Protein AF-A0A9D9YZV6-F1 (afdb_monomer_lite)

pLDDT: mean 95.39, std 4.23, range [63.69, 98.88]

Structure (mmCIF, N/CA/C/O backbone):
data_AF-A0A9D9YZV6-F1
#
_entry.id   AF-A0A9D9YZV6-F1
#
loop_
_atom_site.group_PDB
_atom_site.id
_atom_site.type_symbol
_atom_site.label_atom_id
_atom_site.label_alt_id
_atom_site.label_comp_id
_atom_site.label_asym_id
_atom_site.label_entity_id
_atom_site.label_seq_id
_atom_site.pdbx_PDB_ins_code
_atom_site.Cartn_x
_atom_site.Cartn_y
_atom_site.Cartn_z
_atom_site.occupancy
_atom_site.B_iso_or_equiv
_atom_site.auth_seq_id
_atom_site.auth_comp_id
_atom_site.auth_asym_id
_atom_site.auth_atom_id
_atom_site.pdbx_PDB_model_num
ATOM 1 N N . MET A 1 1 ? -13.022 -9.650 -5.328 1.00 63.69 1 MET A N 1
ATOM 2 C CA . MET A 1 1 ? -13.946 -9.755 -4.176 1.00 63.69 1 MET A CA 1
ATOM 3 C C . MET A 1 1 ? -14.844 -8.527 -4.174 1.00 63.69 1 MET A C 1
ATOM 5 O O . MET A 1 1 ? -14.309 -7.423 -4.177 1.00 63.69 1 MET A O 1
ATOM 9 N N . LEU A 1 2 ? -16.168 -8.684 -4.234 1.00 72.31 2 LEU A N 1
ATOM 10 C CA . LEU A 1 2 ? -17.089 -7.562 -4.019 1.00 72.31 2 LEU A CA 1
ATOM 11 C C . LEU A 1 2 ? -17.327 -7.439 -2.514 1.00 72.31 2 LEU A C 1
ATOM 13 O O . LEU A 1 2 ? -17.681 -8.424 -1.878 1.00 72.31 2 LEU A O 1
ATOM 17 N N . LEU A 1 3 ? -17.097 -6.256 -1.947 1.00 79.62 3 LEU A N 1
ATOM 18 C CA . LEU A 1 3 ? -17.368 -6.021 -0.531 1.00 79.62 3 LEU A CA 1
ATOM 19 C C . LEU A 1 3 ? -18.882 -6.012 -0.299 1.00 79.62 3 LEU A C 1
ATOM 21 O O . LEU A 1 3 ? -19.601 -5.306 -1.017 1.00 79.62 3 LEU A O 1
ATOM 25 N N . SER A 1 4 ? -19.361 -6.754 0.703 1.00 84.31 4 SER A N 1
ATOM 26 C CA . SER A 1 4 ? -20.758 -6.651 1.128 1.00 84.31 4 SER A CA 1
ATOM 27 C C . SER A 1 4 ? -21.010 -5.252 1.680 1.00 84.31 4 SER A C 1
ATOM 29 O O . SER A 1 4 ? -20.353 -4.818 2.627 1.00 84.31 4 SER A O 1
ATOM 31 N N . LYS A 1 5 ? -21.959 -4.530 1.072 1.00 80.88 5 LYS A N 1
ATOM 32 C CA . LYS A 1 5 ? -22.266 -3.149 1.464 1.00 80.88 5 LYS A CA 1
ATOM 33 C C . LYS A 1 5 ? -22.746 -3.071 2.909 1.00 80.88 5 LYS A C 1
ATOM 35 O O . LYS A 1 5 ? -22.446 -2.093 3.577 1.00 80.88 5 LYS A O 1
ATOM 40 N N . GLU A 1 6 ? -23.448 -4.085 3.402 1.00 86.00 6 GLU A N 1
ATOM 41 C CA . GLU A 1 6 ? -23.979 -4.130 4.772 1.00 86.00 6 GLU A CA 1
ATOM 42 C C . GLU A 1 6 ? -22.869 -4.132 5.833 1.00 86.00 6 GLU A C 1
ATOM 44 O O . GLU A 1 6 ? -23.062 -3.621 6.930 1.00 86.00 6 GLU A O 1
ATOM 49 N N . LEU A 1 7 ? -21.669 -4.604 5.479 1.00 92.00 7 LEU A N 1
ATOM 50 C CA . LEU A 1 7 ? -20.510 -4.683 6.374 1.00 92.00 7 LEU A CA 1
ATOM 51 C C . LEU A 1 7 ? -19.693 -3.385 6.411 1.00 92.00 7 LEU A C 1
ATOM 53 O O . LEU A 1 7 ? -18.560 -3.357 6.879 1.00 92.00 7 LEU A O 1
ATOM 57 N N . PHE A 1 8 ? -20.240 -2.284 5.909 1.00 94.12 8 PHE A N 1
ATOM 58 C CA . PHE A 1 8 ? -19.614 -0.970 5.976 1.00 94.12 8 PHE A CA 1
ATOM 59 C C . PHE A 1 8 ? -19.950 -0.247 7.274 1.00 94.12 8 PHE A C 1
ATOM 61 O O . PHE A 1 8 ? -21.083 -0.297 7.737 1.00 94.12 8 PHE A O 1
ATOM 68 N N . ILE A 1 9 ? -18.988 0.514 7.807 1.00 94.94 9 ILE A N 1
ATOM 69 C CA . ILE A 1 9 ? -19.159 1.261 9.064 1.00 94.94 9 ILE A CA 1
ATOM 70 C C . ILE A 1 9 ? -20.361 2.228 9.065 1.00 94.94 9 ILE A C 1
ATOM 72 O O . ILE A 1 9 ? -20.927 2.538 10.110 1.00 94.94 9 ILE A O 1
ATOM 76 N N . GLU A 1 10 ? -20.792 2.682 7.889 1.00 93.56 10 GLU A N 1
ATOM 77 C CA . GLU A 1 10 ? -21.973 3.540 7.729 1.00 93.56 10 GLU A CA 1
ATOM 78 C C . GLU A 1 10 ? -23.303 2.811 7.922 1.00 93.56 10 GLU A C 1
ATOM 80 O O . GLU A 1 10 ? -24.311 3.449 8.210 1.00 93.56 10 GLU A O 1
ATOM 85 N N . ASN A 1 11 ? -23.299 1.488 7.783 1.00 93.81 11 ASN A N 1
ATOM 86 C CA . ASN A 1 11 ? -24.489 0.646 7.835 1.00 93.81 11 ASN A CA 1
ATOM 87 C C . ASN A 1 11 ? -24.639 -0.078 9.178 1.00 93.81 11 ASN A C 1
ATOM 89 O O . ASN A 1 11 ? -25.531 -0.906 9.329 1.00 93.81 11 ASN A O 1
ATOM 93 N N . VAL A 1 12 ? -23.794 0.250 10.161 1.00 93.06 12 VAL A N 1
ATOM 94 C CA . VAL A 1 12 ? -23.901 -0.274 11.524 1.00 93.06 12 VAL A CA 1
ATOM 95 C C . VAL A 1 12 ? -25.183 0.242 12.185 1.00 93.06 12 VAL A C 1
ATOM 97 O O . VAL A 1 12 ? -25.320 1.458 12.368 1.00 93.06 12 VAL A O 1
ATOM 100 N N . PRO A 1 13 ? -26.084 -0.649 12.634 1.00 88.81 13 PRO A N 1
ATOM 101 C CA . PRO A 1 13 ? -27.239 -0.249 13.425 1.00 88.81 13 PRO A CA 1
ATOM 102 C C . PRO A 1 13 ? -26.812 0.324 14.784 1.00 88.81 13 PRO A C 1
ATOM 104 O O . PRO A 1 13 ? -25.935 -0.220 15.470 1.00 88.81 13 PRO A O 1
ATOM 107 N N . ASP A 1 14 ? -27.446 1.426 15.182 1.00 91.50 14 ASP A N 1
ATOM 108 C CA . ASP A 1 14 ? -27.275 2.056 16.496 1.00 91.50 14 ASP A CA 1
ATOM 109 C C . ASP A 1 14 ? -25.807 2.319 16.867 1.00 91.50 14 ASP A C 1
ATOM 111 O O . ASP A 1 14 ? -25.359 2.013 17.969 1.00 91.50 14 ASP A O 1
ATOM 115 N N . ILE A 1 15 ? -25.010 2.841 15.930 1.00 96.75 15 ILE A N 1
ATOM 116 C CA . ILE A 1 15 ? -23.583 3.122 16.168 1.00 96.75 15 ILE A CA 1
ATOM 117 C C . ILE A 1 15 ? -23.345 4.260 17.179 1.00 96.75 15 ILE A C 1
ATOM 119 O O . ILE A 1 15 ? -22.260 4.362 17.754 1.00 96.75 15 ILE A O 1
ATOM 123 N N . GLN A 1 16 ? -24.355 5.106 17.407 1.00 97.62 16 GLN A N 1
ATOM 124 C CA . GLN A 1 16 ? -24.231 6.317 18.212 1.00 97.62 16 GLN A CA 1
ATOM 125 C C . GLN A 1 16 ? -23.639 6.020 19.594 1.00 97.62 16 GLN A C 1
ATOM 127 O O . GLN A 1 16 ? -24.151 5.191 20.344 1.00 97.62 16 GLN A O 1
ATOM 132 N N . GLY A 1 17 ? -22.558 6.712 19.941 1.00 97.19 17 GLY A N 1
ATOM 133 C CA . GLY A 1 17 ? -21.948 6.622 21.260 1.00 97.19 17 GLY A CA 1
ATOM 134 C C . GLY A 1 17 ? -21.173 5.335 21.545 1.00 97.19 17 GLY A C 1
ATOM 135 O O . GLY A 1 17 ? -20.547 5.282 22.599 1.00 97.19 17 GLY A O 1
ATOM 136 N N . LYS A 1 18 ? -21.173 4.317 20.672 1.00 98.31 18 LYS A N 1
ATOM 137 C CA . LYS A 1 18 ? -20.489 3.030 20.923 1.00 98.31 18 LYS A CA 1
ATOM 138 C C . LYS A 1 18 ? -18.968 3.173 21.067 1.00 98.31 18 LYS A C 1
ATOM 140 O O . LYS A 1 18 ? -18.362 4.104 20.526 1.00 98.31 18 LYS A O 1
ATOM 145 N N . LYS A 1 19 ? -18.351 2.226 21.778 1.00 98.56 19 LYS A N 1
ATOM 146 C CA . LYS A 1 19 ? -16.899 2.009 21.831 1.00 98.56 19 LYS A CA 1
ATOM 147 C C . LYS A 1 19 ? -16.458 1.262 20.578 1.00 98.56 19 LYS A C 1
ATOM 149 O O . LYS A 1 19 ? -16.859 0.120 20.362 1.00 98.56 19 LYS A O 1
ATOM 154 N N . VAL A 1 20 ? -15.634 1.895 19.755 1.00 98.75 20 VAL A N 1
ATOM 155 C CA . VAL A 1 20 ? -15.217 1.361 18.457 1.00 98.75 20 VAL A CA 1
ATOM 156 C C . VAL A 1 20 ? -13.728 1.060 18.471 1.00 98.75 20 VAL A C 1
ATOM 158 O O . VAL A 1 20 ? -12.913 1.978 18.558 1.00 98.75 20 VAL A O 1
ATOM 161 N N . LEU A 1 21 ? -13.374 -0.219 18.340 1.00 98.75 21 LEU A N 1
ATOM 162 C CA . LEU A 1 21 ? -11.998 -0.652 18.112 1.00 98.75 21 LEU A CA 1
ATOM 163 C C . LEU A 1 21 ? -11.643 -0.416 16.648 1.00 98.75 21 LEU A C 1
ATOM 165 O O . LEU A 1 21 ? -12.094 -1.142 15.769 1.00 98.75 21 LEU A O 1
ATOM 169 N N . LEU A 1 22 ? -10.838 0.601 16.376 1.00 98.88 22 LEU A N 1
ATOM 170 C CA . LEU A 1 22 ? -10.470 1.003 15.026 1.00 98.88 22 LEU A CA 1
ATOM 171 C C . LEU A 1 22 ? -9.023 0.586 14.737 1.00 98.88 22 LEU A C 1
ATOM 173 O O . LEU A 1 22 ? -8.067 1.170 15.257 1.00 98.88 22 LEU A O 1
ATOM 177 N N . ARG A 1 23 ? -8.857 -0.435 13.889 1.00 98.69 23 ARG A N 1
ATOM 178 C CA . ARG A 1 23 ? -7.547 -0.907 13.431 1.00 98.69 23 ARG A CA 1
ATOM 179 C C . ARG A 1 23 ? -7.089 -0.087 12.233 1.00 98.69 23 ARG A C 1
ATOM 181 O O . ARG A 1 23 ? -7.665 -0.190 11.156 1.00 98.69 23 ARG A O 1
ATOM 188 N N . VAL A 1 24 ? -6.009 0.667 12.410 1.00 98.44 24 VAL A N 1
ATOM 189 C CA . VAL A 1 24 ? -5.421 1.577 11.404 1.00 98.44 24 VAL A CA 1
ATOM 190 C C . VAL A 1 24 ? -3.968 1.215 11.121 1.00 98.44 24 VAL A C 1
ATOM 192 O O . VAL A 1 24 ? -3.345 0.504 11.906 1.00 98.44 24 VAL A O 1
ATOM 195 N N . ASP A 1 25 ? -3.410 1.664 9.996 1.00 96.44 25 ASP A N 1
ATOM 196 C CA . ASP A 1 25 ? -1.999 1.440 9.656 1.00 96.44 25 ASP A CA 1
ATOM 197 C C . ASP A 1 25 ? -1.132 2.664 9.984 1.00 96.44 25 ASP A C 1
ATOM 199 O O . ASP A 1 25 ? -0.750 3.419 9.102 1.00 96.44 25 ASP A O 1
ATOM 203 N N . TYR A 1 26 ? -0.781 2.860 11.255 1.00 96.62 26 TYR A N 1
ATOM 204 C CA . TYR A 1 26 ? 0.116 3.937 11.705 1.00 96.62 26 TYR A CA 1
ATOM 205 C C . TYR A 1 26 ? 1.585 3.519 11.791 1.00 96.62 26 TYR A C 1
ATOM 207 O O . TYR A 1 26 ? 2.361 4.069 12.575 1.00 96.62 26 TYR A O 1
ATOM 215 N N . ASN A 1 27 ? 2.006 2.570 10.956 1.00 94.50 27 ASN A N 1
ATOM 216 C CA . ASN A 1 27 ? 3.424 2.309 10.754 1.00 94.50 27 ASN A CA 1
ATOM 217 C C . ASN A 1 27 ? 4.029 3.425 9.878 1.00 94.50 27 ASN A C 1
ATOM 219 O O . ASN A 1 27 ? 4.257 3.240 8.683 1.00 94.50 27 ASN A O 1
ATOM 223 N N . VAL A 1 28 ? 4.193 4.605 10.478 1.00 92.75 28 VAL A N 1
ATOM 224 C CA . VAL A 1 28 ? 4.720 5.831 9.863 1.00 92.75 28 VAL A CA 1
ATOM 225 C C . VAL A 1 28 ? 6.247 5.889 9.957 1.00 92.75 28 VAL A C 1
ATOM 227 O O . VAL A 1 28 ? 6.813 5.443 10.970 1.00 92.75 28 VAL A O 1
ATOM 230 N N . PRO A 1 29 ? 6.933 6.432 8.934 1.00 90.06 29 PRO A N 1
ATOM 231 C CA . PRO A 1 29 ? 8.357 6.702 9.022 1.00 90.06 29 PRO A CA 1
ATOM 232 C C . PRO A 1 29 ? 8.618 7.825 10.029 1.00 90.06 29 PRO A C 1
ATOM 234 O O . PRO A 1 29 ? 7.800 8.720 10.253 1.00 90.06 29 PRO A O 1
ATOM 237 N N . THR A 1 30 ? 9.774 7.738 10.664 1.00 92.69 30 THR A N 1
ATOM 238 C CA . THR A 1 30 ? 10.232 8.683 11.678 1.00 92.69 30 THR A CA 1
ATOM 239 C C . THR A 1 30 ? 11.685 9.042 11.423 1.00 92.69 30 THR A C 1
ATOM 241 O O . THR A 1 30 ? 12.355 8.379 10.625 1.00 92.69 30 THR A O 1
ATOM 244 N N . ASP A 1 31 ? 12.177 10.060 12.121 1.00 90.31 31 ASP A N 1
ATOM 245 C CA . ASP A 1 31 ? 13.612 10.312 12.245 1.00 90.31 31 ASP A CA 1
ATOM 246 C C . ASP A 1 31 ? 14.372 9.086 12.798 1.00 90.31 31 ASP A C 1
ATOM 248 O O . ASP A 1 31 ? 13.792 8.065 13.201 1.00 90.31 31 ASP A O 1
ATOM 252 N N . GLU A 1 32 ? 15.704 9.164 12.787 1.00 85.38 32 GLU A N 1
ATOM 253 C CA . GLU A 1 32 ? 16.571 8.060 13.211 1.00 85.38 32 GLU A CA 1
ATOM 254 C C . GLU A 1 32 ? 16.302 7.628 14.660 1.00 85.38 32 GLU A C 1
ATOM 256 O O . GLU A 1 32 ? 16.381 6.430 14.972 1.00 85.38 32 GLU A O 1
ATOM 261 N N . GLN A 1 33 ? 15.935 8.590 15.510 1.00 84.06 33 GLN A N 1
ATOM 262 C CA . GLN A 1 33 ? 15.638 8.430 16.930 1.00 84.06 33 GLN A CA 1
ATOM 263 C C . GLN A 1 33 ? 14.227 7.876 17.191 1.00 84.06 33 GLN A C 1
ATOM 265 O O . GLN A 1 33 ? 13.960 7.404 18.295 1.00 84.06 33 GLN A O 1
ATOM 270 N N . GLY A 1 34 ? 13.335 7.885 16.197 1.00 84.50 34 GLY A N 1
ATOM 271 C CA . GLY A 1 34 ? 11.947 7.444 16.340 1.00 84.50 34 GLY A CA 1
ATOM 272 C C . GLY A 1 34 ? 11.022 8.462 17.007 1.00 84.50 34 GLY A C 1
ATOM 273 O O . GLY A 1 34 ? 9.922 8.088 17.407 1.00 84.50 34 GLY A O 1
ATOM 274 N N . GLN A 1 35 ? 11.448 9.717 17.153 1.00 88.19 35 GLN A N 1
ATOM 275 C CA . GLN A 1 35 ? 10.747 10.730 17.949 1.00 88.19 35 GLN A CA 1
ATOM 276 C C . GLN A 1 35 ? 9.832 11.612 17.101 1.00 88.19 35 GLN A C 1
ATOM 278 O O . GLN A 1 35 ? 8.729 11.948 17.535 1.00 88.19 35 GLN A O 1
ATOM 283 N N . THR A 1 36 ? 10.258 11.946 15.883 1.00 92.12 36 THR A N 1
ATOM 284 C CA . THR A 1 36 ? 9.511 12.828 14.979 1.00 92.12 36 THR A CA 1
ATOM 285 C C . THR A 1 36 ? 8.995 12.052 13.782 1.00 92.12 36 THR A C 1
ATOM 287 O O . THR A 1 36 ? 9.757 11.350 13.118 1.00 92.12 36 THR A O 1
ATOM 290 N N . ILE A 1 37 ? 7.705 12.195 13.475 1.00 95.06 37 ILE A N 1
ATOM 291 C CA . ILE A 1 37 ? 7.103 11.658 12.249 1.00 95.06 37 ILE A CA 1
ATOM 292 C C . ILE A 1 37 ? 7.579 12.497 11.063 1.00 95.06 37 ILE A C 1
ATOM 294 O O . ILE A 1 37 ? 7.422 13.716 11.065 1.00 95.06 37 ILE A O 1
ATOM 298 N N . THR A 1 38 ? 8.161 11.847 10.056 1.00 91.19 38 THR A N 1
ATOM 299 C CA . THR A 1 38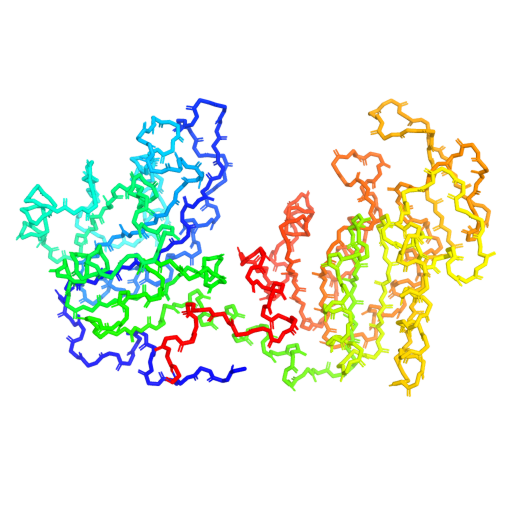 ? 8.670 12.515 8.845 1.00 91.19 38 THR A CA 1
ATOM 300 C C . THR A 1 38 ? 7.671 12.501 7.689 1.00 91.19 38 THR A C 1
ATOM 302 O O . THR A 1 38 ? 7.793 13.306 6.770 1.00 91.19 38 THR A O 1
ATOM 305 N N . ASP A 1 39 ? 6.672 11.618 7.749 1.00 89.19 39 ASP A N 1
ATOM 306 C CA . ASP A 1 39 ? 5.540 11.549 6.824 1.00 89.19 39 ASP A CA 1
ATOM 307 C C . ASP A 1 39 ? 4.299 11.039 7.576 1.00 89.19 39 ASP A C 1
ATOM 309 O O . ASP A 1 39 ? 4.275 9.918 8.094 1.00 89.19 39 ASP A O 1
ATOM 313 N N . ASP A 1 40 ? 3.268 11.881 7.653 1.00 93.12 40 ASP A N 1
ATOM 314 C CA . ASP A 1 40 ? 2.014 11.624 8.365 1.00 93.12 40 ASP A CA 1
ATOM 315 C C . ASP A 1 40 ? 0.882 11.115 7.448 1.00 93.12 40 ASP A C 1
ATOM 317 O O . ASP A 1 40 ? -0.251 10.926 7.907 1.00 93.12 40 ASP A O 1
ATOM 321 N N . SER A 1 41 ? 1.176 10.826 6.173 1.00 89.56 41 SER A N 1
ATOM 322 C CA . SER A 1 41 ? 0.186 10.442 5.154 1.00 89.56 41 SER A CA 1
ATOM 323 C C . SER A 1 41 ? -0.707 9.284 5.600 1.00 89.56 41 SER A C 1
ATOM 325 O O . SER A 1 41 ? -1.917 9.301 5.377 1.00 89.56 41 SER A O 1
ATOM 327 N N . ARG A 1 42 ? -0.138 8.291 6.295 1.00 92.06 42 ARG A N 1
ATOM 328 C CA . ARG A 1 42 ? -0.894 7.136 6.806 1.00 92.06 42 ARG A CA 1
ATOM 329 C C . ARG A 1 42 ? -1.889 7.495 7.913 1.00 92.06 42 ARG A C 1
ATOM 331 O O . ARG A 1 42 ? -2.944 6.873 8.000 1.00 92.06 42 ARG A O 1
ATOM 338 N N . ILE A 1 43 ? -1.588 8.502 8.736 1.00 96.19 43 ILE A N 1
ATOM 339 C CA . ILE A 1 43 ? -2.543 9.001 9.734 1.00 96.19 43 ILE A CA 1
ATOM 340 C C . ILE A 1 43 ? -3.684 9.715 9.011 1.00 96.19 43 ILE A C 1
ATOM 342 O O . ILE A 1 43 ? -4.852 9.389 9.234 1.00 96.19 43 ILE A O 1
ATOM 346 N N . ARG A 1 44 ? -3.347 10.606 8.065 1.00 95.12 44 ARG A N 1
ATOM 347 C CA . ARG A 1 44 ? -4.318 11.364 7.253 1.00 95.12 44 ARG A CA 1
ATOM 348 C C . ARG A 1 44 ? -5.308 10.460 6.512 1.00 95.12 44 ARG A C 1
ATOM 350 O O . ARG A 1 44 ? -6.487 10.783 6.417 1.00 95.12 44 ARG A O 1
ATOM 357 N N . MET A 1 45 ? -4.855 9.301 6.048 1.00 92.56 45 MET A N 1
ATOM 358 C CA . MET A 1 45 ? -5.675 8.305 5.351 1.00 92.56 45 MET A CA 1
ATOM 359 C C . MET A 1 45 ? -6.837 7.738 6.185 1.00 92.56 45 MET A C 1
ATOM 361 O O . MET A 1 45 ? -7.876 7.401 5.625 1.00 92.56 45 MET A O 1
ATOM 365 N N . SER A 1 46 ? -6.701 7.676 7.511 1.00 96.12 46 SER A N 1
ATOM 366 C CA . SER A 1 46 ? -7.759 7.182 8.412 1.00 96.12 46 SER A CA 1
ATOM 367 C C . SER A 1 46 ? -8.770 8.259 8.837 1.00 96.12 46 SER A C 1
ATOM 369 O O . SER A 1 46 ? -9.789 7.957 9.463 1.00 96.12 46 SER A O 1
ATOM 371 N N . ILE A 1 47 ? -8.519 9.530 8.492 1.00 97.62 47 ILE A N 1
ATOM 372 C CA . ILE A 1 47 ? -9.293 10.673 8.997 1.00 97.62 47 ILE A CA 1
ATOM 373 C C . ILE A 1 47 ? -10.750 10.630 8.555 1.00 97.62 47 ILE A C 1
ATOM 375 O O . ILE A 1 47 ? -11.620 11.037 9.320 1.00 97.62 47 ILE A O 1
ATOM 379 N N . GLN A 1 48 ? -11.046 10.091 7.370 1.00 97.44 48 GLN A N 1
ATOM 380 C CA . GLN A 1 48 ? -12.431 9.920 6.933 1.00 97.44 48 GLN A CA 1
ATOM 381 C C . GLN A 1 48 ? -13.212 9.010 7.897 1.00 97.44 48 GLN A C 1
ATOM 383 O O . GLN A 1 48 ? -14.310 9.364 8.326 1.00 97.44 48 GLN A O 1
ATOM 388 N N . THR A 1 49 ? -12.624 7.877 8.294 1.00 98.44 49 THR A N 1
ATOM 389 C CA . THR A 1 49 ? -13.226 6.942 9.255 1.00 98.44 49 THR A CA 1
ATOM 390 C C . THR A 1 49 ? -13.328 7.553 10.644 1.00 98.44 49 THR A C 1
ATOM 392 O O . THR A 1 49 ? -14.396 7.500 11.252 1.00 98.44 49 THR A O 1
ATOM 395 N N . ILE A 1 50 ? -12.264 8.197 11.129 1.00 98.69 50 ILE A N 1
ATOM 396 C CA . ILE A 1 50 ? -12.259 8.853 12.445 1.00 98.69 50 ILE A CA 1
ATOM 397 C C . ILE A 1 50 ? -13.324 9.955 12.509 1.00 98.69 50 ILE A C 1
ATOM 399 O O . ILE A 1 50 ? -14.123 9.982 13.441 1.00 98.69 50 ILE A O 1
ATOM 403 N N . SER A 1 51 ? -13.388 10.826 11.501 1.00 98.56 51 SER A N 1
ATOM 404 C CA . SER A 1 51 ? -14.364 11.918 11.422 1.00 98.56 51 SER A CA 1
ATOM 405 C C . SER A 1 51 ? -15.803 11.399 11.447 1.00 98.56 51 SER A C 1
ATOM 407 O O . SER A 1 51 ? -16.632 11.901 12.209 1.00 98.56 51 SER A O 1
ATOM 409 N N . TYR A 1 52 ? -16.092 10.341 10.680 1.00 98.50 52 TYR A N 1
ATOM 410 C CA . TYR A 1 52 ? -17.406 9.703 10.691 1.00 98.50 52 TYR A CA 1
ATOM 411 C C . TYR A 1 52 ? -17.778 9.191 12.088 1.00 98.50 52 TYR A C 1
ATOM 413 O O . TYR A 1 52 ? -18.849 9.527 12.593 1.00 98.50 52 TYR A O 1
ATOM 421 N N . LEU A 1 53 ? -16.890 8.444 12.746 1.00 98.69 53 LEU A N 1
ATOM 422 C CA . LEU A 1 53 ? -17.138 7.902 14.085 1.00 98.69 53 LEU A CA 1
ATOM 423 C C . LEU A 1 53 ? -17.353 9.009 15.130 1.00 98.69 53 LEU A C 1
ATOM 425 O O . LEU A 1 53 ? -18.300 8.946 15.912 1.00 98.69 53 LEU A O 1
ATOM 429 N N . LEU A 1 54 ? -16.541 10.069 15.104 1.00 98.62 54 LEU A N 1
ATOM 430 C CA . LEU A 1 54 ? -16.716 11.224 15.992 1.00 98.62 54 LEU A CA 1
ATOM 431 C C . LEU A 1 54 ? -18.035 11.965 15.731 1.00 98.62 54 LEU A C 1
ATOM 433 O O . LEU A 1 54 ? -18.659 12.463 16.668 1.00 98.62 54 LEU A O 1
ATOM 437 N N . SER A 1 55 ? -18.499 12.023 14.477 1.00 97.88 55 SER A N 1
ATOM 438 C CA . SER A 1 55 ? -19.807 12.610 14.140 1.00 97.88 55 SER A CA 1
ATOM 439 C C . SER A 1 55 ? -20.987 11.828 14.732 1.00 97.88 55 SER A C 1
ATOM 441 O O . SER A 1 55 ? -22.068 12.388 14.905 1.00 97.88 55 SER A O 1
ATOM 443 N N . LYS A 1 56 ? -20.764 10.553 15.074 1.00 98.44 56 LYS A N 1
ATOM 444 C CA . LYS A 1 56 ? -21.712 9.652 15.741 1.00 98.44 56 LYS A CA 1
ATOM 445 C C . LYS A 1 56 ? -21.466 9.548 17.249 1.00 98.44 56 LYS A C 1
ATOM 447 O O . LYS A 1 56 ? -21.902 8.594 17.884 1.00 98.44 56 LYS A O 1
ATOM 452 N N . ASP A 1 57 ? -20.743 10.504 17.830 1.00 98.25 57 ASP A N 1
ATOM 453 C CA . ASP A 1 57 ? -20.396 10.543 19.256 1.00 98.25 57 ASP A CA 1
ATOM 454 C C . ASP A 1 57 ? -19.653 9.287 19.763 1.00 98.25 57 ASP A C 1
ATOM 456 O O . ASP A 1 57 ? -19.574 9.058 20.972 1.00 98.25 57 ASP A O 1
ATOM 460 N N . CYS A 1 58 ? -19.094 8.464 18.868 1.00 98.69 58 CYS A N 1
ATOM 461 C CA . CYS A 1 58 ? -18.406 7.235 19.247 1.00 98.69 58 CYS A CA 1
ATOM 462 C C . CYS A 1 58 ? -17.171 7.522 20.110 1.00 98.69 58 CYS A C 1
ATOM 464 O O . CYS A 1 58 ? -16.522 8.565 19.993 1.00 98.69 58 CYS A O 1
ATOM 466 N N . ARG A 1 59 ? -16.828 6.542 20.946 1.00 98.75 59 ARG A N 1
ATOM 467 C CA . ARG A 1 59 ? -15.577 6.465 21.706 1.00 98.75 59 ARG A CA 1
ATOM 468 C C . ARG A 1 59 ? -14.602 5.614 20.905 1.00 98.75 59 ARG A C 1
ATOM 470 O O . ARG A 1 59 ? -14.850 4.425 20.717 1.00 98.75 59 ARG A O 1
ATOM 477 N N . ILE A 1 60 ? -13.538 6.204 20.378 1.00 98.88 60 ILE A N 1
ATOM 478 C CA . ILE A 1 60 ? -12.641 5.517 19.442 1.00 98.88 60 ILE A CA 1
ATOM 479 C C . ILE A 1 60 ? -11.455 4.939 20.210 1.00 98.88 60 ILE A C 1
ATOM 481 O O . ILE A 1 60 ? -10.738 5.673 20.881 1.00 98.88 60 ILE A O 1
ATOM 485 N N . ILE A 1 61 ? -11.209 3.639 20.071 1.00 98.88 61 ILE A N 1
ATOM 486 C CA . ILE A 1 61 ? -10.000 2.970 20.559 1.00 98.88 61 ILE A CA 1
ATOM 487 C C . ILE A 1 61 ? -9.142 2.607 19.343 1.00 98.88 61 ILE A C 1
ATOM 489 O O . ILE A 1 61 ? -9.451 1.674 18.602 1.00 98.88 61 ILE A O 1
ATOM 493 N N . LEU A 1 62 ? -8.084 3.379 19.105 1.00 98.88 62 LEU A N 1
ATOM 494 C CA . LEU A 1 62 ? -7.164 3.199 17.986 1.00 98.88 62 LEU A CA 1
ATOM 495 C C . LEU A 1 62 ? -6.134 2.120 18.301 1.00 98.88 62 LEU A C 1
ATOM 497 O O . LEU A 1 62 ? -5.413 2.199 19.297 1.00 98.88 62 LEU A O 1
ATOM 501 N N . MET A 1 63 ? -6.022 1.153 17.395 1.00 98.69 63 MET A N 1
ATOM 502 C CA . MET A 1 63 ? -5.040 0.077 17.468 1.00 98.69 63 MET A CA 1
ATOM 503 C C . MET A 1 63 ? -4.184 0.073 16.205 1.00 98.69 63 MET A C 1
ATOM 505 O O . MET A 1 63 ? -4.697 0.163 15.086 1.00 98.69 63 MET A O 1
ATOM 509 N N . SER A 1 64 ? -2.871 -0.055 16.367 1.00 98.56 64 SER A N 1
ATOM 510 C CA . SER A 1 64 ? -1.937 -0.120 15.246 1.00 98.56 64 SER A CA 1
ATOM 511 C C . SER A 1 64 ? -0.675 -0.892 15.621 1.00 98.56 64 SER A C 1
ATOM 513 O O . SER A 1 64 ? -0.464 -1.295 16.761 1.00 98.56 64 SER A O 1
ATOM 515 N N . HIS A 1 65 ? 0.188 -1.077 14.633 1.00 97.75 65 HIS A N 1
ATOM 516 C CA . HIS A 1 65 ? 1.564 -1.491 14.822 1.00 97.75 65 HIS A CA 1
ATOM 517 C C . HIS A 1 65 ? 2.519 -0.387 14.357 1.00 97.75 65 HIS A C 1
ATOM 519 O O . HIS A 1 65 ? 2.146 0.462 13.542 1.00 97.75 65 HIS A O 1
ATOM 525 N N . LYS A 1 66 ? 3.768 -0.450 14.818 1.00 96.19 66 LYS A N 1
ATOM 526 C CA . LYS A 1 66 ? 4.896 0.312 14.268 1.00 96.19 66 LYS A CA 1
ATOM 527 C C . LYS A 1 66 ? 6.135 -0.576 14.212 1.00 96.19 66 LYS A C 1
ATOM 529 O O . LYS A 1 66 ? 6.437 -1.298 15.158 1.00 96.19 66 LYS A O 1
ATOM 534 N N . GLY A 1 67 ? 6.836 -0.555 13.083 1.00 93.81 67 GLY A N 1
ATOM 535 C CA . GLY A 1 67 ? 8.048 -1.341 12.877 1.00 93.81 67 GLY A CA 1
ATOM 536 C C . GLY A 1 67 ? 7.852 -2.852 13.060 1.00 93.81 67 GLY A C 1
ATOM 537 O O . GLY A 1 67 ? 6.779 -3.416 12.803 1.00 93.81 67 GLY A O 1
ATOM 538 N N . ARG A 1 68 ? 8.936 -3.524 13.458 1.00 94.62 68 ARG A N 1
ATOM 539 C CA . ARG A 1 68 ? 8.989 -4.977 13.692 1.00 94.62 68 ARG A CA 1
ATOM 540 C C . ARG A 1 68 ? 9.734 -5.282 15.000 1.00 94.62 68 ARG A C 1
ATOM 542 O O . ARG A 1 68 ? 10.825 -5.850 14.951 1.00 94.62 68 ARG A O 1
ATOM 549 N N . PRO A 1 69 ? 9.159 -4.912 16.156 1.00 94.81 69 PRO A N 1
ATOM 550 C CA . PRO A 1 69 ? 9.790 -5.108 17.462 1.00 94.81 69 PRO A CA 1
ATOM 551 C C . PRO A 1 69 ? 9.925 -6.578 17.897 1.00 94.81 69 PRO A C 1
ATOM 553 O O . PRO A 1 69 ? 10.668 -6.865 18.834 1.00 94.81 69 PRO A O 1
ATOM 556 N N . LYS A 1 70 ? 9.237 -7.521 17.230 1.00 93.31 70 LYS A N 1
ATOM 557 C CA . LYS A 1 70 ? 9.269 -8.967 17.531 1.00 93.31 70 LYS A CA 1
ATOM 558 C C . LYS A 1 70 ? 8.929 -9.279 18.997 1.00 93.31 70 LYS A C 1
ATOM 560 O O . LYS A 1 70 ? 9.657 -10.025 19.656 1.00 93.31 70 LYS A O 1
ATOM 565 N N . GLY A 1 71 ? 7.868 -8.665 19.525 1.00 94.81 71 GLY A N 1
ATOM 566 C CA . GLY A 1 71 ? 7.427 -8.864 20.908 1.00 94.81 71 GLY A CA 1
ATOM 567 C C . GLY A 1 71 ? 8.288 -8.167 21.969 1.00 94.81 71 GLY A C 1
ATOM 568 O O . GLY A 1 71 ? 8.234 -8.537 23.138 1.00 94.81 71 GLY A O 1
ATOM 569 N N . LYS A 1 72 ? 9.135 -7.198 21.590 1.00 95.06 72 LYS A N 1
ATOM 570 C CA . LYS A 1 72 ? 9.971 -6.433 22.530 1.00 95.06 72 LYS A CA 1
ATOM 571 C C . LYS A 1 72 ? 9.563 -4.968 22.563 1.00 95.06 72 LYS A C 1
ATOM 573 O O . LYS A 1 72 ? 9.467 -4.336 21.520 1.00 95.06 72 LYS A O 1
ATOM 578 N N . ARG A 1 73 ? 9.392 -4.401 23.757 1.00 96.19 73 ARG A N 1
ATOM 579 C CA . ARG A 1 73 ? 9.129 -2.962 23.904 1.00 96.19 73 ARG A CA 1
ATOM 580 C C . ARG A 1 73 ? 10.381 -2.150 23.588 1.00 96.19 73 ARG A C 1
ATOM 582 O O . ARG A 1 73 ? 11.470 -2.480 24.061 1.00 96.19 73 ARG A O 1
ATOM 589 N N . THR A 1 74 ? 10.213 -1.085 22.814 1.00 94.06 74 THR A N 1
ATOM 590 C CA . THR A 1 74 ? 11.285 -0.172 22.407 1.00 94.06 74 THR A CA 1
ATOM 591 C C . THR A 1 74 ? 10.741 1.248 22.258 1.00 94.06 74 THR A C 1
ATOM 593 O O . THR A 1 74 ? 9.643 1.458 21.750 1.00 94.06 74 THR A O 1
ATOM 596 N N . GLU A 1 75 ? 11.534 2.249 22.642 1.00 92.38 75 GLU A N 1
ATOM 597 C CA . GLU A 1 75 ? 11.140 3.659 22.488 1.00 92.38 75 GLU A CA 1
ATOM 598 C C . GLU A 1 75 ? 10.979 4.064 21.016 1.00 92.38 75 GLU A C 1
ATOM 600 O O . GLU A 1 75 ? 10.127 4.879 20.686 1.00 92.38 75 GLU A O 1
ATOM 605 N N . LYS A 1 76 ? 11.757 3.465 20.107 1.00 92.69 76 LYS A N 1
ATOM 606 C CA . LYS A 1 76 ? 11.717 3.788 18.675 1.00 92.69 76 LYS A CA 1
ATOM 607 C C . LYS A 1 76 ? 10.441 3.301 17.979 1.00 92.69 76 LYS A C 1
ATOM 609 O O . LYS A 1 76 ? 10.046 3.865 16.957 1.00 92.69 76 LYS A O 1
ATOM 614 N N . GLU A 1 77 ? 9.789 2.268 18.507 1.00 95.56 77 GLU A N 1
ATOM 615 C CA . GLU A 1 77 ? 8.572 1.692 17.934 1.00 95.56 77 GLU A CA 1
ATOM 616 C C . GLU A 1 77 ? 7.314 1.958 18.778 1.00 95.56 77 GLU A C 1
ATOM 618 O O . GLU A 1 77 ? 6.275 1.360 18.507 1.00 95.56 77 GLU A O 1
ATOM 623 N N . THR A 1 78 ? 7.360 2.878 19.746 1.00 96.94 78 THR A N 1
ATOM 624 C CA . THR A 1 78 ? 6.157 3.343 20.464 1.00 96.94 78 THR A CA 1
ATOM 625 C C . THR A 1 78 ? 5.179 4.076 19.537 1.00 96.94 78 THR A C 1
ATOM 627 O O . THR A 1 78 ? 5.575 4.779 18.601 1.00 96.94 78 THR A O 1
ATOM 630 N N . LEU A 1 79 ? 3.882 3.963 19.822 1.00 97.88 79 LEU A N 1
ATOM 631 C CA . LEU A 1 79 ? 2.810 4.736 19.191 1.00 97.88 79 LEU A CA 1
ATOM 632 C C . LEU A 1 79 ? 2.484 6.039 19.932 1.00 97.88 79 LEU A C 1
ATOM 634 O O . LEU A 1 79 ? 1.651 6.811 19.458 1.00 97.88 79 LEU A O 1
ATOM 638 N N . ARG A 1 80 ? 3.162 6.356 21.040 1.00 97.31 80 ARG A N 1
ATOM 639 C CA . ARG A 1 80 ? 2.957 7.616 21.779 1.00 97.31 80 ARG A CA 1
ATOM 640 C C . ARG A 1 80 ? 3.091 8.861 20.893 1.00 97.31 80 ARG A C 1
ATOM 642 O O . ARG A 1 80 ? 2.342 9.820 21.066 1.00 97.31 80 ARG A O 1
ATOM 649 N N . ILE A 1 81 ? 3.999 8.827 19.914 1.00 96.88 81 ILE A N 1
ATOM 650 C CA . ILE A 1 81 ? 4.238 9.922 18.955 1.00 96.88 81 ILE A CA 1
ATOM 651 C C . ILE A 1 81 ? 3.036 10.210 18.040 1.00 96.88 81 ILE A C 1
ATOM 653 O O . ILE A 1 81 ? 2.956 11.284 17.450 1.00 96.88 81 ILE A O 1
ATOM 657 N N . ILE A 1 82 ? 2.093 9.270 17.915 1.00 98.19 82 ILE A N 1
ATOM 658 C CA . ILE A 1 82 ? 0.902 9.431 17.076 1.00 98.19 82 ILE A CA 1
ATOM 659 C C . ILE A 1 82 ? -0.047 10.465 17.673 1.00 98.19 82 ILE A C 1
ATOM 661 O O . ILE A 1 82 ? -0.677 11.197 16.916 1.00 98.19 82 ILE A O 1
ATOM 665 N N . LYS A 1 83 ? -0.143 10.551 19.007 1.00 98.12 83 LYS A N 1
ATOM 666 C CA . LYS A 1 83 ? -1.064 11.471 19.686 1.00 98.12 83 LYS A CA 1
ATOM 667 C C . LYS A 1 83 ? -0.932 12.921 19.179 1.00 98.12 83 LYS A C 1
ATOM 669 O O . LYS A 1 83 ? -1.924 13.417 18.646 1.00 98.12 83 LYS A O 1
ATOM 674 N N . PRO A 1 84 ? 0.235 13.592 19.293 1.00 97.81 84 PRO A N 1
ATOM 675 C CA . PRO A 1 84 ? 0.357 14.987 18.866 1.00 97.81 84 PRO A CA 1
ATOM 676 C C . PRO A 1 84 ? 0.112 15.163 17.362 1.00 97.81 84 PRO A C 1
ATOM 678 O O . PRO A 1 84 ? -0.491 16.145 16.942 1.00 97.81 84 PRO A O 1
ATOM 681 N N . ALA A 1 85 ? 0.527 14.198 16.536 1.00 97.75 85 ALA A N 1
ATOM 682 C CA . ALA A 1 85 ? 0.286 14.256 15.098 1.00 97.75 85 ALA A CA 1
ATOM 683 C C . ALA A 1 85 ? -1.205 14.139 14.752 1.00 97.75 85 ALA A C 1
ATOM 685 O O . ALA A 1 85 ? -1.707 14.893 13.922 1.00 97.75 85 ALA A O 1
ATOM 686 N N . LEU A 1 86 ? -1.930 13.235 15.415 1.00 98.44 86 LEU A N 1
ATOM 687 C CA . LEU A 1 86 ? -3.369 13.088 15.231 1.00 98.44 86 LEU A CA 1
ATOM 688 C C . LEU A 1 86 ? -4.123 14.337 15.705 1.00 98.44 86 LEU A C 1
ATOM 690 O O . LEU A 1 86 ? -5.003 14.801 14.988 1.00 98.44 86 LEU A O 1
ATOM 694 N N . GLU A 1 87 ? -3.768 14.911 16.859 1.00 98.50 87 GLU A N 1
ATOM 695 C CA . GLU A 1 87 ? -4.361 16.164 17.361 1.00 98.50 87 GLU A CA 1
ATOM 696 C C . GLU A 1 87 ? -4.182 17.320 16.362 1.00 98.50 87 GLU A C 1
ATOM 698 O O . GLU A 1 87 ? -5.148 18.026 16.048 1.00 98.50 87 GLU A O 1
ATOM 703 N N . ASN A 1 88 ? -2.979 17.466 15.795 1.00 98.12 88 ASN A N 1
ATOM 704 C CA . ASN A 1 88 ? -2.703 18.463 14.760 1.00 98.12 88 ASN A CA 1
ATOM 705 C C . ASN A 1 88 ? -3.577 18.240 13.520 1.00 98.12 88 ASN A C 1
ATOM 707 O O . ASN A 1 88 ? -4.261 19.162 13.079 1.00 98.12 88 ASN A O 1
ATOM 711 N N . ILE A 1 89 ? -3.631 17.011 12.998 1.00 98.25 89 ILE A N 1
ATOM 712 C CA . ILE A 1 89 ? -4.423 16.688 11.803 1.00 98.25 89 ILE A CA 1
ATOM 713 C C . ILE A 1 89 ? -5.924 16.900 12.054 1.00 98.25 89 ILE A C 1
ATOM 715 O O . ILE A 1 89 ? -6.619 17.436 11.189 1.00 98.25 89 ILE A O 1
ATOM 719 N N . LEU A 1 90 ? -6.449 16.509 13.219 1.00 98.25 90 LEU A N 1
ATOM 720 C CA . LEU A 1 90 ? -7.855 16.740 13.575 1.00 98.25 90 LEU A CA 1
ATOM 721 C C . LEU A 1 90 ? -8.178 18.239 13.618 1.00 98.25 90 LEU A C 1
ATOM 723 O O . LEU A 1 90 ? -9.211 18.654 13.088 1.00 98.25 90 LEU A O 1
ATOM 727 N N . THR A 1 91 ? -7.273 19.047 14.176 1.00 97.94 91 THR A N 1
ATOM 728 C CA . THR A 1 91 ? -7.401 20.511 14.240 1.00 97.94 91 THR A CA 1
ATOM 729 C C . THR A 1 91 ? -7.353 21.146 12.850 1.00 97.94 91 THR A C 1
ATOM 731 O O . THR A 1 91 ? -8.236 21.932 12.508 1.00 97.94 91 THR A O 1
ATOM 734 N N . GLU A 1 92 ? -6.382 20.765 12.014 1.00 97.69 92 GLU A N 1
ATOM 735 C CA . GLU A 1 92 ? -6.257 21.214 10.617 1.00 97.69 92 GLU A CA 1
ATOM 736 C C . GLU A 1 92 ? -7.536 20.947 9.809 1.00 97.69 92 GLU A C 1
ATOM 738 O O . GLU A 1 92 ? -7.972 21.786 9.021 1.00 97.69 92 GLU A O 1
ATOM 743 N N . ASN A 1 93 ? -8.164 19.788 10.029 1.00 97.19 93 ASN A N 1
ATOM 744 C CA . ASN A 1 93 ? -9.397 19.384 9.351 1.00 97.19 93 ASN A CA 1
ATOM 745 C C . ASN A 1 93 ? -10.673 19.918 10.029 1.00 97.19 93 ASN A C 1
ATOM 747 O O . ASN A 1 93 ? -11.773 19.585 9.588 1.00 97.19 93 ASN A O 1
ATOM 751 N N . GLN A 1 94 ? -10.550 20.741 11.079 1.00 97.88 94 GLN A N 1
ATOM 752 C CA . GLN A 1 94 ? -11.670 21.310 11.843 1.00 97.88 94 GLN A CA 1
ATOM 753 C C . GLN A 1 94 ? -12.632 20.240 12.397 1.00 97.88 94 GLN A C 1
ATOM 755 O O . GLN A 1 94 ? -13.844 20.451 12.508 1.00 97.88 94 GLN A O 1
ATOM 760 N N . ILE A 1 95 ? -12.095 19.071 12.751 1.00 98.06 95 ILE A N 1
ATOM 761 C CA . ILE A 1 95 ? -12.869 17.953 13.289 1.00 98.06 95 ILE A CA 1
ATOM 762 C C . ILE A 1 95 ? -13.047 18.160 14.793 1.00 98.06 95 ILE A C 1
ATOM 764 O O . ILE A 1 95 ? -12.081 18.327 15.531 1.00 98.06 95 ILE A O 1
ATOM 768 N N . LYS A 1 96 ? -14.296 18.125 15.266 1.00 97.50 96 LYS A N 1
ATOM 769 C CA . LYS A 1 96 ? -14.614 18.249 16.695 1.00 97.50 96 LYS A CA 1
ATOM 770 C C . LYS A 1 96 ? -14.391 16.914 17.409 1.00 97.50 96 LYS A C 1
ATOM 772 O O . LYS A 1 96 ? -15.086 15.944 17.113 1.00 97.50 96 LYS A O 1
ATOM 777 N N . TYR A 1 97 ? -13.491 16.901 18.385 1.00 98.31 97 TYR A N 1
ATOM 778 C CA . TYR A 1 97 ? -13.225 15.785 19.297 1.00 98.31 97 TYR A CA 1
ATOM 779 C C . TYR A 1 97 ? -13.216 16.286 20.751 1.00 98.31 97 TYR A C 1
ATOM 781 O O . TYR A 1 97 ? -13.118 17.492 20.974 1.00 98.31 97 TYR A O 1
ATOM 789 N N . ASN A 1 98 ? -13.356 15.386 21.730 1.00 97.81 98 ASN A N 1
ATOM 790 C CA . ASN A 1 98 ? -13.295 15.751 23.151 1.00 97.81 98 ASN A CA 1
ATOM 791 C C . ASN A 1 98 ? -11.853 15.700 23.679 1.00 97.81 98 ASN A C 1
ATOM 793 O O . ASN A 1 98 ? -11.317 16.710 24.127 1.00 97.81 98 ASN A O 1
ATOM 797 N N . SER A 1 99 ? -11.191 14.544 23.579 1.00 98.06 99 SER A N 1
ATOM 798 C CA . SER A 1 99 ? -9.773 14.404 23.923 1.00 98.06 99 SER A CA 1
ATOM 799 C C . SER A 1 99 ? -9.086 13.295 23.124 1.00 98.06 99 SER A C 1
ATOM 801 O O . SER A 1 99 ? -9.734 12.336 22.702 1.00 98.06 99 SER A O 1
ATOM 803 N N . VAL A 1 100 ? -7.768 13.417 22.928 1.00 98.62 100 VAL A N 1
ATOM 804 C CA . VAL A 1 100 ? -6.913 12.319 22.456 1.00 98.62 100 VAL A CA 1
ATOM 805 C C . VAL A 1 100 ? -5.999 11.888 23.601 1.00 98.62 100 VAL A C 1
ATOM 807 O O . VAL A 1 100 ? -5.245 12.683 24.172 1.00 98.62 100 VAL A O 1
ATOM 810 N N . LYS A 1 101 ? -6.060 10.611 23.961 1.00 98.44 101 LYS A N 1
ATOM 811 C CA . LYS A 1 101 ? -5.266 10.000 25.029 1.00 98.44 101 LYS A CA 1
ATOM 812 C C . LYS A 1 101 ? -4.401 8.888 24.456 1.00 98.44 101 LYS A C 1
ATOM 814 O O . LYS A 1 101 ? -4.722 8.300 23.431 1.00 98.44 101 LYS A O 1
ATOM 819 N N . PHE A 1 102 ? -3.301 8.605 25.136 1.00 98.62 102 PHE A N 1
ATOM 820 C CA . PHE A 1 102 ? -2.444 7.463 24.850 1.00 98.62 102 PHE A CA 1
ATOM 821 C C . PHE A 1 102 ? -2.328 6.632 26.122 1.00 98.62 102 PHE A C 1
ATOM 823 O O . PHE A 1 102 ? -2.082 7.190 27.193 1.00 98.62 102 PHE A O 1
ATOM 830 N N . VAL A 1 103 ? -2.479 5.318 25.996 1.00 98.31 103 VAL A N 1
ATOM 831 C CA . VAL A 1 103 ? -2.215 4.369 27.074 1.00 98.31 103 VAL A CA 1
ATOM 832 C C . VAL A 1 103 ? -1.032 3.497 26.679 1.00 98.31 103 VAL A C 1
ATOM 834 O O . VAL A 1 103 ? -1.006 2.903 25.609 1.00 98.31 103 VAL A O 1
ATOM 837 N N . ASP A 1 104 ? -0.041 3.426 27.567 1.00 97.25 104 ASP A N 1
ATOM 838 C CA . ASP A 1 104 ? 1.195 2.657 27.374 1.00 97.25 104 ASP A CA 1
ATOM 839 C C . ASP A 1 104 ? 0.972 1.141 27.559 1.00 97.25 104 ASP A C 1
ATOM 841 O O . ASP A 1 104 ? 1.680 0.475 28.311 1.00 97.25 104 ASP A O 1
ATOM 845 N N . ASP A 1 105 ? -0.083 0.601 26.951 1.00 97.94 105 ASP A N 1
ATOM 846 C CA . ASP A 1 105 ? -0.362 -0.829 26.825 1.00 97.94 105 ASP A CA 1
ATOM 847 C C . ASP A 1 105 ? -1.480 -1.079 25.783 1.00 97.94 105 ASP A C 1
ATOM 849 O O . ASP A 1 105 ? -2.130 -0.141 25.321 1.00 97.94 105 ASP A O 1
ATOM 853 N N . CYS A 1 106 ? -1.714 -2.336 25.403 1.00 96.25 106 CYS A N 1
ATOM 854 C CA . CYS A 1 106 ? -2.798 -2.754 24.501 1.00 96.25 106 CYS A CA 1
ATOM 855 C C . CYS A 1 106 ? -3.903 -3.537 25.210 1.00 96.25 106 CYS A C 1
ATOM 857 O O . CYS A 1 106 ? -5.027 -3.588 24.724 1.00 96.25 106 CYS A O 1
ATOM 859 N N . ILE A 1 107 ? -3.595 -4.176 26.339 1.00 95.75 107 ILE A N 1
ATOM 860 C CA . ILE A 1 107 ? -4.519 -5.048 27.071 1.00 95.75 107 ILE A CA 1
ATOM 861 C C . ILE A 1 107 ? -4.334 -4.888 28.585 1.00 95.75 107 ILE A C 1
ATOM 863 O O . ILE A 1 107 ? -3.414 -4.231 29.063 1.00 95.75 107 ILE A O 1
ATOM 867 N N . GLY A 1 108 ? -5.210 -5.525 29.360 1.00 96.19 108 GLY A N 1
ATOM 868 C CA . GLY A 1 108 ? -5.080 -5.607 30.815 1.00 96.19 108 GLY A CA 1
ATOM 869 C C . GLY A 1 108 ? -5.790 -4.486 31.585 1.00 96.19 108 GLY A C 1
ATOM 870 O O . GLY A 1 108 ? -6.479 -3.653 30.991 1.00 96.19 108 GLY A O 1
ATOM 871 N N . PRO A 1 109 ? -5.666 -4.480 32.927 1.00 96.38 109 PRO A N 1
ATOM 872 C CA . PRO A 1 109 ? -6.489 -3.636 33.796 1.00 96.38 109 PRO A CA 1
ATOM 873 C C . PRO A 1 109 ? -6.336 -2.138 33.526 1.00 96.38 109 PRO A C 1
ATOM 875 O O . PRO A 1 109 ? -7.334 -1.434 33.468 1.00 96.38 109 PRO A O 1
ATOM 878 N N . LYS A 1 110 ? -5.104 -1.663 33.283 1.00 96.81 110 LYS A N 1
ATOM 879 C CA . LYS A 1 110 ? -4.821 -0.251 32.975 1.00 96.81 110 LYS A CA 1
ATOM 880 C C . LYS A 1 110 ? -5.597 0.227 31.744 1.00 96.81 110 LYS A C 1
ATOM 882 O O . LYS A 1 110 ? -6.195 1.293 31.779 1.00 96.81 110 LYS A O 1
ATOM 887 N N . VAL A 1 111 ? -5.614 -0.577 30.679 1.00 97.88 111 VAL A N 1
ATOM 888 C CA . VAL A 1 111 ? -6.325 -0.246 29.435 1.00 97.88 111 VAL A CA 1
ATOM 889 C C . VAL A 1 111 ? -7.833 -0.243 29.653 1.00 97.88 111 VAL A C 1
ATOM 891 O O . VAL A 1 111 ? -8.497 0.692 29.223 1.00 97.88 111 VAL A O 1
ATOM 894 N N . LYS A 1 112 ? -8.370 -1.241 30.369 1.00 97.00 112 LYS A N 1
ATOM 895 C CA . LYS A 1 112 ? -9.805 -1.304 30.690 1.00 97.00 112 LYS A CA 1
ATOM 896 C C . LYS A 1 112 ? -10.258 -0.070 31.479 1.00 97.00 112 LYS A C 1
ATOM 898 O O . LYS A 1 112 ? -11.224 0.570 31.080 1.00 97.00 112 LYS A O 1
ATOM 903 N N . SER A 1 113 ? -9.497 0.333 32.499 1.00 97.00 113 SER A N 1
ATOM 904 C CA . SER A 1 113 ? -9.794 1.540 33.279 1.00 97.00 113 SER A CA 1
ATOM 905 C C . SER A 1 113 ? -9.801 2.817 32.432 1.00 97.00 113 SER A C 1
ATOM 907 O O . SER A 1 113 ? -10.692 3.643 32.590 1.00 97.00 113 SER A O 1
ATOM 909 N N . GLU A 1 114 ? -8.840 2.991 31.517 1.00 97.94 114 GLU A N 1
ATOM 910 C CA . GLU A 1 114 ? -8.820 4.156 30.616 1.00 97.94 114 GLU A CA 1
ATOM 911 C C . GLU A 1 114 ? -10.016 4.165 29.655 1.00 97.94 114 GLU A C 1
ATOM 913 O O . GLU A 1 114 ? -10.575 5.226 29.374 1.00 97.94 114 GLU A O 1
ATOM 918 N N . ILE A 1 115 ? -10.438 2.991 29.175 1.00 97.44 115 ILE A N 1
ATOM 919 C CA . ILE A 1 115 ? -11.598 2.843 28.286 1.00 97.44 115 ILE A CA 1
ATOM 920 C C . ILE A 1 115 ? -12.907 3.175 29.004 1.00 97.44 115 ILE A C 1
ATOM 922 O O . ILE A 1 115 ? -13.764 3.847 28.425 1.00 97.44 115 ILE A O 1
ATOM 926 N N . ASP A 1 116 ? -13.063 2.744 30.254 1.00 96.88 116 ASP A N 1
ATOM 927 C CA . ASP A 1 116 ? -14.263 3.011 31.056 1.00 96.88 116 ASP A CA 1
ATOM 928 C C . ASP A 1 116 ? -14.443 4.509 31.359 1.00 96.88 116 ASP A C 1
ATOM 930 O O . ASP A 1 116 ? -15.564 4.976 31.565 1.00 96.88 116 ASP A O 1
ATOM 934 N N . LEU A 1 117 ? -13.353 5.283 31.328 1.00 97.44 117 LEU A N 1
ATOM 935 C CA . LEU A 1 117 ? -13.363 6.736 31.511 1.00 97.44 117 LEU A CA 1
ATOM 936 C C . LEU A 1 117 ? -13.664 7.522 30.225 1.00 97.44 117 LEU A C 1
ATOM 938 O O . LEU A 1 117 ? -13.841 8.745 30.300 1.00 97.44 117 LEU A O 1
ATOM 942 N N . LEU A 1 118 ? -13.708 6.870 29.056 1.00 98.25 118 LEU A N 1
ATOM 943 C CA . LEU A 1 118 ? -13.922 7.563 27.786 1.00 98.25 118 LEU A CA 1
ATOM 944 C C . LEU A 1 118 ? -15.299 8.221 27.741 1.00 98.25 118 LEU A C 1
ATOM 946 O O . LEU A 1 118 ? -16.330 7.594 27.986 1.00 98.25 118 LEU A O 1
ATOM 950 N N . GLN A 1 119 ? -15.300 9.488 27.357 1.00 98.44 119 GLN A N 1
ATOM 951 C CA . GLN A 1 119 ? -16.492 10.269 27.073 1.00 98.44 119 GLN A CA 1
ATOM 952 C C . GLN A 1 119 ? -16.803 10.243 25.572 1.00 98.44 119 GLN A C 1
ATOM 954 O O . GLN A 1 119 ? -15.933 9.919 24.758 1.00 98.44 119 GLN A O 1
ATOM 959 N N . PRO A 1 120 ? -18.039 10.575 25.162 1.00 98.50 120 PRO A N 1
ATOM 960 C CA . PRO A 1 120 ? -18.367 10.742 23.752 1.00 98.50 120 PRO A CA 1
ATOM 961 C C . PRO A 1 120 ? -17.337 11.608 23.012 1.00 98.50 120 PRO A C 1
ATOM 963 O O . PRO A 1 120 ? -16.955 12.672 23.499 1.00 98.50 120 PRO A O 1
ATOM 966 N N . LYS A 1 121 ? -16.903 11.155 21.828 1.00 98.50 121 LYS A N 1
ATOM 967 C CA . LYS A 1 121 ? -15.843 11.782 21.009 1.00 98.50 121 LYS A CA 1
ATOM 968 C C . LYS A 1 121 ? -14.430 11.763 21.599 1.00 98.50 121 LYS A C 1
ATOM 970 O O . LYS A 1 121 ? -13.567 12.497 21.107 1.00 98.50 121 LYS A O 1
ATOM 975 N N . ASP A 1 122 ? -14.168 10.952 22.620 1.00 98.75 122 ASP A N 1
ATOM 976 C CA . ASP A 1 122 ? -12.796 10.637 23.014 1.00 98.75 122 ASP A CA 1
ATOM 977 C C . ASP A 1 122 ? -12.140 9.659 22.037 1.00 98.75 122 ASP A C 1
ATOM 979 O O . ASP A 1 122 ? -12.782 8.765 21.477 1.00 98.75 122 ASP A O 1
ATOM 983 N N . ILE A 1 123 ? -10.826 9.816 21.890 1.00 98.88 123 ILE A N 1
ATOM 984 C CA . ILE A 1 123 ? -9.948 8.904 21.167 1.00 98.88 123 ILE A CA 1
ATOM 985 C C . ILE A 1 123 ? -8.882 8.393 22.137 1.00 98.88 123 ILE A C 1
ATOM 987 O O . ILE A 1 123 ? -8.120 9.179 22.698 1.00 98.88 123 ILE A O 1
ATOM 991 N N . LEU A 1 124 ? -8.785 7.078 22.301 1.00 98.88 124 LEU A N 1
ATOM 992 C CA . LEU A 1 124 ? -7.715 6.408 23.033 1.00 98.88 124 LEU A CA 1
ATOM 993 C C . LEU A 1 124 ? -6.800 5.678 22.052 1.00 98.88 124 LEU A C 1
ATOM 995 O O . LEU A 1 124 ? -7.252 4.814 21.311 1.00 98.88 124 LEU A O 1
ATOM 999 N N . ILE A 1 125 ? -5.513 6.001 22.057 1.00 98.88 125 ILE A N 1
ATOM 1000 C CA . ILE A 1 125 ? -4.482 5.302 21.289 1.00 98.88 125 ILE A CA 1
ATOM 1001 C C . ILE A 1 125 ? -3.862 4.244 22.197 1.00 98.88 125 ILE A C 1
ATOM 1003 O O . ILE A 1 125 ? -3.285 4.583 23.234 1.00 98.88 125 ILE A O 1
ATOM 1007 N N . LEU A 1 126 ? -3.990 2.977 21.807 1.00 98.81 126 LEU A N 1
ATOM 1008 C CA . LEU A 1 126 ? -3.267 1.883 22.446 1.00 98.81 126 LEU A CA 1
ATOM 1009 C C . LEU A 1 126 ? -1.798 1.893 22.019 1.00 98.81 126 LEU A C 1
ATOM 1011 O O . LEU A 1 126 ? -1.435 2.449 20.977 1.00 98.81 126 LEU A O 1
ATOM 1015 N N . GLU A 1 127 ? -0.952 1.245 22.809 1.00 98.62 127 GLU A N 1
ATOM 1016 C CA . GLU A 1 127 ? 0.442 1.040 22.428 1.00 98.62 127 GLU A CA 1
ATOM 1017 C C . GLU A 1 127 ? 0.573 0.079 21.221 1.00 98.62 127 GLU A C 1
ATOM 1019 O O . GLU A 1 127 ? -0.397 -0.464 20.689 1.00 98.62 127 GLU A O 1
ATOM 1024 N N . ASN A 1 128 ? 1.788 -0.077 20.708 1.00 98.56 128 ASN A N 1
ATOM 1025 C CA . ASN A 1 128 ? 2.123 -0.925 19.581 1.00 98.56 128 ASN A CA 1
ATOM 1026 C C . ASN A 1 128 ? 1.754 -2.392 19.838 1.00 98.56 128 ASN A C 1
ATOM 1028 O O . ASN A 1 128 ? 2.402 -3.080 20.630 1.00 98.56 128 ASN A O 1
ATOM 1032 N N . LEU A 1 129 ? 0.788 -2.900 19.069 1.00 98.56 129 LEU A N 1
ATOM 1033 C CA . LEU A 1 129 ? 0.316 -4.284 19.162 1.00 98.56 129 LEU A CA 1
ATOM 1034 C C . LEU A 1 129 ? 1.450 -5.314 19.037 1.00 98.56 129 LEU A C 1
ATOM 1036 O O . LEU A 1 129 ? 1.416 -6.344 19.699 1.00 98.56 129 LEU A O 1
ATOM 1040 N N . ARG A 1 130 ? 2.492 -5.027 18.241 1.00 98.44 130 ARG A N 1
ATOM 1041 C CA . ARG A 1 130 ? 3.633 -5.942 18.031 1.00 98.44 130 ARG A CA 1
ATOM 1042 C C . ARG A 1 130 ? 4.624 -5.994 19.196 1.00 98.44 130 ARG A C 1
ATOM 1044 O O . ARG A 1 130 ? 5.609 -6.732 19.122 1.00 98.44 130 ARG A O 1
ATOM 1051 N N . PHE A 1 131 ? 4.400 -5.232 20.266 1.00 98.50 131 PHE A N 1
ATOM 1052 C CA . PHE A 1 131 ? 5.079 -5.478 21.541 1.00 98.50 131 PHE A CA 1
ATOM 1053 C C . PHE A 1 131 ? 4.615 -6.776 22.203 1.00 98.50 131 PHE A C 1
ATOM 1055 O O . PHE A 1 131 ? 5.350 -7.315 23.024 1.00 98.50 131 PHE A O 1
ATOM 1062 N N . TYR A 1 132 ? 3.471 -7.314 21.784 1.00 98.19 132 TYR A N 1
ATOM 1063 C CA . TYR A 1 132 ? 3.044 -8.676 22.069 1.00 98.19 132 TYR A CA 1
ATOM 1064 C C . TYR A 1 132 ? 3.418 -9.566 20.888 1.00 98.19 132 TYR A C 1
ATOM 1066 O O . TYR A 1 132 ? 3.093 -9.257 19.740 1.00 98.19 132 TYR A O 1
ATOM 1074 N N . LYS A 1 133 ? 4.127 -10.666 21.149 1.00 97.75 133 LYS A N 1
ATOM 1075 C CA . LYS A 1 133 ? 4.466 -11.635 20.094 1.00 97.75 133 LYS A CA 1
ATOM 1076 C C . LYS A 1 133 ? 3.197 -12.310 19.560 1.00 97.75 133 LYS A C 1
ATOM 1078 O O . LYS A 1 133 ? 3.081 -12.579 18.368 1.00 97.75 133 LYS A O 1
ATOM 1083 N N . GLU A 1 134 ? 2.229 -12.466 20.451 1.00 98.19 134 GLU A N 1
ATOM 1084 C CA . GLU A 1 134 ? 0.875 -12.958 20.240 1.00 98.19 134 GLU A CA 1
ATOM 1085 C C . GLU A 1 134 ? 0.150 -12.272 19.069 1.00 98.19 134 GLU A C 1
ATOM 1087 O O . GLU A 1 134 ? -0.644 -12.909 18.382 1.00 98.19 134 GLU A O 1
ATOM 1092 N N . GLU A 1 135 ? 0.449 -10.998 18.784 1.00 98.50 135 GLU A N 1
ATOM 1093 C CA . GLU A 1 135 ? -0.100 -10.289 17.621 1.00 98.50 135 GLU A CA 1
ATOM 1094 C C . GLU A 1 135 ? 0.336 -10.926 16.294 1.00 98.50 135 GLU A C 1
ATOM 1096 O O . GLU A 1 135 ? -0.497 -11.126 15.410 1.00 98.50 135 GLU A O 1
ATOM 1101 N N . GLU A 1 136 ? 1.631 -11.221 16.137 1.00 97.75 136 GLU A N 1
ATOM 1102 C CA . GLU A 1 136 ? 2.182 -11.796 14.899 1.00 97.75 136 GLU A CA 1
ATOM 1103 C C . GLU A 1 136 ? 1.917 -13.306 14.804 1.00 97.75 136 GLU A C 1
ATOM 1105 O O . GLU A 1 136 ? 1.800 -13.832 13.699 1.00 97.75 136 GLU A O 1
ATOM 1110 N N . ASP A 1 137 ? 1.759 -13.979 15.948 1.00 98.12 137 ASP A N 1
ATOM 1111 C CA . ASP A 1 137 ? 1.421 -15.405 16.038 1.00 98.12 137 ASP A CA 1
ATOM 1112 C C . ASP A 1 137 ? -0.089 -15.678 15.823 1.00 98.12 137 ASP A C 1
ATOM 1114 O O . ASP A 1 137 ? -0.519 -16.831 15.876 1.00 98.12 137 ASP A O 1
ATOM 1118 N N . ASN A 1 138 ? -0.896 -14.637 15.558 1.00 98.50 138 ASN A N 1
ATOM 1119 C CA . ASN A 1 138 ? -2.357 -14.717 15.412 1.00 98.50 138 ASN A CA 1
ATOM 1120 C C . ASN A 1 138 ? -3.047 -15.357 16.630 1.00 98.50 138 ASN A C 1
ATOM 1122 O O . ASN A 1 138 ? -3.995 -16.133 16.486 1.00 98.50 138 ASN A O 1
ATOM 1126 N N . ASP A 1 139 ? -2.539 -15.070 17.831 1.00 98.62 139 ASP A N 1
ATOM 1127 C CA . ASP A 1 139 ? -2.981 -15.737 19.049 1.00 98.62 139 ASP A CA 1
ATOM 1128 C C . ASP A 1 139 ? -4.436 -15.398 19.386 1.00 98.62 139 ASP A C 1
ATOM 1130 O O . ASP A 1 139 ? -4.867 -14.242 19.456 1.00 98.62 139 ASP A O 1
ATOM 1134 N N . ASP A 1 140 ? -5.193 -16.455 19.637 1.00 98.38 140 ASP A N 1
ATOM 1135 C CA . ASP A 1 140 ? -6.634 -16.405 19.808 1.00 98.38 140 ASP A CA 1
ATOM 1136 C C . ASP A 1 140 ? -7.042 -15.787 21.162 1.00 98.38 140 ASP A C 1
ATOM 1138 O O . ASP A 1 140 ? -8.005 -15.018 21.244 1.00 98.38 140 ASP A O 1
ATOM 1142 N N . ASN A 1 141 ? -6.257 -16.023 22.222 1.00 98.38 141 ASN A N 1
ATOM 1143 C CA . ASN A 1 141 ? -6.500 -15.421 23.535 1.00 98.38 141 ASN A CA 1
ATOM 1144 C C . ASN A 1 141 ? -6.203 -13.919 23.528 1.00 98.38 141 ASN A C 1
ATOM 1146 O O . ASN A 1 141 ? -6.918 -13.139 24.164 1.00 98.38 141 ASN A O 1
ATOM 1150 N N . PHE A 1 142 ? -5.153 -13.498 22.828 1.00 98.56 142 PHE A N 1
ATOM 1151 C CA . PHE A 1 142 ? -4.823 -12.093 22.639 1.00 98.56 142 PHE A CA 1
ATOM 1152 C C . PHE A 1 142 ? -5.909 -11.376 21.832 1.00 98.56 142 PHE A C 1
ATOM 1154 O O . PHE A 1 142 ? -6.396 -10.331 22.265 1.00 98.56 142 PHE A O 1
ATOM 1161 N N . ALA A 1 143 ? -6.379 -11.982 20.739 1.00 98.69 143 ALA A N 1
ATOM 1162 C CA . ALA A 1 143 ? -7.510 -11.480 19.962 1.00 98.69 143 ALA A CA 1
ATOM 1163 C C . ALA A 1 143 ? -8.782 -11.307 20.810 1.00 98.69 143 ALA A C 1
ATOM 1165 O O . ALA A 1 143 ? -9.427 -10.258 20.746 1.00 98.69 143 ALA A O 1
ATOM 1166 N N . LYS A 1 144 ? -9.110 -12.288 21.660 1.00 98.50 144 LYS A N 1
ATOM 1167 C CA . LYS A 1 144 ? -10.244 -12.202 22.592 1.00 98.50 144 LYS A CA 1
ATOM 1168 C C . LYS A 1 144 ? -10.088 -11.051 23.591 1.00 98.50 144 LYS A C 1
ATOM 1170 O O . LYS A 1 144 ? -11.027 -10.286 23.792 1.00 98.50 144 LYS A O 1
ATOM 1175 N N . LYS A 1 145 ? -8.897 -10.878 24.178 1.00 98.50 145 LYS A N 1
ATOM 1176 C CA . LYS A 1 145 ? -8.610 -9.764 25.101 1.00 98.50 145 LYS A CA 1
ATOM 1177 C C . LYS A 1 145 ? -8.752 -8.397 24.431 1.00 98.50 145 LYS A C 1
ATOM 1179 O O . LYS A 1 145 ? -9.207 -7.469 25.090 1.00 98.50 145 LYS A O 1
ATOM 1184 N N . LEU A 1 146 ? -8.365 -8.270 23.159 1.00 98.62 146 LEU A N 1
ATOM 1185 C CA . LEU A 1 146 ? -8.576 -7.046 22.384 1.00 98.62 146 LEU A CA 1
ATOM 1186 C C . LEU A 1 146 ? -10.064 -6.811 22.109 1.00 98.62 146 LEU A C 1
ATOM 1188 O O . LEU A 1 146 ? -10.541 -5.699 22.300 1.00 98.62 146 LEU A O 1
ATOM 1192 N N . ALA A 1 147 ? -10.805 -7.844 21.703 1.00 98.50 147 ALA A N 1
ATOM 1193 C CA . ALA A 1 147 ? -12.237 -7.746 21.419 1.00 98.50 147 ALA A CA 1
ATOM 1194 C C . ALA A 1 147 ? -13.060 -7.266 22.630 1.00 98.50 147 ALA A C 1
ATOM 1196 O O . ALA A 1 147 ? -13.994 -6.492 22.461 1.00 98.50 147 ALA A O 1
ATOM 1197 N N . GLU A 1 148 ? -12.678 -7.640 23.856 1.00 97.88 148 GLU A N 1
ATOM 1198 C CA . GLU A 1 148 ? -13.335 -7.180 25.094 1.00 97.88 148 GLU A CA 1
ATOM 1199 C C . GLU A 1 148 ? -13.284 -5.653 25.313 1.00 97.88 148 GLU A C 1
ATOM 1201 O O . GLU A 1 148 ? -13.987 -5.129 26.180 1.00 97.88 148 GLU A O 1
ATOM 1206 N N . LEU A 1 149 ? -12.440 -4.928 24.575 1.00 98.12 149 LEU A N 1
ATOM 1207 C CA . LEU A 1 149 ? -12.213 -3.494 24.765 1.00 98.12 149 LEU A CA 1
ATOM 1208 C C . LEU A 1 149 ? -13.269 -2.608 24.081 1.00 98.12 149 LEU A C 1
ATOM 1210 O O . LEU A 1 149 ? -13.379 -1.428 24.418 1.00 98.12 149 LEU A O 1
ATOM 1214 N N . GLY A 1 150 ? -14.059 -3.141 23.146 1.00 97.75 150 GLY A N 1
ATOM 1215 C CA . GLY A 1 150 ? -15.044 -2.367 22.389 1.00 97.75 150 GLY A CA 1
ATOM 1216 C C . GLY A 1 150 ? -16.351 -3.104 22.142 1.00 97.75 150 GLY A C 1
ATOM 1217 O O . GLY A 1 150 ? -16.480 -4.292 22.409 1.00 97.75 150 GLY A O 1
ATOM 1218 N N . ASP A 1 151 ? -17.325 -2.370 21.613 1.00 98.25 151 ASP A N 1
ATOM 1219 C CA . ASP A 1 151 ? -18.639 -2.904 21.249 1.00 98.25 151 ASP A CA 1
ATOM 1220 C C . ASP A 1 151 ? -18.649 -3.414 19.795 1.00 98.25 151 ASP A C 1
ATOM 1222 O O . ASP A 1 151 ? -19.429 -4.295 19.437 1.00 98.25 151 ASP A O 1
ATOM 1226 N N . LEU A 1 152 ? -17.787 -2.843 18.943 1.00 98.12 152 LEU A N 1
ATOM 1227 C CA . LEU A 1 152 ? -17.553 -3.279 17.566 1.00 98.12 152 LEU A CA 1
ATOM 1228 C C . LEU A 1 152 ? -16.114 -2.996 17.111 1.00 98.12 152 LEU A C 1
ATOM 1230 O O . LEU A 1 152 ? -15.431 -2.125 17.655 1.00 98.12 152 LEU A O 1
ATOM 1234 N N . TYR A 1 153 ? -15.683 -3.710 16.076 1.00 98.56 153 TYR A N 1
ATOM 1235 C CA . TYR A 1 153 ? -14.387 -3.567 15.420 1.00 98.56 153 TYR A CA 1
ATOM 1236 C C . TYR A 1 153 ? -14.531 -2.969 14.019 1.00 98.56 153 TYR A C 1
ATOM 1238 O O . TYR A 1 153 ? -15.446 -3.298 13.264 1.00 98.56 153 TYR A O 1
ATOM 1246 N N . VAL A 1 154 ? -13.593 -2.105 13.648 1.00 98.56 154 VAL A N 1
ATOM 1247 C CA . VAL A 1 154 ? -13.485 -1.526 12.312 1.00 98.56 154 VAL A CA 1
ATOM 1248 C C . VAL A 1 154 ? -12.103 -1.817 11.755 1.00 98.56 154 VAL A C 1
ATOM 1250 O O . VAL A 1 154 ? -11.095 -1.340 12.280 1.00 98.56 154 VAL A O 1
ATOM 1253 N N . SER A 1 155 ? -12.073 -2.573 10.659 1.00 97.75 155 SER A N 1
ATOM 1254 C CA . SER A 1 155 ? -10.862 -2.801 9.878 1.00 97.75 155 SER A CA 1
ATOM 1255 C C . SER A 1 155 ? -10.669 -1.638 8.911 1.00 97.75 155 SER A C 1
ATOM 1257 O O . SER A 1 155 ? -11.430 -1.479 7.954 1.00 97.75 155 SER A O 1
ATOM 1259 N N . ASP A 1 156 ? -9.659 -0.810 9.166 1.00 97.75 156 ASP A N 1
ATOM 1260 C CA . ASP A 1 156 ? -9.298 0.338 8.329 1.00 97.75 156 ASP A CA 1
ATOM 1261 C C . ASP A 1 156 ? -7.791 0.365 8.015 1.00 97.75 156 ASP A C 1
ATOM 1263 O O . ASP A 1 156 ? -7.199 1.406 7.749 1.00 97.75 156 ASP A O 1
ATOM 1267 N N . ALA A 1 157 ? -7.149 -0.808 8.053 1.00 96.19 157 ALA A N 1
ATOM 1268 C CA . ALA A 1 157 ? -5.714 -0.993 7.852 1.00 96.19 157 ALA A CA 1
ATOM 1269 C C . ALA A 1 157 ? -5.429 -1.893 6.639 1.00 96.19 157 ALA A C 1
ATOM 1271 O O . ALA A 1 157 ? -4.919 -3.005 6.786 1.00 96.19 157 ALA A O 1
ATOM 1272 N N . PHE A 1 158 ? -5.724 -1.418 5.423 1.00 95.50 158 PHE A N 1
ATOM 1273 C CA . PHE A 1 158 ? -5.534 -2.218 4.202 1.00 95.50 158 PHE A CA 1
ATOM 1274 C C . PHE A 1 158 ? -4.097 -2.749 4.051 1.00 95.50 158 PHE A C 1
ATOM 1276 O O . PHE A 1 158 ? -3.903 -3.914 3.718 1.00 95.50 158 PHE A O 1
ATOM 1283 N N . GLY A 1 159 ? -3.083 -1.945 4.392 1.00 92.94 159 GLY A N 1
ATOM 1284 C CA . GLY A 1 159 ? -1.676 -2.367 4.365 1.00 92.94 159 GLY A CA 1
ATOM 1285 C C . GLY A 1 159 ? -1.345 -3.559 5.269 1.00 92.94 159 GLY A C 1
ATOM 1286 O O . GLY A 1 159 ? -0.409 -4.304 4.977 1.00 92.94 159 GLY A O 1
ATOM 1287 N N . ALA A 1 160 ? -2.133 -3.798 6.319 1.00 94.69 160 ALA A N 1
ATOM 1288 C CA . ALA A 1 160 ? -1.991 -4.950 7.206 1.00 94.69 160 ALA A CA 1
ATOM 1289 C C . ALA A 1 160 ? -2.876 -6.143 6.801 1.00 94.69 160 ALA A C 1
ATOM 1291 O O . ALA A 1 160 ? -2.650 -7.240 7.298 1.00 94.69 160 ALA A O 1
ATOM 1292 N N . ALA A 1 161 ? -3.833 -5.970 5.881 1.00 95.31 161 ALA A N 1
ATOM 1293 C CA . ALA A 1 161 ? -4.843 -6.984 5.568 1.00 95.31 161 ALA A CA 1
ATOM 1294 C C . ALA A 1 161 ? -4.270 -8.283 4.970 1.00 95.31 161 ALA A C 1
ATOM 1296 O O . ALA A 1 161 ? -4.905 -9.326 5.061 1.00 95.31 161 ALA A O 1
ATOM 1297 N N . HIS A 1 162 ? -3.066 -8.246 4.395 1.00 94.31 162 HIS A N 1
ATOM 1298 C CA . HIS A 1 162 ? -2.362 -9.435 3.895 1.00 94.31 162 HIS A CA 1
ATOM 1299 C C . HIS A 1 162 ? -1.723 -10.297 5.000 1.00 94.31 162 HIS A C 1
ATOM 1301 O O . HIS A 1 162 ? -1.091 -11.311 4.718 1.00 94.31 162 HIS A O 1
ATOM 1307 N N . ARG A 1 163 ? -1.842 -9.896 6.270 1.00 94.25 163 ARG A N 1
ATOM 1308 C CA . ARG A 1 163 ? -1.262 -10.604 7.411 1.00 94.25 163 ARG A CA 1
ATOM 1309 C C . ARG A 1 163 ? -2.356 -11.254 8.248 1.00 94.25 163 ARG A C 1
ATOM 1311 O O . ARG A 1 163 ? -3.293 -10.587 8.672 1.00 94.25 163 ARG A O 1
ATOM 1318 N N . ALA A 1 164 ? -2.178 -12.539 8.526 1.00 96.69 164 ALA A N 1
ATOM 1319 C CA . ALA A 1 164 ? -2.951 -13.299 9.501 1.00 96.69 164 ALA A CA 1
ATOM 1320 C C . ALA A 1 164 ? -2.465 -12.949 10.916 1.00 96.69 164 ALA A C 1
ATOM 1322 O O . ALA A 1 164 ? -1.675 -13.679 11.498 1.00 96.69 164 ALA A O 1
ATOM 1323 N N . HIS A 1 165 ? -2.813 -11.762 11.411 1.00 98.44 165 HIS A N 1
ATOM 1324 C CA . HIS A 1 165 ? -2.440 -11.285 12.747 1.00 98.44 165 HIS A CA 1
ATOM 1325 C C . HIS A 1 165 ? -3.662 -11.208 13.655 1.00 98.44 165 HIS A C 1
ATOM 1327 O O . HIS A 1 165 ? -4.776 -11.001 13.168 1.00 98.44 165 HIS A O 1
ATOM 1333 N N . ALA A 1 166 ? -3.450 -11.245 14.971 1.00 98.62 166 ALA A N 1
ATOM 1334 C CA . ALA A 1 166 ? -4.544 -11.285 15.936 1.00 98.62 166 ALA A CA 1
ATOM 1335 C C . ALA A 1 166 ? -5.500 -10.086 15.787 1.00 98.62 166 ALA A C 1
ATOM 1337 O O . ALA A 1 166 ? -6.714 -10.266 15.707 1.00 98.62 166 ALA A O 1
ATOM 1338 N N . SER A 1 167 ? -4.963 -8.868 15.654 1.00 98.44 167 SER A N 1
ATOM 1339 C CA . SER A 1 167 ? -5.740 -7.630 15.456 1.00 98.44 167 SER A CA 1
ATOM 1340 C C . SER A 1 167 ? -6.341 -7.434 14.054 1.00 98.44 167 SER A C 1
ATOM 1342 O O . SER A 1 167 ? -7.014 -6.426 13.809 1.00 98.44 167 SER A O 1
ATOM 1344 N N . VAL A 1 168 ? -6.058 -8.344 13.119 1.00 98.06 168 VAL A N 1
ATOM 1345 C CA . VAL A 1 168 ? -6.469 -8.265 11.707 1.00 98.06 168 VAL A CA 1
ATOM 1346 C C . VAL A 1 168 ? -7.458 -9.371 11.357 1.00 98.06 168 VAL A C 1
ATOM 1348 O O . VAL A 1 168 ? -8.426 -9.110 10.652 1.00 98.06 168 VAL A O 1
ATOM 1351 N N . GLU A 1 169 ? -7.214 -10.587 11.836 1.00 98.12 169 GLU A N 1
ATOM 1352 C CA . GLU A 1 169 ? -7.978 -11.778 11.481 1.00 98.12 169 GLU A CA 1
ATOM 1353 C C . GLU A 1 169 ? -8.693 -12.369 12.701 1.00 98.12 169 GLU A C 1
ATOM 1355 O O . GLU A 1 169 ? -9.922 -12.367 12.752 1.00 98.12 169 GLU A O 1
ATOM 1360 N N . ALA A 1 170 ? -7.952 -12.850 13.709 1.00 98.31 170 ALA A N 1
ATOM 1361 C CA . ALA A 1 170 ? -8.555 -13.608 14.807 1.00 98.31 170 ALA A CA 1
ATOM 1362 C C . ALA A 1 170 ? -9.562 -12.795 15.640 1.00 98.31 170 ALA A C 1
ATOM 1364 O O . ALA A 1 170 ? -10.544 -13.362 16.121 1.00 98.31 170 ALA A O 1
ATOM 1365 N N . ILE A 1 171 ? -9.374 -11.477 15.775 1.00 98.38 171 ILE A N 1
ATOM 1366 C CA . ILE A 1 171 ? -10.291 -10.594 16.516 1.00 98.38 171 ILE A CA 1
ATOM 1367 C C . ILE A 1 171 ? -11.727 -10.654 15.981 1.00 98.38 171 ILE A C 1
ATOM 1369 O O . ILE A 1 171 ? -12.673 -10.585 16.765 1.00 98.38 171 ILE A O 1
ATOM 1373 N N . ALA A 1 172 ? -11.904 -10.861 14.674 1.00 97.00 172 ALA A N 1
ATOM 1374 C CA . ALA A 1 172 ? -13.211 -10.874 14.021 1.00 97.00 172 ALA A CA 1
ATOM 1375 C C . ALA A 1 172 ? -14.128 -12.010 14.508 1.00 97.00 172 ALA A C 1
ATOM 1377 O O . ALA A 1 172 ? -15.348 -11.902 14.401 1.00 97.00 172 ALA A O 1
ATOM 1378 N N . LYS A 1 173 ? -13.562 -13.068 15.109 1.00 97.75 173 LYS A N 1
ATOM 1379 C CA . LYS A 1 173 ? -14.317 -14.173 15.726 1.00 97.75 173 LYS A CA 1
ATOM 1380 C C . LYS A 1 173 ? -15.101 -13.746 16.972 1.00 97.75 173 LYS A C 1
ATOM 1382 O O . LYS A 1 173 ? -16.031 -14.440 17.372 1.00 97.75 173 LYS A O 1
ATOM 1387 N N . TYR A 1 174 ? -14.694 -12.648 17.612 1.00 98.38 174 TYR A N 1
ATOM 1388 C CA . TYR A 1 174 ? -15.110 -12.296 18.973 1.00 98.38 174 TYR A CA 1
ATOM 1389 C C . TYR A 1 174 ? -15.952 -11.030 19.072 1.00 98.38 174 TYR A C 1
ATOM 1391 O O . TYR A 1 174 ? -16.483 -10.739 20.141 1.00 98.38 174 TYR A O 1
ATOM 1399 N N . ILE A 1 175 ? -16.068 -10.267 17.987 1.00 97.88 175 ILE A N 1
ATOM 1400 C CA . ILE A 1 175 ? -16.723 -8.962 17.999 1.00 97.88 175 ILE A CA 1
ATOM 1401 C C . ILE A 1 175 ? -17.350 -8.658 16.628 1.00 97.88 175 ILE A C 1
ATOM 1403 O O . ILE A 1 175 ? -16.768 -9.019 15.597 1.00 97.88 175 ILE A O 1
ATOM 1407 N N . PRO A 1 176 ? -18.520 -7.986 16.573 1.00 97.00 176 PRO A N 1
ATOM 1408 C CA . PRO A 1 176 ? -19.071 -7.488 15.317 1.00 97.00 176 PRO A CA 1
ATOM 1409 C C . PRO A 1 176 ? -18.056 -6.599 14.598 1.00 97.00 176 PRO A C 1
ATOM 1411 O O . PRO A 1 176 ? -17.485 -5.694 15.208 1.00 97.00 176 PRO A O 1
ATOM 1414 N N . HIS A 1 177 ? -17.833 -6.847 13.311 1.00 97.12 177 HIS A N 1
ATOM 1415 C CA . HIS A 1 177 ? -16.750 -6.226 12.559 1.00 97.12 177 HIS A CA 1
ATOM 1416 C C . HIS A 1 177 ? -17.227 -5.620 11.240 1.00 97.12 177 HIS A C 1
ATOM 1418 O O . HIS A 1 177 ? -18.080 -6.176 10.553 1.00 97.12 177 HIS A O 1
ATOM 1424 N N . TYR A 1 178 ? -16.651 -4.469 10.889 1.00 97.75 178 TYR A N 1
ATOM 1425 C CA . TYR A 1 178 ? -17.034 -3.675 9.721 1.00 97.75 178 TYR A CA 1
ATOM 1426 C C . TYR A 1 178 ? -15.805 -3.122 8.990 1.00 97.75 178 TYR A C 1
ATOM 1428 O O . TYR A 1 178 ? -14.731 -2.951 9.569 1.00 97.75 178 TYR A O 1
ATOM 1436 N N . TYR A 1 179 ? -15.961 -2.802 7.710 1.00 96.56 179 TYR A N 1
ATOM 1437 C CA . TYR A 1 179 ? -14.961 -2.074 6.938 1.00 96.56 179 TYR A CA 1
ATOM 1438 C C . TYR A 1 179 ? -15.020 -0.578 7.235 1.00 96.56 179 TYR A C 1
ATOM 1440 O O . TYR A 1 179 ? -16.086 0.048 7.148 1.00 96.56 179 TYR A O 1
ATOM 1448 N N . GLY A 1 180 ? -13.854 0.009 7.486 1.00 97.19 180 GLY A N 1
ATOM 1449 C CA . GLY A 1 180 ? -13.664 1.451 7.423 1.00 97.19 180 GLY A CA 1
ATOM 1450 C C . GLY A 1 180 ? -13.590 1.966 5.979 1.00 97.19 180 GLY A C 1
ATOM 1451 O O . GLY A 1 180 ? -13.652 1.207 5.000 1.00 97.19 180 GLY A O 1
ATOM 1452 N N . PHE A 1 181 ? -13.499 3.288 5.833 1.00 96.69 181 PHE A N 1
ATOM 1453 C CA . PHE A 1 181 ? -13.494 3.930 4.519 1.00 96.69 181 PHE A CA 1
ATOM 1454 C C . PHE A 1 181 ? -12.206 3.670 3.735 1.00 96.69 181 PHE A C 1
ATOM 1456 O O . PHE A 1 181 ? -12.273 3.554 2.511 1.00 96.69 181 PHE A O 1
ATOM 1463 N N . LEU A 1 182 ? -11.052 3.527 4.396 1.00 95.56 182 LEU A N 1
ATOM 1464 C CA . LEU A 1 182 ? -9.778 3.260 3.729 1.00 95.56 182 LEU A CA 1
ATOM 1465 C C . LEU A 1 182 ? -9.827 1.925 2.991 1.00 95.56 182 LEU A C 1
ATOM 1467 O O . LEU A 1 182 ? -9.557 1.882 1.790 1.00 95.56 182 LEU A O 1
ATOM 1471 N N . ILE A 1 183 ? -10.205 0.843 3.684 1.00 94.88 183 ILE A N 1
ATOM 1472 C CA . ILE A 1 183 ? -10.291 -0.485 3.057 1.00 94.88 183 ILE A CA 1
ATOM 1473 C C . ILE A 1 183 ? -11.309 -0.470 1.921 1.00 94.88 183 ILE A C 1
ATOM 1475 O O . ILE A 1 183 ? -11.031 -0.999 0.842 1.00 94.88 183 ILE A O 1
ATOM 1479 N N . ARG A 1 184 ? -12.462 0.179 2.125 1.00 93.19 184 ARG A N 1
ATOM 1480 C CA . ARG A 1 184 ? -13.457 0.323 1.062 1.00 93.19 184 ARG A CA 1
ATOM 1481 C C . ARG A 1 184 ? -12.866 1.004 -0.169 1.00 93.19 184 ARG A C 1
ATOM 1483 O O . ARG A 1 184 ? -13.048 0.495 -1.275 1.00 93.19 184 ARG A O 1
ATOM 1490 N N . ASN A 1 185 ? -12.188 2.134 0.009 1.00 92.94 185 ASN A N 1
ATOM 1491 C CA . ASN A 1 185 ? -11.608 2.910 -1.083 1.00 92.94 185 ASN A CA 1
ATOM 1492 C C . ASN A 1 185 ? -10.522 2.108 -1.816 1.00 92.94 185 ASN A C 1
ATOM 1494 O O . ASN A 1 185 ? -10.545 2.042 -3.045 1.00 92.94 185 ASN A O 1
ATOM 1498 N N . GLU A 1 186 ? -9.632 1.438 -1.078 1.00 93.81 186 GLU A N 1
ATOM 1499 C CA . GLU A 1 186 ? -8.588 0.566 -1.630 1.00 93.81 186 GLU A CA 1
ATOM 1500 C C . GLU A 1 186 ? -9.187 -0.544 -2.495 1.00 93.81 186 GLU A C 1
ATOM 1502 O O . GLU A 1 186 ? -8.915 -0.623 -3.693 1.00 93.81 186 GLU A O 1
ATOM 1507 N N . VAL A 1 187 ? -10.076 -1.356 -1.926 1.00 92.44 187 VAL A N 1
ATOM 1508 C CA . VAL A 1 187 ? -10.682 -2.484 -2.640 1.00 92.44 187 VAL A CA 1
ATOM 1509 C C . VAL A 1 187 ? -11.529 -2.007 -3.820 1.00 92.44 187 VAL A C 1
ATOM 1511 O O . VAL A 1 187 ? -11.467 -2.595 -4.899 1.00 92.44 187 VAL A O 1
ATOM 1514 N N . THR A 1 188 ? -12.292 -0.922 -3.664 1.00 91.50 188 THR A N 1
ATOM 1515 C CA . THR A 1 188 ? -13.120 -0.371 -4.749 1.00 91.50 188 THR A CA 1
ATOM 1516 C C . THR A 1 188 ? -12.264 0.074 -5.929 1.00 91.50 188 THR A C 1
ATOM 1518 O O . THR A 1 188 ? -12.583 -0.250 -7.074 1.00 91.50 188 THR A O 1
ATOM 1521 N N . ASN A 1 189 ? -11.171 0.797 -5.679 1.00 92.19 189 ASN A N 1
ATOM 1522 C CA . ASN A 1 189 ? -10.309 1.291 -6.749 1.00 92.19 189 ASN A CA 1
ATOM 1523 C C . ASN A 1 189 ? -9.464 0.182 -7.384 1.00 92.19 189 ASN A C 1
ATOM 1525 O O . ASN A 1 189 ? -9.305 0.181 -8.604 1.00 92.19 189 ASN A O 1
ATOM 1529 N N . LEU A 1 190 ? -8.996 -0.800 -6.610 1.00 91.31 190 LEU A N 1
ATOM 1530 C CA . LEU A 1 190 ? -8.290 -1.964 -7.153 1.00 91.31 190 LEU A CA 1
ATOM 1531 C C . LEU A 1 190 ? -9.223 -2.866 -7.981 1.00 91.31 190 LEU A C 1
ATOM 1533 O O . LEU A 1 190 ? -8.847 -3.325 -9.059 1.00 91.31 190 LEU A O 1
ATOM 1537 N N . ASN A 1 191 ? -10.477 -3.054 -7.561 1.00 90.25 191 ASN A N 1
ATOM 1538 C CA . ASN A 1 191 ? -11.469 -3.825 -8.320 1.00 90.25 191 ASN A CA 1
ATOM 1539 C C . ASN A 1 191 ? -11.819 -3.203 -9.676 1.00 90.25 191 ASN A C 1
ATOM 1541 O O . ASN A 1 191 ? -12.138 -3.937 -10.612 1.00 90.25 191 ASN A O 1
ATOM 1545 N N . LYS A 1 192 ? -11.731 -1.875 -9.819 1.00 89.19 192 LYS A N 1
ATOM 1546 C CA . LYS A 1 192 ? -11.878 -1.215 -11.128 1.00 89.19 192 LYS A CA 1
ATOM 1547 C C . LYS A 1 192 ? -10.783 -1.622 -12.114 1.00 89.19 192 LYS A C 1
ATOM 1549 O O . LYS A 1 192 ? -10.973 -1.431 -13.300 1.00 89.19 192 LYS A O 1
ATOM 1554 N N . ILE A 1 193 ? -9.660 -2.171 -11.654 1.00 86.25 193 ILE A N 1
ATOM 1555 C CA . ILE A 1 193 ? -8.609 -2.710 -12.526 1.00 86.25 193 ILE A CA 1
ATOM 1556 C C . ILE A 1 193 ? -8.829 -4.208 -12.762 1.00 86.25 193 ILE A C 1
ATOM 1558 O O . ILE A 1 193 ? -8.698 -4.688 -13.882 1.00 86.25 193 ILE A O 1
ATOM 1562 N N . LEU A 1 194 ? -9.166 -4.953 -11.707 1.00 84.12 194 LEU A N 1
ATOM 1563 C CA . LEU A 1 194 ? -9.188 -6.420 -11.743 1.00 84.12 194 LEU A CA 1
A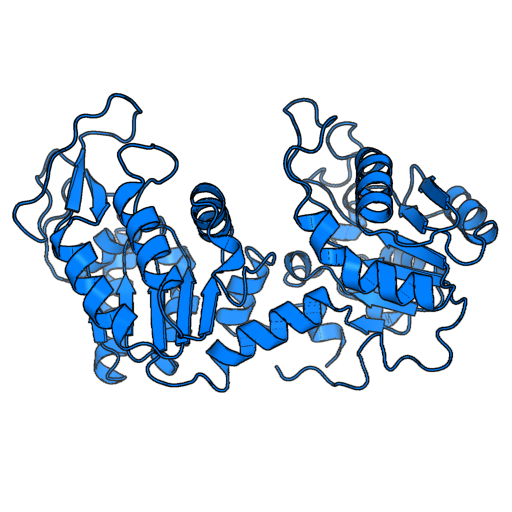TOM 1564 C C . LEU A 1 194 ? -10.490 -7.010 -12.297 1.00 84.12 194 LEU A C 1
ATOM 1566 O O . LEU A 1 194 ? -10.468 -8.040 -12.975 1.00 84.12 194 LEU A O 1
ATOM 1570 N N . LEU A 1 195 ? -11.631 -6.399 -11.977 1.00 85.25 195 LEU A N 1
ATOM 1571 C CA . LEU A 1 195 ? -12.946 -6.955 -12.296 1.00 85.25 195 LEU A CA 1
ATOM 1572 C C . LEU A 1 195 ? -13.494 -6.370 -13.592 1.00 85.25 195 LEU A C 1
ATOM 1574 O O . LEU A 1 195 ? -13.714 -7.120 -14.536 1.00 85.25 195 LEU A O 1
ATOM 1578 N N . ASN A 1 196 ? -13.665 -5.046 -13.635 1.00 82.50 196 ASN A N 1
ATOM 1579 C CA . ASN A 1 196 ? -14.344 -4.345 -14.728 1.00 82.50 196 ASN A CA 1
ATOM 1580 C C . ASN A 1 196 ? -13.542 -3.116 -15.190 1.00 82.50 196 ASN A C 1
ATOM 1582 O O . ASN A 1 196 ? -14.004 -1.985 -14.995 1.00 82.50 196 ASN A O 1
ATOM 1586 N N . PRO A 1 197 ? -12.330 -3.301 -15.739 1.00 90.94 197 PRO A N 1
ATOM 1587 C CA . PRO A 1 197 ? -11.556 -2.177 -16.228 1.00 90.94 197 PRO A CA 1
ATOM 1588 C C . PRO A 1 197 ? -12.159 -1.588 -17.498 1.00 90.94 197 PRO A C 1
ATOM 1590 O O . PRO A 1 197 ? -12.777 -2.278 -18.307 1.00 90.94 197 PRO A O 1
ATOM 1593 N N . VAL A 1 198 ? -11.978 -0.280 -17.668 1.00 95.06 198 VAL A N 1
ATOM 1594 C CA . VAL A 1 198 ? -12.415 0.404 -18.882 1.00 95.06 198 VAL A CA 1
ATOM 1595 C C . VAL A 1 198 ? -11.267 0.358 -19.883 1.00 95.06 198 VAL A C 1
ATOM 1597 O O . VAL A 1 198 ? -10.216 0.964 -19.673 1.00 95.06 198 VAL A O 1
ATOM 1600 N N . GLU A 1 199 ? -11.485 -0.335 -20.994 1.00 94.75 199 GLU A N 1
ATOM 1601 C CA . GLU A 1 199 ? -10.477 -0.526 -22.035 1.00 94.75 199 GLU A CA 1
ATOM 1602 C C . GLU A 1 199 ? -10.294 0.725 -22.924 1.00 94.75 199 GLU A C 1
ATOM 1604 O O . GLU A 1 199 ? -11.275 1.422 -23.239 1.00 94.75 199 GLU A O 1
ATOM 1609 N N . PRO A 1 200 ? -9.063 1.022 -23.389 1.00 97.31 200 PRO A N 1
ATO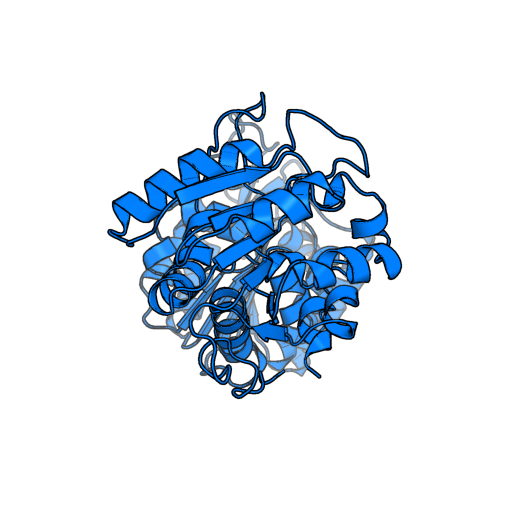M 1610 C CA . PRO A 1 200 ? -7.867 0.195 -23.209 1.00 97.31 200 PRO A CA 1
ATOM 1611 C C . PRO A 1 200 ? -7.205 0.312 -21.829 1.00 97.31 200 PRO A C 1
ATOM 1613 O O . PRO A 1 200 ? -7.097 1.405 -21.263 1.00 97.31 200 PRO A O 1
ATOM 1616 N N . VAL A 1 201 ? -6.711 -0.808 -21.318 1.00 97.50 201 VAL A N 1
ATOM 1617 C CA . VAL A 1 201 ? -5.999 -0.961 -20.053 1.00 97.50 201 VAL A CA 1
ATOM 1618 C C . VAL A 1 201 ? -4.500 -1.007 -20.315 1.00 97.50 201 VAL A C 1
ATOM 1620 O O . VAL A 1 201 ? -3.995 -1.884 -21.015 1.00 97.50 201 VAL A O 1
ATOM 1623 N N . VAL A 1 202 ? -3.773 -0.065 -19.721 1.00 98.38 202 VAL A N 1
ATOM 1624 C CA . VAL A 1 202 ? -2.308 -0.028 -19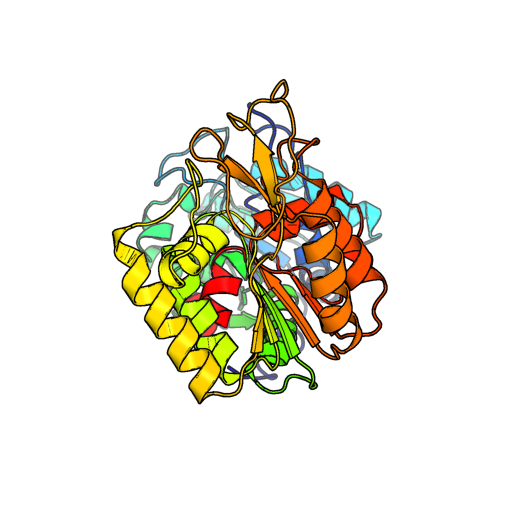.757 1.00 98.38 202 VAL A CA 1
ATOM 1625 C C . VAL A 1 202 ? -1.774 -0.324 -18.363 1.00 98.38 202 VAL A C 1
ATOM 1627 O O . VAL A 1 202 ? -1.973 0.462 -17.435 1.00 98.38 202 VAL A O 1
ATOM 1630 N N . ALA A 1 203 ? -1.060 -1.435 -18.220 1.00 97.44 203 ALA A N 1
ATOM 1631 C CA . ALA A 1 203 ? -0.289 -1.728 -17.023 1.00 97.44 203 ALA A CA 1
ATOM 1632 C C . ALA A 1 203 ? 1.176 -1.335 -17.231 1.00 97.44 203 ALA A C 1
ATOM 1634 O O . ALA A 1 203 ? 1.771 -1.632 -18.261 1.00 97.44 203 ALA A O 1
ATOM 1635 N N . ILE A 1 204 ? 1.767 -0.665 -16.250 1.00 98.12 204 ILE A N 1
ATOM 1636 C CA . ILE A 1 204 ? 3.170 -0.255 -16.248 1.00 98.12 204 ILE A CA 1
ATOM 1637 C C . ILE A 1 204 ? 3.824 -0.971 -15.080 1.00 98.12 204 ILE A C 1
ATOM 1639 O O . ILE A 1 204 ? 3.449 -0.722 -13.934 1.00 98.12 204 ILE A O 1
ATOM 1643 N N . ILE A 1 205 ? 4.775 -1.857 -15.360 1.00 97.19 205 ILE A N 1
ATOM 1644 C CA . ILE A 1 205 ? 5.413 -2.690 -14.342 1.00 97.19 205 ILE A CA 1
ATOM 1645 C C . ILE A 1 205 ? 6.921 -2.460 -14.360 1.00 97.19 205 ILE A C 1
ATOM 1647 O O . ILE A 1 205 ? 7.564 -2.502 -15.407 1.00 97.19 205 ILE A O 1
ATOM 1651 N N . GLY A 1 206 ? 7.484 -2.179 -13.192 1.00 96.25 206 GLY A N 1
ATOM 1652 C CA . GLY A 1 206 ? 8.909 -1.929 -13.022 1.00 96.25 206 GLY A CA 1
ATOM 1653 C C . GLY A 1 206 ? 9.445 -2.458 -11.698 1.00 96.25 206 GLY A C 1
ATOM 1654 O O . GLY A 1 206 ? 8.858 -3.333 -11.059 1.00 96.25 206 GLY A O 1
ATOM 1655 N N . GLY A 1 207 ? 10.551 -1.876 -11.246 1.00 94.12 207 GLY A N 1
ATOM 1656 C CA . GLY A 1 207 ? 11.302 -2.352 -10.087 1.00 94.12 207 GLY A CA 1
ATOM 1657 C C . GLY A 1 207 ? 12.437 -3.306 -10.464 1.00 94.12 207 GLY A C 1
ATOM 1658 O O . GLY A 1 207 ? 12.843 -3.405 -11.623 1.00 94.12 207 GLY A O 1
ATOM 1659 N N . ALA A 1 208 ? 13.011 -3.960 -9.454 1.00 92.88 208 ALA A N 1
ATOM 1660 C CA . ALA A 1 208 ? 14.295 -4.644 -9.597 1.00 92.88 208 ALA A CA 1
ATOM 1661 C C . ALA A 1 208 ? 14.202 -6.121 -10.008 1.00 92.88 208 ALA A C 1
ATOM 1663 O O . ALA A 1 208 ? 15.101 -6.606 -10.686 1.00 92.88 208 ALA A O 1
ATOM 1664 N N . LYS A 1 209 ? 13.148 -6.835 -9.595 1.00 92.94 209 LYS A N 1
ATOM 1665 C CA . LYS A 1 209 ? 13.082 -8.302 -9.675 1.00 92.94 209 LYS A CA 1
ATOM 1666 C C . LYS A 1 209 ? 11.821 -8.782 -10.384 1.00 92.94 209 LYS A C 1
ATOM 1668 O O . LYS A 1 209 ? 10.717 -8.434 -9.959 1.00 92.94 209 LYS A O 1
ATOM 1673 N N . VAL A 1 210 ? 11.990 -9.621 -11.403 1.00 93.31 210 VAL A N 1
ATOM 1674 C CA . VAL A 1 210 ? 10.920 -10.386 -12.057 1.00 93.31 210 VAL A CA 1
ATOM 1675 C C . VAL A 1 210 ? 10.263 -11.334 -11.067 1.00 93.31 210 VAL A C 1
ATOM 1677 O O . VAL A 1 210 ? 9.037 -11.365 -11.022 1.00 93.31 210 VAL A O 1
ATOM 1680 N N . SER A 1 211 ? 11.041 -12.041 -10.242 1.00 94.06 211 SER A N 1
ATOM 1681 C CA . SER A 1 211 ? 10.538 -13.037 -9.280 1.00 94.06 211 SER A CA 1
ATOM 1682 C C . SER A 1 211 ? 9.407 -12.494 -8.396 1.00 94.06 211 SER A C 1
ATOM 1684 O O . SER A 1 211 ? 8.401 -13.159 -8.175 1.00 94.06 211 SER A O 1
ATOM 1686 N N . SER A 1 212 ? 9.522 -11.230 -7.981 1.00 90.38 212 SER A N 1
ATOM 1687 C CA . SER A 1 212 ? 8.525 -10.519 -7.168 1.00 90.38 212 SER A CA 1
ATOM 1688 C C . SER A 1 212 ? 7.265 -10.049 -7.912 1.00 90.38 212 SER A C 1
ATOM 1690 O O . SER A 1 212 ? 6.380 -9.465 -7.291 1.00 90.38 212 SER A O 1
ATOM 1692 N N . LYS A 1 213 ? 7.204 -10.211 -9.239 1.00 92.50 213 LYS A N 1
ATOM 1693 C CA . LYS A 1 213 ? 6.153 -9.661 -10.114 1.00 92.50 213 LYS A CA 1
ATOM 1694 C C . LYS A 1 213 ? 5.471 -10.713 -10.982 1.00 92.50 213 LYS A C 1
ATOM 1696 O O . LYS A 1 213 ? 4.555 -10.353 -11.713 1.00 92.50 213 LYS A O 1
ATOM 1701 N N . ILE A 1 214 ? 5.885 -11.979 -10.917 1.00 93.69 214 ILE A N 1
ATOM 1702 C CA . ILE A 1 214 ? 5.334 -13.059 -11.753 1.00 93.69 214 ILE A CA 1
ATOM 1703 C C . ILE A 1 214 ? 3.818 -13.166 -11.574 1.00 93.69 214 ILE A C 1
ATOM 1705 O O . ILE A 1 214 ? 3.082 -13.064 -12.552 1.00 93.69 214 ILE A O 1
ATOM 1709 N N . ASP A 1 215 ? 3.344 -13.290 -10.332 1.00 92.31 215 ASP A N 1
ATOM 1710 C CA . ASP A 1 215 ? 1.913 -13.434 -10.041 1.00 92.31 215 ASP A CA 1
ATOM 1711 C C . ASP A 1 215 ? 1.111 -12.216 -10.533 1.00 92.31 215 ASP A C 1
ATOM 1713 O O . ASP A 1 215 ? 0.051 -12.359 -11.146 1.00 92.31 215 ASP A O 1
ATOM 1717 N N . VAL A 1 216 ? 1.654 -11.010 -10.333 1.00 91.94 216 VAL A N 1
ATOM 1718 C CA . VAL A 1 216 ? 1.055 -9.753 -10.803 1.00 91.94 216 VAL A CA 1
ATOM 1719 C C . VAL A 1 216 ? 0.948 -9.748 -12.327 1.00 91.94 216 VAL A C 1
ATOM 1721 O O . VAL A 1 216 ? -0.117 -9.455 -12.866 1.00 91.94 216 VAL A O 1
ATOM 1724 N N . LEU A 1 217 ? 2.025 -10.094 -13.036 1.00 95.06 217 LEU A N 1
ATOM 1725 C CA . LEU A 1 217 ? 2.044 -10.152 -14.499 1.00 95.06 217 LEU A CA 1
ATOM 1726 C C . LEU A 1 217 ? 1.045 -11.184 -15.026 1.00 95.06 217 LEU A C 1
ATOM 1728 O O . LEU A 1 217 ? 0.277 -10.863 -15.929 1.00 95.06 217 LEU A O 1
ATOM 1732 N N . ASN A 1 218 ? 0.982 -12.369 -14.420 1.00 94.31 218 ASN A N 1
ATOM 1733 C CA . ASN A 1 218 ? 0.046 -13.424 -14.809 1.00 94.31 218 ASN A CA 1
ATOM 1734 C C . ASN A 1 218 ? -1.417 -12.991 -14.656 1.00 94.31 218 ASN A C 1
ATOM 1736 O O . ASN A 1 218 ? -2.265 -13.375 -15.464 1.00 94.31 218 ASN A O 1
ATOM 1740 N N . GLN A 1 219 ? -1.744 -12.186 -13.641 1.00 92.75 219 GLN A N 1
ATOM 1741 C CA . GLN A 1 219 ? -3.089 -11.620 -13.517 1.00 92.75 219 GLN A CA 1
ATOM 1742 C C . GLN A 1 219 ? -3.341 -10.493 -14.514 1.00 92.75 219 GLN A C 1
ATOM 1744 O O . GLN A 1 219 ? -4.413 -10.439 -15.117 1.00 92.75 219 GLN A O 1
ATOM 1749 N N . LEU A 1 220 ? -2.361 -9.617 -14.731 1.00 93.38 220 LEU A N 1
ATOM 1750 C CA . LEU A 1 220 ? -2.492 -8.508 -15.671 1.00 93.38 220 LEU A CA 1
ATOM 1751 C C . LEU A 1 220 ? -2.596 -8.982 -17.120 1.00 93.38 220 LEU A C 1
ATOM 1753 O O . LEU A 1 220 ? -3.356 -8.390 -17.873 1.00 93.38 220 LEU A O 1
ATOM 1757 N N . ILE A 1 221 ? -1.937 -10.076 -17.508 1.00 95.69 221 ILE A N 1
ATOM 1758 C CA . ILE A 1 221 ? -2.080 -10.682 -18.844 1.00 95.69 221 ILE A CA 1
ATOM 1759 C C . ILE A 1 221 ? -3.541 -11.062 -19.144 1.00 95.69 221 ILE A C 1
ATOM 1761 O O . ILE A 1 221 ? -3.963 -11.075 -20.294 1.00 95.69 221 ILE A O 1
ATOM 1765 N N . LYS A 1 222 ? -4.361 -11.323 -18.123 1.00 93.38 222 LYS A N 1
ATOM 1766 C CA . LYS A 1 222 ? -5.784 -11.646 -18.309 1.00 93.38 222 LYS A CA 1
ATOM 1767 C C . LYS A 1 222 ? -6.671 -10.408 -18.493 1.00 93.38 222 LYS A C 1
ATOM 1769 O O . LYS A 1 222 ? -7.873 -10.572 -18.696 1.00 93.38 222 LYS A O 1
ATOM 1774 N N . LYS A 1 223 ? -6.135 -9.197 -18.300 1.00 92.38 223 LYS A N 1
ATOM 1775 C CA . LYS A 1 223 ? -6.918 -7.958 -18.109 1.00 92.38 223 LYS A CA 1
ATOM 1776 C C . LYS A 1 223 ? -6.396 -6.746 -18.876 1.00 92.38 223 LYS A C 1
ATOM 1778 O O . LYS A 1 223 ? -7.169 -5.834 -19.140 1.00 92.38 223 LYS A O 1
ATOM 1783 N N . ALA A 1 224 ? -5.097 -6.687 -19.143 1.00 95.81 224 ALA A N 1
ATOM 1784 C CA . ALA A 1 224 ? -4.442 -5.553 -19.768 1.00 95.81 224 ALA A CA 1
ATOM 1785 C C . ALA A 1 224 ? -4.415 -5.711 -21.289 1.00 95.81 224 ALA A C 1
ATOM 1787 O O . ALA A 1 224 ? -4.127 -6.792 -21.784 1.00 95.81 224 ALA A O 1
ATOM 1788 N N . ASP A 1 225 ? -4.615 -4.618 -22.021 1.00 97.56 225 ASP A N 1
ATOM 1789 C CA . ASP A 1 225 ? -4.346 -4.573 -23.461 1.00 97.56 225 ASP A CA 1
ATOM 1790 C C . ASP A 1 225 ? -2.845 -4.407 -23.727 1.00 97.56 225 ASP A C 1
ATOM 1792 O O . ASP A 1 225 ? -2.284 -4.999 -24.649 1.00 97.56 225 ASP A O 1
ATOM 1796 N N . TYR A 1 226 ? -2.186 -3.598 -22.890 1.00 98.44 226 TYR A N 1
ATOM 1797 C CA . TYR A 1 226 ? -0.768 -3.276 -23.010 1.00 98.44 226 TYR A CA 1
ATOM 1798 C C . TYR A 1 226 ? -0.068 -3.420 -21.661 1.00 98.44 226 TYR A C 1
ATOM 1800 O O . TYR A 1 226 ? -0.518 -2.856 -20.658 1.00 98.44 226 TYR A O 1
ATOM 1808 N N . ILE A 1 227 ? 1.076 -4.101 -21.648 1.00 98.50 227 ILE A N 1
ATOM 1809 C CA . ILE A 1 227 ? 1.953 -4.197 -20.476 1.00 98.50 227 ILE A CA 1
ATOM 1810 C C . ILE A 1 227 ? 3.299 -3.565 -20.826 1.00 98.50 227 ILE A C 1
ATOM 1812 O O . ILE A 1 227 ? 4.034 -4.076 -21.665 1.00 98.50 227 ILE A O 1
ATOM 1816 N N . LEU A 1 228 ? 3.621 -2.439 -20.189 1.00 98.75 228 LEU A N 1
ATOM 1817 C CA . LEU A 1 228 ? 4.861 -1.692 -20.395 1.00 98.75 228 LEU A CA 1
ATOM 1818 C C . LEU A 1 228 ? 5.854 -2.050 -19.286 1.00 98.75 228 LEU A C 1
ATOM 1820 O O . LEU A 1 228 ? 5.578 -1.781 -18.115 1.00 98.75 228 LEU A O 1
ATOM 1824 N N . ILE A 1 229 ? 7.005 -2.625 -19.636 1.00 98.44 229 ILE A N 1
ATOM 1825 C CA . ILE A 1 229 ? 8.004 -3.067 -18.652 1.00 98.44 229 ILE A CA 1
ATOM 1826 C C . ILE A 1 229 ? 9.188 -2.109 -18.577 1.00 98.44 229 ILE A C 1
ATOM 1828 O O . ILE A 1 229 ? 9.801 -1.784 -19.589 1.00 98.44 229 ILE A O 1
ATOM 1832 N N . GLY A 1 230 ? 9.578 -1.709 -17.371 1.00 97.88 230 GLY A N 1
ATOM 1833 C CA . GLY A 1 230 ? 10.829 -0.988 -17.133 1.00 97.88 230 GLY A CA 1
ATOM 1834 C C . GLY A 1 230 ? 11.540 -1.447 -15.867 1.00 97.88 230 GLY A C 1
ATOM 1835 O O . GLY A 1 230 ? 11.326 -2.557 -15.385 1.00 97.88 230 GLY A O 1
ATOM 1836 N N . GLY A 1 231 ? 12.405 -0.587 -15.331 1.00 97.38 231 GLY A N 1
ATOM 1837 C CA . GLY A 1 231 ? 13.224 -0.923 -14.170 1.00 97.38 231 GLY A CA 1
ATOM 1838 C C . GLY A 1 231 ? 14.268 -1.994 -14.488 1.00 97.38 231 GLY A C 1
ATOM 1839 O O . GLY A 1 231 ? 14.489 -2.355 -15.644 1.00 97.38 231 GLY A O 1
ATOM 1840 N N . ALA A 1 232 ? 14.919 -2.511 -13.450 1.00 97.00 232 ALA A N 1
ATOM 1841 C CA . ALA A 1 232 ? 15.933 -3.549 -13.608 1.00 97.00 232 ALA A CA 1
ATOM 1842 C C . ALA A 1 232 ? 15.336 -4.887 -14.080 1.00 97.00 232 ALA A C 1
ATOM 1844 O O . ALA A 1 232 ? 15.963 -5.611 -14.847 1.00 97.00 232 ALA A O 1
ATOM 1845 N N . MET A 1 233 ? 14.084 -5.181 -13.717 1.00 96.75 233 MET A N 1
ATOM 1846 C CA . MET A 1 233 ? 13.422 -6.413 -14.154 1.00 96.75 233 MET A CA 1
ATOM 1847 C C . MET A 1 233 ? 13.305 -6.526 -15.684 1.00 96.75 233 MET A C 1
ATOM 1849 O O . MET A 1 233 ? 13.316 -7.638 -16.213 1.00 96.75 233 MET A O 1
ATOM 1853 N N . ALA A 1 234 ? 13.263 -5.398 -16.408 1.00 98.12 234 ALA A N 1
ATOM 1854 C CA . ALA A 1 234 ? 13.232 -5.377 -17.869 1.00 98.12 234 ALA A CA 1
ATOM 1855 C C . ALA A 1 234 ? 14.416 -6.128 -18.496 1.00 98.12 234 ALA A C 1
ATOM 1857 O O . ALA A 1 234 ? 14.244 -6.782 -19.521 1.00 98.12 234 ALA A O 1
ATOM 1858 N N . TYR A 1 235 ? 15.599 -6.093 -17.875 1.00 98.31 235 TYR A N 1
ATOM 1859 C CA . TYR A 1 235 ? 16.799 -6.720 -18.433 1.00 98.31 235 TYR A CA 1
ATOM 1860 C C . TYR A 1 235 ? 16.720 -8.250 -18.434 1.00 98.31 235 TYR A C 1
ATOM 1862 O O . TYR A 1 235 ? 17.261 -8.884 -19.332 1.00 98.31 235 TYR A O 1
ATOM 1870 N N . THR A 1 236 ? 15.971 -8.859 -17.511 1.00 98.38 236 THR A N 1
ATOM 1871 C CA . THR A 1 236 ? 15.712 -10.310 -17.554 1.00 98.38 236 THR A CA 1
ATOM 1872 C C . THR A 1 236 ? 14.830 -10.672 -18.759 1.00 98.38 236 THR A C 1
ATOM 1874 O O . THR A 1 236 ? 15.101 -11.658 -19.442 1.00 98.38 236 THR A O 1
ATOM 1877 N N . PHE A 1 237 ? 13.835 -9.840 -19.096 1.00 98.31 237 PHE A N 1
ATOM 1878 C CA . PHE A 1 237 ? 13.014 -10.016 -20.304 1.00 98.31 237 PHE A CA 1
ATOM 1879 C C . PHE A 1 237 ? 13.787 -9.736 -21.598 1.00 98.31 237 PHE A C 1
ATOM 1881 O O . PHE A 1 237 ? 13.621 -10.456 -22.580 1.00 98.31 237 PHE A O 1
ATOM 1888 N N . LEU A 1 238 ? 14.642 -8.711 -21.623 1.00 98.00 238 LEU A N 1
ATOM 1889 C CA . LEU A 1 238 ? 15.500 -8.427 -22.779 1.00 98.00 238 LEU A CA 1
ATOM 1890 C C . LEU A 1 238 ? 16.473 -9.587 -23.022 1.00 98.00 238 LEU A C 1
ATOM 1892 O O . LEU A 1 238 ? 16.585 -10.068 -24.148 1.00 98.00 238 LEU A O 1
ATOM 1896 N N . ARG A 1 239 ? 17.082 -10.118 -21.953 1.00 97.88 239 ARG A N 1
ATOM 1897 C CA . ARG A 1 239 ? 17.940 -11.305 -22.021 1.00 97.88 239 ARG A CA 1
ATOM 1898 C C . ARG A 1 239 ? 17.187 -12.531 -22.541 1.00 97.88 239 ARG A C 1
ATOM 1900 O O . ARG A 1 239 ? 17.728 -13.263 -23.365 1.00 97.88 239 ARG A O 1
ATOM 1907 N N . ALA A 1 240 ? 15.939 -12.727 -22.116 1.00 96.94 240 ALA A N 1
ATOM 1908 C CA . ALA A 1 240 ? 15.069 -13.792 -22.619 1.00 96.94 240 ALA A CA 1
ATOM 1909 C C . ALA A 1 240 ? 14.749 -13.663 -24.123 1.00 96.94 240 ALA A C 1
ATOM 1911 O O . ALA A 1 240 ? 14.499 -14.671 -24.777 1.00 96.94 240 ALA A O 1
ATOM 1912 N N . ASN A 1 241 ? 14.806 -12.450 -24.685 1.00 94.50 241 ASN A N 1
ATOM 1913 C CA . ASN A 1 241 ? 14.683 -12.189 -26.126 1.00 94.50 241 ASN A CA 1
ATOM 1914 C C . ASN A 1 241 ? 16.028 -12.219 -26.876 1.00 94.50 241 ASN A C 1
ATOM 1916 O O . ASN A 1 241 ? 16.091 -11.814 -28.034 1.00 94.50 241 ASN A O 1
ATOM 1920 N N . GLY A 1 242 ? 17.105 -12.680 -26.235 1.00 95.69 242 GLY A N 1
ATOM 1921 C CA . GLY A 1 242 ? 18.421 -12.811 -26.864 1.00 95.69 242 GLY A CA 1
ATOM 1922 C C . GLY A 1 242 ? 19.210 -11.506 -26.995 1.00 95.69 242 GLY A C 1
ATOM 1923 O O . GLY A 1 242 ? 20.192 -11.484 -27.728 1.00 95.69 242 GLY A O 1
ATOM 1924 N N . LEU A 1 243 ? 18.808 -10.437 -26.299 1.00 97.12 243 LEU A N 1
ATOM 1925 C CA . LEU A 1 243 ? 19.523 -9.157 -26.312 1.00 97.12 243 LEU A CA 1
ATOM 1926 C C . LEU A 1 243 ? 20.669 -9.121 -25.297 1.00 97.12 243 LEU A C 1
ATOM 1928 O O . LEU A 1 243 ? 20.640 -9.809 -24.265 1.00 97.12 243 LEU A O 1
ATOM 1932 N N . GLU A 1 244 ? 21.660 -8.277 -25.578 1.00 97.31 244 GLU A N 1
ATOM 1933 C CA . GLU A 1 244 ? 22.804 -8.049 -24.700 1.00 97.31 244 GLU A CA 1
ATOM 1934 C C . GLU A 1 244 ? 22.459 -7.029 -23.612 1.00 97.31 244 GLU A C 1
ATOM 1936 O O . GLU A 1 244 ? 21.998 -5.919 -23.881 1.00 97.31 244 GLU A O 1
ATOM 1941 N N . VAL A 1 245 ? 22.694 -7.398 -22.351 1.00 97.81 245 VAL A N 1
ATOM 1942 C CA . VAL A 1 245 ? 22.293 -6.589 -21.183 1.00 97.81 245 VAL A CA 1
ATOM 1943 C C . VAL A 1 245 ? 23.472 -6.106 -20.333 1.00 97.81 245 VAL A C 1
ATOM 1945 O O . VAL A 1 245 ? 23.259 -5.461 -19.303 1.00 97.81 245 VAL A O 1
ATOM 1948 N N . GLY A 1 246 ? 24.710 -6.352 -20.770 1.00 97.31 246 GLY A N 1
ATOM 1949 C CA . GLY A 1 246 ? 25.926 -5.917 -20.077 1.00 97.31 246 GLY A CA 1
ATOM 1950 C C . GLY A 1 246 ? 25.953 -6.348 -18.607 1.00 97.31 246 GLY A C 1
ATOM 1951 O O . GLY A 1 246 ? 25.639 -7.489 -18.275 1.00 97.31 246 GLY A O 1
ATOM 1952 N N . LYS A 1 247 ? 26.280 -5.411 -17.712 1.00 97.69 247 LYS A N 1
ATOM 1953 C CA . LYS A 1 247 ? 26.280 -5.591 -16.245 1.00 97.69 247 LYS A CA 1
ATOM 1954 C C . LYS A 1 247 ? 24.937 -5.260 -15.586 1.00 97.69 247 LYS A C 1
ATOM 1956 O O . LYS A 1 247 ? 24.884 -5.021 -14.380 1.00 97.69 247 LYS A O 1
ATOM 1961 N N . SER A 1 248 ? 23.857 -5.164 -16.359 1.00 97.94 248 SER A N 1
ATOM 1962 C CA . SER A 1 248 ? 22.537 -4.852 -15.804 1.00 97.94 248 SER A CA 1
ATOM 1963 C C . SER A 1 248 ? 22.057 -5.945 -14.854 1.00 97.94 248 SER A C 1
ATOM 1965 O O . SER A 1 248 ? 22.379 -7.120 -15.024 1.00 97.94 248 SER A O 1
ATOM 1967 N N . LEU A 1 249 ? 21.268 -5.555 -13.851 1.00 96.50 249 LEU A N 1
ATOM 1968 C CA . LEU A 1 249 ? 20.701 -6.503 -12.898 1.00 96.50 249 LEU A CA 1
ATOM 1969 C C . LEU A 1 249 ? 19.739 -7.454 -13.622 1.00 96.50 249 LEU A C 1
ATOM 1971 O O . LEU A 1 249 ? 18.761 -7.008 -14.219 1.00 96.50 249 LEU A O 1
ATOM 1975 N N . ILE A 1 250 ? 20.015 -8.752 -13.534 1.00 96.25 250 ILE A N 1
ATOM 1976 C CA . ILE A 1 250 ? 19.163 -9.826 -14.046 1.00 96.25 250 ILE A CA 1
ATOM 1977 C C . ILE A 1 250 ? 18.949 -10.885 -12.969 1.00 96.25 250 ILE A C 1
ATOM 1979 O O . ILE A 1 250 ? 19.745 -10.996 -12.037 1.00 96.25 250 ILE A O 1
ATOM 1983 N N . GLU A 1 251 ? 17.903 -11.686 -13.136 1.00 97.31 251 GLU A N 1
ATOM 1984 C CA . GLU A 1 251 ? 17.696 -12.922 -12.381 1.00 97.31 251 GLU A CA 1
ATOM 1985 C C . GLU A 1 251 ? 17.851 -14.110 -13.353 1.00 97.31 251 GLU A C 1
ATOM 1987 O O . GLU A 1 251 ? 16.885 -14.468 -14.036 1.00 97.31 251 GLU A O 1
ATOM 1992 N N . PRO A 1 252 ? 19.071 -14.673 -13.507 1.00 96.31 252 PRO A N 1
ATOM 1993 C CA . PRO A 1 252 ? 19.375 -15.681 -14.528 1.00 96.31 252 PRO A CA 1
ATOM 1994 C C . PRO A 1 252 ? 18.440 -16.893 -14.495 1.00 96.31 252 PRO A C 1
ATOM 1996 O O . PRO A 1 252 ? 18.020 -17.390 -15.539 1.00 96.31 252 PRO A O 1
ATOM 1999 N N . GLU A 1 253 ? 18.069 -17.335 -13.298 1.00 97.19 253 GLU A N 1
ATOM 2000 C CA . GLU A 1 253 ? 17.178 -18.464 -13.054 1.00 97.19 253 GLU A CA 1
ATOM 2001 C C . GLU A 1 253 ? 15.726 -18.203 -13.496 1.00 97.19 253 GLU A C 1
ATOM 2003 O O . GLU A 1 253 ? 14.971 -19.147 -13.717 1.00 97.19 253 GLU A O 1
ATOM 2008 N N . TYR A 1 254 ? 15.346 -16.937 -13.710 1.00 97.50 254 TYR A N 1
ATOM 2009 C CA . TYR A 1 254 ? 14.017 -16.533 -14.178 1.00 97.50 254 TYR A CA 1
ATOM 2010 C C . TYR A 1 254 ? 13.979 -16.131 -15.658 1.00 97.50 254 TYR A C 1
ATOM 2012 O O . TYR A 1 254 ? 12.916 -15.749 -16.146 1.00 97.50 254 TYR A O 1
ATOM 2020 N N . VAL A 1 255 ? 15.079 -16.249 -16.412 1.00 97.50 255 VAL A N 1
ATOM 2021 C CA . VAL A 1 255 ? 15.101 -15.925 -17.855 1.00 97.50 255 VAL A CA 1
ATOM 2022 C C . VAL A 1 255 ? 14.110 -16.793 -18.636 1.00 97.50 255 VAL A C 1
ATOM 2024 O O . VAL A 1 255 ? 13.346 -16.278 -19.453 1.00 97.50 255 VAL A O 1
ATOM 2027 N N . GLN A 1 256 ? 14.055 -18.096 -18.345 1.00 97.38 256 GLN A N 1
ATOM 2028 C CA . GLN A 1 256 ? 13.095 -18.993 -18.993 1.00 97.38 256 GLN A CA 1
ATOM 2029 C C . GLN A 1 256 ? 11.650 -18.642 -18.615 1.00 97.38 256 GLN A C 1
ATOM 2031 O O . GLN A 1 256 ? 10.764 -18.649 -19.467 1.00 97.38 256 GLN A O 1
ATOM 2036 N N . THR A 1 257 ? 11.412 -18.280 -17.354 1.00 97.31 257 THR A N 1
ATOM 2037 C CA . THR A 1 257 ? 10.102 -17.820 -16.880 1.00 97.31 257 THR A CA 1
ATOM 2038 C C . THR A 1 257 ? 9.679 -16.529 -17.581 1.00 97.31 257 THR A C 1
ATOM 2040 O O . THR A 1 257 ? 8.543 -16.422 -18.035 1.00 97.31 257 THR A O 1
ATOM 2043 N N . ALA A 1 258 ? 10.593 -15.569 -17.739 1.00 97.31 258 ALA A N 1
ATOM 2044 C CA . ALA A 1 258 ? 10.348 -14.331 -18.471 1.00 97.31 258 ALA A CA 1
ATOM 2045 C C . ALA A 1 258 ? 9.979 -14.601 -19.940 1.00 97.31 258 ALA A C 1
ATOM 2047 O O . ALA A 1 258 ? 9.036 -13.997 -20.450 1.00 97.31 258 ALA A O 1
ATOM 2048 N N . TYR A 1 259 ? 10.654 -15.550 -20.601 1.00 97.06 259 TYR A N 1
ATOM 2049 C CA . TYR A 1 259 ? 10.287 -15.993 -21.950 1.00 97.06 259 TYR A CA 1
ATOM 2050 C C . TYR A 1 259 ? 8.871 -16.587 -22.004 1.00 97.06 259 TYR A C 1
ATOM 2052 O O . TYR A 1 259 ? 8.077 -16.232 -22.878 1.00 97.06 259 TYR A O 1
ATOM 2060 N N . SER A 1 260 ? 8.523 -17.453 -21.047 1.00 97.25 260 SER A N 1
ATOM 2061 C CA . SER A 1 260 ? 7.179 -18.035 -20.955 1.00 97.25 260 SER A CA 1
ATOM 2062 C C . SER A 1 260 ? 6.100 -16.964 -20.777 1.00 97.25 260 SER A C 1
ATOM 2064 O O . SER A 1 260 ? 5.102 -17.000 -21.492 1.00 97.25 260 SER A O 1
ATOM 2066 N N . ILE A 1 261 ? 6.331 -15.961 -19.922 1.00 97.56 261 ILE A N 1
ATOM 2067 C CA . ILE A 1 261 ? 5.413 -14.826 -19.719 1.00 97.56 261 ILE A CA 1
ATOM 2068 C C . ILE A 1 261 ? 5.190 -14.048 -21.025 1.00 97.56 261 ILE A C 1
ATOM 2070 O O . ILE A 1 261 ? 4.055 -13.701 -21.349 1.00 97.56 261 ILE A O 1
ATOM 2074 N N . LEU A 1 262 ? 6.243 -13.802 -21.814 1.00 96.25 262 LEU A N 1
ATOM 2075 C CA . LEU A 1 262 ? 6.112 -13.147 -23.125 1.00 96.25 262 LEU A CA 1
ATOM 2076 C C . LEU A 1 262 ? 5.259 -13.978 -24.092 1.00 96.25 262 LEU A C 1
ATOM 2078 O O . LEU A 1 262 ? 4.413 -13.434 -24.804 1.00 96.25 262 LEU A O 1
ATOM 2082 N N . SER A 1 263 ? 5.453 -15.300 -24.099 1.00 96.06 263 SER A N 1
ATOM 2083 C CA . SER A 1 263 ? 4.652 -16.221 -24.910 1.00 96.06 263 SER A CA 1
ATOM 2084 C C . SER A 1 263 ? 3.183 -16.234 -24.479 1.00 96.06 263 SER A C 1
ATOM 2086 O O . SER A 1 263 ? 2.289 -16.220 -25.326 1.00 96.06 263 SER A O 1
ATOM 2088 N N . GLU A 1 264 ? 2.914 -16.234 -23.174 1.00 96.81 264 GLU A N 1
ATOM 2089 C CA . GLU A 1 264 ? 1.560 -16.173 -22.619 1.00 96.81 264 GLU A CA 1
ATOM 2090 C C . GLU A 1 264 ? 0.863 -14.853 -22.954 1.00 96.81 264 GLU A C 1
ATOM 2092 O O . GLU A 1 264 ? -0.277 -14.877 -23.418 1.00 96.81 264 GLU A O 1
ATOM 2097 N N . ALA A 1 265 ? 1.560 -13.721 -22.822 1.00 96.94 265 ALA A N 1
ATOM 2098 C CA . ALA A 1 265 ? 1.052 -12.415 -23.233 1.00 96.94 265 ALA A CA 1
ATOM 2099 C C . ALA A 1 265 ? 0.673 -12.403 -24.724 1.00 96.94 265 ALA A C 1
ATOM 2101 O O . ALA A 1 265 ? -0.439 -12.011 -25.077 1.00 96.94 265 ALA A O 1
ATOM 2102 N N . ALA A 1 266 ? 1.543 -12.928 -25.594 1.00 95.88 266 ALA A N 1
ATOM 2103 C CA . ALA A 1 266 ? 1.270 -13.022 -27.027 1.00 95.88 266 ALA A CA 1
ATOM 2104 C C . ALA A 1 266 ? 0.046 -13.906 -27.337 1.00 95.88 266 ALA A C 1
ATOM 2106 O O . ALA A 1 266 ? -0.807 -13.523 -28.140 1.00 95.88 266 ALA A O 1
ATOM 2107 N N . LYS A 1 267 ? -0.090 -15.063 -26.670 1.00 97.25 267 LYS A N 1
ATOM 2108 C CA . LYS A 1 267 ? -1.269 -15.945 -26.798 1.00 97.25 267 LYS A CA 1
ATOM 2109 C C . LYS A 1 267 ? -2.554 -15.251 -26.345 1.00 97.25 267 LYS A C 1
ATOM 2111 O O . LYS A 1 267 ? -3.592 -15.421 -26.980 1.00 97.25 267 LYS A O 1
ATOM 2116 N N . ALA A 1 268 ? -2.470 -14.451 -25.286 1.00 96.62 268 ALA A N 1
ATOM 2117 C CA . ALA A 1 268 ? -3.568 -13.642 -24.768 1.00 96.62 268 ALA A CA 1
ATOM 2118 C C . ALA A 1 268 ? -3.829 -12.361 -25.586 1.00 96.62 268 ALA A C 1
ATOM 2120 O O . ALA A 1 268 ? -4.751 -11.619 -25.262 1.00 96.62 268 ALA A O 1
ATOM 2121 N N . ARG A 1 269 ? -3.062 -12.113 -26.663 1.00 96.44 269 ARG A N 1
ATOM 2122 C CA . ARG A 1 269 ? -3.119 -10.896 -27.498 1.00 96.44 269 ARG A CA 1
ATOM 2123 C C . ARG A 1 269 ? -2.855 -9.606 -26.715 1.00 96.44 269 ARG A C 1
ATOM 2125 O O . ARG A 1 269 ? -3.313 -8.538 -27.111 1.00 96.44 269 ARG A O 1
ATOM 2132 N N . VAL A 1 270 ? -2.087 -9.718 -25.638 1.00 97.69 270 VAL A N 1
ATOM 2133 C CA . VAL A 1 270 ? -1.592 -8.592 -24.851 1.00 97.69 270 VAL A CA 1
ATOM 2134 C C . VAL A 1 270 ? -0.296 -8.109 -25.473 1.00 97.69 270 VAL A C 1
ATOM 2136 O O . VAL A 1 270 ? 0.650 -8.882 -25.652 1.00 97.69 270 VAL A O 1
ATOM 2139 N N . GLU A 1 271 ? -0.221 -6.823 -25.784 1.00 97.88 271 GLU A N 1
ATOM 2140 C CA . GLU A 1 271 ? 0.998 -6.252 -26.336 1.00 97.88 271 GLU A CA 1
ATOM 2141 C C . GLU A 1 271 ? 1.982 -5.938 -25.201 1.00 97.88 271 GLU A C 1
ATOM 2143 O O . GLU A 1 271 ? 1.793 -5.026 -24.390 1.00 97.88 271 GLU A O 1
ATOM 2148 N N . PHE A 1 272 ? 3.041 -6.742 -25.134 1.00 97.50 272 PHE A N 1
ATOM 2149 C CA . PHE A 1 272 ? 4.079 -6.641 -24.119 1.00 97.50 272 PHE A CA 1
ATOM 2150 C C . PHE A 1 272 ? 5.230 -5.768 -24.633 1.00 97.50 272 PHE A C 1
ATOM 2152 O O . PHE A 1 272 ? 5.970 -6.153 -25.538 1.00 97.50 272 PHE A O 1
ATOM 2159 N N . VAL A 1 273 ? 5.374 -4.568 -24.072 1.00 98.50 273 VAL A N 1
ATOM 2160 C CA . VAL A 1 273 ? 6.260 -3.519 -24.588 1.00 98.50 273 VAL A CA 1
ATOM 2161 C C . VAL A 1 273 ? 7.497 -3.400 -23.703 1.00 98.50 273 VAL A C 1
ATOM 2163 O O . VAL A 1 273 ? 7.431 -2.925 -22.565 1.00 98.50 273 VAL A O 1
ATOM 2166 N N . LEU A 1 274 ? 8.641 -3.808 -24.250 1.00 98.44 274 LEU A N 1
ATOM 2167 C CA . LEU A 1 274 ? 9.949 -3.680 -23.607 1.00 98.44 274 LEU A CA 1
ATOM 2168 C C . LEU A 1 274 ? 10.640 -2.355 -23.978 1.00 98.44 274 LEU A C 1
ATOM 2170 O O . LEU A 1 274 ? 10.295 -1.735 -24.991 1.00 98.44 274 LEU A O 1
ATOM 2174 N N . PRO A 1 275 ? 11.627 -1.900 -23.183 1.00 98.56 275 PRO A N 1
ATOM 2175 C CA . PRO A 1 275 ? 12.436 -0.741 -23.535 1.00 98.56 275 PRO A CA 1
ATOM 2176 C C . PRO A 1 275 ? 13.214 -0.944 -24.841 1.00 98.56 275 PRO A C 1
ATOM 2178 O O . PRO A 1 275 ? 13.674 -2.041 -25.143 1.00 98.56 275 PRO A O 1
ATOM 2181 N N . VAL A 1 276 ? 13.385 0.140 -25.600 1.00 98.50 276 VAL A N 1
ATOM 2182 C CA . VAL A 1 276 ? 14.099 0.160 -26.896 1.00 98.50 276 VAL A CA 1
ATOM 2183 C C . VAL A 1 276 ? 15.378 1.001 -26.864 1.00 98.50 276 VAL A C 1
ATOM 2185 O O . VAL A 1 276 ? 16.127 1.054 -27.841 1.00 98.50 276 VAL A O 1
ATOM 2188 N N . ASP A 1 277 ? 15.598 1.712 -25.761 1.00 98.56 277 ASP A N 1
ATOM 2189 C CA . ASP A 1 277 ? 16.824 2.422 -25.420 1.00 98.56 277 ASP A CA 1
ATOM 2190 C C . ASP A 1 277 ? 16.890 2.688 -23.910 1.00 98.56 277 ASP A C 1
ATOM 2192 O O . ASP A 1 277 ? 15.880 2.671 -23.200 1.00 98.56 277 ASP A O 1
ATOM 2196 N N . HIS A 1 278 ? 18.093 2.976 -23.424 1.00 98.62 278 HIS A N 1
ATOM 2197 C CA . HIS A 1 278 ? 18.403 3.036 -22.003 1.00 98.62 278 HIS A CA 1
ATOM 2198 C C . HIS A 1 278 ? 19.324 4.207 -21.679 1.00 98.62 278 HIS A C 1
ATOM 2200 O O . HIS A 1 278 ? 20.137 4.655 -22.499 1.00 98.62 278 HIS A O 1
ATOM 2206 N N . ILE A 1 279 ? 19.229 4.675 -20.440 1.00 98.38 279 ILE A N 1
ATOM 2207 C CA . ILE A 1 279 ? 20.328 5.375 -19.785 1.00 98.38 279 ILE A CA 1
ATOM 2208 C C . ILE A 1 279 ? 21.198 4.318 -19.116 1.00 98.38 279 ILE A C 1
ATOM 2210 O O . ILE A 1 279 ? 20.693 3.459 -18.397 1.00 98.38 279 ILE A O 1
ATOM 2214 N N . MET A 1 280 ? 22.503 4.395 -19.356 1.00 98.19 280 MET A N 1
ATOM 2215 C CA . MET A 1 280 ? 23.492 3.460 -18.832 1.00 98.19 280 MET A CA 1
ATOM 2216 C C . MET A 1 280 ? 24.505 4.179 -17.944 1.00 98.19 280 MET A C 1
ATOM 2218 O O . MET A 1 280 ? 24.793 5.363 -18.153 1.00 98.19 280 MET A O 1
ATOM 2222 N N . ALA A 1 281 ? 25.085 3.451 -16.999 1.00 97.94 281 ALA A N 1
ATOM 2223 C CA . ALA A 1 281 ? 26.181 3.901 -16.147 1.00 97.94 281 ALA A CA 1
ATOM 2224 C C . ALA A 1 281 ? 27.109 2.723 -15.806 1.00 97.94 281 ALA A C 1
ATOM 2226 O O . ALA A 1 281 ? 26.787 1.574 -16.101 1.00 97.94 281 ALA A O 1
ATOM 2227 N N . PHE A 1 282 ? 28.269 3.004 -15.212 1.00 96.94 282 PHE A N 1
ATOM 2228 C CA . PHE A 1 282 ? 29.150 1.955 -14.677 1.00 96.94 282 PHE A CA 1
ATOM 2229 C C . PHE A 1 282 ? 28.693 1.453 -13.299 1.00 96.94 282 PHE A C 1
ATOM 2231 O O . PHE A 1 282 ? 28.954 0.307 -12.950 1.00 96.94 282 PHE A O 1
ATOM 2238 N N . ASP A 1 283 ? 27.997 2.305 -12.546 1.00 94.62 283 ASP A N 1
ATOM 2239 C CA . ASP A 1 283 ? 27.481 2.053 -11.204 1.00 94.62 283 ASP A CA 1
ATOM 2240 C C . ASP A 1 283 ? 26.292 2.993 -10.912 1.00 94.62 283 ASP A C 1
ATOM 2242 O O . ASP A 1 283 ? 25.935 3.841 -11.739 1.00 94.62 283 ASP A O 1
ATOM 2246 N N . THR A 1 284 ? 25.669 2.843 -9.740 1.00 93.88 284 THR A N 1
ATOM 2247 C CA . THR A 1 284 ? 24.511 3.643 -9.308 1.00 93.88 284 THR A CA 1
ATOM 2248 C C . THR A 1 284 ? 24.862 4.747 -8.302 1.00 93.88 284 THR A C 1
ATOM 2250 O O . THR A 1 284 ? 23.992 5.203 -7.563 1.00 93.88 284 THR A O 1
ATOM 2253 N N . SER A 1 285 ? 26.121 5.181 -8.221 1.00 94.25 285 SER A N 1
ATOM 2254 C CA . SER A 1 285 ? 26.532 6.264 -7.322 1.00 94.25 285 SER A CA 1
ATOM 2255 C C . SER A 1 285 ? 26.030 7.634 -7.794 1.00 94.25 285 SER A C 1
ATOM 2257 O O . SER A 1 285 ? 25.704 7.852 -8.965 1.00 94.25 285 SER A O 1
ATOM 2259 N N . LEU A 1 286 ? 26.009 8.604 -6.875 1.00 91.44 286 LEU A N 1
ATOM 2260 C CA . LEU A 1 286 ? 25.630 9.989 -7.176 1.00 91.44 286 LEU A CA 1
ATOM 2261 C C . LEU A 1 286 ? 26.576 10.666 -8.186 1.00 91.44 286 LEU A C 1
ATOM 2263 O O . LEU A 1 286 ? 26.156 11.587 -8.880 1.00 91.44 286 LEU A O 1
ATOM 2267 N N . SER A 1 287 ? 27.830 10.216 -8.290 1.00 91.94 287 SER A N 1
ATOM 2268 C CA . SER A 1 287 ? 28.842 10.752 -9.213 1.00 91.94 287 SER A CA 1
ATOM 2269 C C . SER A 1 287 ? 28.930 9.988 -10.539 1.00 91.94 287 SER A C 1
ATOM 2271 O O . SER A 1 287 ? 29.726 10.352 -11.409 1.00 91.94 287 SER A O 1
ATOM 2273 N N . ALA A 1 288 ? 28.114 8.948 -10.725 1.00 93.12 288 ALA A N 1
ATOM 2274 C CA . ALA A 1 288 ? 28.170 8.089 -11.898 1.00 93.12 288 ALA A CA 1
ATOM 2275 C C . ALA A 1 288 ? 27.930 8.854 -13.214 1.00 93.12 288 ALA A C 1
ATOM 2277 O O . ALA A 1 288 ? 26.978 9.625 -13.372 1.00 93.12 288 ALA A O 1
ATOM 2278 N N . LYS A 1 289 ? 28.778 8.599 -14.216 1.00 94.69 289 LYS A N 1
ATOM 2279 C CA . LYS A 1 289 ? 28.636 9.191 -15.554 1.00 94.69 289 LYS A CA 1
ATOM 2280 C C . LYS A 1 289 ? 27.536 8.485 -16.349 1.00 94.69 289 LYS A C 1
ATOM 2282 O O . LYS A 1 289 ? 27.521 7.262 -16.457 1.00 94.69 289 LYS A O 1
ATOM 2287 N N . ARG A 1 290 ? 26.659 9.278 -16.976 1.00 96.31 290 ARG A N 1
ATOM 2288 C CA . ARG A 1 290 ? 25.564 8.790 -17.830 1.00 96.31 290 ARG A CA 1
ATOM 2289 C C . ARG A 1 290 ? 25.980 8.602 -19.279 1.00 96.31 290 ARG A C 1
ATOM 2291 O O . ARG A 1 290 ? 26.605 9.476 -19.880 1.00 96.31 290 ARG A O 1
ATOM 2298 N N . PHE A 1 291 ? 25.489 7.520 -19.861 1.00 97.44 291 PHE A N 1
ATOM 2299 C CA . PHE A 1 291 ? 25.574 7.201 -21.279 1.00 97.44 291 PHE A CA 1
ATOM 2300 C C . PHE A 1 291 ? 24.174 6.881 -21.808 1.00 97.44 291 PHE A C 1
ATOM 2302 O O . PHE A 1 291 ? 23.275 6.547 -21.040 1.00 97.44 291 PHE A O 1
ATOM 2309 N N . LYS A 1 292 ? 23.972 7.004 -23.118 1.00 97.62 292 LYS A N 1
ATOM 2310 C CA . LYS A 1 292 ? 22.741 6.563 -23.787 1.00 97.62 292 LYS A CA 1
ATOM 2311 C C . LYS A 1 292 ? 23.077 5.354 -24.641 1.00 97.62 292 LYS A C 1
ATOM 2313 O O . LYS A 1 292 ? 24.083 5.402 -25.351 1.00 97.62 292 LYS A O 1
ATOM 2318 N N . SER A 1 293 ? 22.258 4.312 -24.589 1.00 97.06 293 SER A N 1
ATOM 2319 C CA . SER A 1 293 ? 22.411 3.192 -25.517 1.00 97.06 293 SER A CA 1
ATOM 2320 C C . SER A 1 293 ? 22.036 3.626 -26.942 1.00 97.06 293 SER A C 1
ATOM 2322 O O . SER A 1 293 ? 21.295 4.595 -27.152 1.00 97.06 293 SER A O 1
ATOM 2324 N N . LYS A 1 294 ? 22.576 2.932 -27.950 1.00 93.00 294 LYS A N 1
ATOM 2325 C CA . LYS A 1 294 ? 22.224 3.175 -29.363 1.00 93.00 294 LYS A CA 1
ATOM 2326 C C . LYS A 1 294 ? 20.852 2.578 -29.713 1.00 93.00 294 LYS A C 1
ATOM 2328 O O . LYS A 1 294 ? 20.105 3.165 -30.506 1.00 93.00 294 LYS A O 1
ATOM 2333 N N . GLY A 1 295 ? 20.523 1.459 -29.076 1.00 95.56 295 GLY A N 1
ATOM 2334 C CA . GLY A 1 295 ? 19.283 0.704 -29.216 1.00 95.56 295 GLY A CA 1
ATOM 2335 C C . GLY A 1 295 ? 18.990 -0.094 -27.938 1.00 95.56 295 GLY A C 1
ATOM 2336 O O . GLY A 1 295 ? 19.329 0.395 -26.856 1.00 95.56 295 GLY A O 1
ATOM 2337 N N . PRO A 1 296 ? 18.373 -1.280 -28.045 1.00 95.12 296 PRO A N 1
ATOM 2338 C CA . PRO A 1 296 ? 17.971 -2.061 -26.879 1.00 95.12 296 PRO A CA 1
ATOM 2339 C C . PRO A 1 296 ? 19.145 -2.779 -26.191 1.00 95.12 296 PRO A C 1
ATOM 2341 O O . PRO A 1 296 ? 19.052 -3.070 -25.004 1.00 95.12 296 PRO A O 1
ATOM 2344 N N . ASP A 1 297 ? 20.258 -3.014 -26.895 1.00 97.00 297 ASP A N 1
ATOM 2345 C CA . ASP A 1 297 ? 21.460 -3.601 -26.296 1.00 97.00 297 ASP A CA 1
ATOM 2346 C C . ASP A 1 297 ? 22.183 -2.624 -25.355 1.00 97.00 297 ASP A C 1
ATOM 2348 O O . ASP A 1 297 ? 22.276 -1.413 -25.611 1.00 97.00 297 ASP A O 1
ATOM 2352 N N . ILE A 1 298 ? 22.737 -3.178 -24.279 1.00 97.56 298 ILE A N 1
ATOM 2353 C CA . ILE A 1 298 ? 23.556 -2.487 -23.282 1.00 97.56 298 ILE A CA 1
ATOM 2354 C C . ILE A 1 298 ? 25.032 -2.815 -23.519 1.00 97.56 298 ILE A C 1
ATOM 2356 O O . ILE A 1 298 ? 25.400 -3.968 -23.731 1.00 97.56 298 ILE A O 1
ATOM 2360 N N . ASP A 1 299 ? 25.892 -1.798 -23.429 1.00 97.00 299 ASP A N 1
ATOM 2361 C CA . ASP A 1 299 ? 27.340 -1.983 -23.559 1.00 97.00 299 ASP A CA 1
ATOM 2362 C C . ASP A 1 299 ? 27.873 -2.983 -22.503 1.00 97.00 299 ASP A 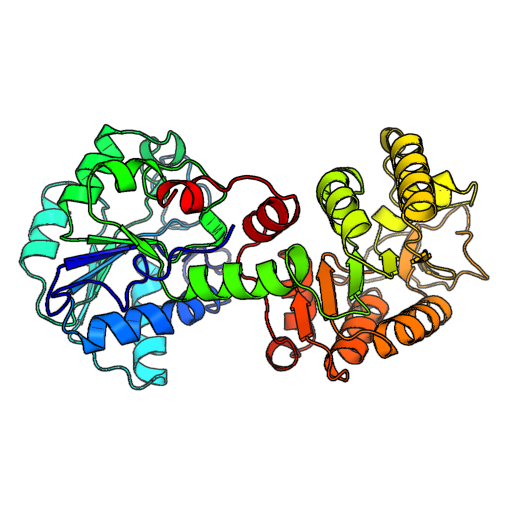C 1
ATOM 2364 O O . ASP A 1 299 ? 27.512 -2.847 -21.330 1.00 97.00 299 ASP A O 1
ATOM 2368 N N . PRO A 1 300 ? 28.806 -3.897 -22.850 1.00 96.38 300 PRO A N 1
ATOM 2369 C CA . PRO A 1 300 ? 29.261 -4.975 -21.959 1.00 96.38 300 PRO A CA 1
ATOM 2370 C C . PRO A 1 300 ? 29.717 -4.529 -20.563 1.00 96.38 300 PRO A C 1
ATOM 2372 O O . PRO A 1 300 ? 29.443 -5.200 -19.573 1.00 96.38 300 PRO A O 1
ATOM 2375 N N . ASP A 1 301 ? 30.379 -3.373 -20.467 1.00 96.88 301 ASP A N 1
ATOM 2376 C CA . ASP A 1 301 ? 30.928 -2.856 -19.208 1.00 96.88 301 ASP A CA 1
ATOM 2377 C C . ASP A 1 301 ? 29.960 -1.996 -18.391 1.00 96.88 301 ASP A C 1
ATOM 2379 O O . ASP A 1 301 ? 30.325 -1.539 -17.304 1.00 96.88 301 ASP A O 1
ATOM 2383 N N . LYS A 1 302 ? 28.757 -1.736 -18.907 1.00 98.06 302 LYS A N 1
ATOM 2384 C CA . LYS A 1 302 ? 27.784 -0.822 -18.302 1.00 98.06 302 LYS A CA 1
ATOM 2385 C C . LYS A 1 302 ? 26.532 -1.569 -17.869 1.00 98.06 302 LYS A C 1
ATOM 2387 O O . LYS A 1 302 ? 26.250 -2.672 -18.323 1.00 98.06 302 LYS A O 1
ATOM 2392 N N . MET A 1 303 ? 25.763 -0.929 -17.003 1.00 97.94 303 MET A N 1
ATOM 2393 C CA . MET A 1 303 ? 24.434 -1.365 -16.601 1.00 97.94 303 MET A CA 1
ATOM 2394 C C . MET A 1 303 ? 23.394 -0.328 -17.008 1.00 97.94 303 MET A C 1
ATOM 2396 O O . MET A 1 303 ? 23.660 0.878 -16.978 1.00 97.94 303 MET A O 1
ATOM 2400 N N . GLY A 1 304 ? 22.205 -0.785 -17.379 1.00 98.19 304 GLY A N 1
ATOM 2401 C CA . GLY A 1 304 ? 21.061 0.086 -17.582 1.00 98.19 304 GLY A CA 1
ATOM 2402 C C . GLY A 1 304 ? 20.463 0.523 -16.240 1.00 98.19 304 GLY A C 1
ATOM 2403 O O . GLY A 1 304 ? 20.202 -0.294 -15.359 1.00 98.19 304 GLY A O 1
ATOM 2404 N N . VAL A 1 305 ? 20.242 1.826 -16.083 1.00 97.94 305 VAL A N 1
ATOM 2405 C CA . VAL A 1 305 ? 19.849 2.461 -14.808 1.00 97.94 305 VAL A CA 1
ATOM 2406 C C . VAL A 1 305 ? 18.545 3.256 -14.896 1.00 97.94 305 VAL A C 1
ATOM 2408 O O . VAL A 1 305 ? 17.966 3.592 -13.867 1.00 97.94 305 VAL A O 1
ATOM 2411 N N . ASP A 1 306 ? 18.071 3.547 -16.108 1.00 98.50 306 ASP A N 1
ATOM 2412 C CA . ASP A 1 306 ? 16.787 4.204 -16.384 1.00 98.50 306 ASP A CA 1
ATOM 2413 C C . ASP A 1 306 ? 16.381 3.946 -17.845 1.00 98.50 306 ASP A C 1
ATOM 2415 O O . ASP A 1 306 ? 17.225 3.620 -18.691 1.00 98.50 306 ASP A O 1
ATOM 2419 N N . ILE A 1 307 ? 15.103 4.125 -18.170 1.00 98.69 307 ILE A N 1
ATOM 2420 C CA . ILE A 1 307 ? 14.626 4.048 -19.556 1.00 98.69 307 ILE A CA 1
ATOM 2421 C C . ILE A 1 307 ? 15.095 5.257 -20.375 1.00 98.69 307 ILE A C 1
ATOM 2423 O O . ILE A 1 307 ? 15.140 6.399 -19.905 1.00 98.69 307 ILE A O 1
ATOM 2427 N N . GLY A 1 308 ? 15.443 5.018 -21.636 1.00 98.44 308 GLY A N 1
ATOM 2428 C CA . GLY A 1 308 ? 15.916 6.055 -22.540 1.00 98.44 308 GLY A CA 1
ATOM 2429 C C . GLY A 1 308 ? 14.794 6.921 -23.141 1.00 98.44 308 GLY A C 1
ATOM 2430 O O . GLY A 1 308 ? 13.597 6.649 -22.995 1.00 98.44 308 GLY A O 1
ATOM 2431 N N . PRO A 1 309 ? 15.155 8.026 -23.817 1.00 97.94 309 PRO A N 1
ATOM 2432 C CA . PRO A 1 309 ? 14.192 8.948 -24.419 1.00 97.94 309 PRO A CA 1
ATOM 2433 C C . PRO A 1 309 ? 13.303 8.328 -25.510 1.00 97.94 309 PRO A C 1
ATOM 2435 O O . PRO A 1 309 ? 12.152 8.767 -25.652 1.00 97.94 309 PRO A O 1
ATOM 2438 N N . LYS A 1 310 ? 13.788 7.341 -26.278 1.00 98.56 310 LYS A N 1
ATOM 2439 C CA . LYS A 1 310 ? 12.957 6.659 -27.286 1.00 98.56 310 LYS A CA 1
ATOM 2440 C C . LYS A 1 310 ? 11.896 5.803 -26.593 1.00 98.56 310 LYS A C 1
ATOM 2442 O O . LYS A 1 310 ? 10.727 5.896 -26.954 1.00 98.56 310 LYS A O 1
ATOM 2447 N N . THR A 1 311 ? 12.265 5.094 -25.532 1.00 98.81 311 THR A N 1
ATOM 2448 C CA . THR A 1 311 ? 11.364 4.291 -24.696 1.00 98.81 311 THR A CA 1
ATOM 2449 C C . THR A 1 311 ? 10.304 5.153 -24.023 1.00 98.81 311 THR A C 1
ATOM 2451 O O . THR A 1 311 ? 9.122 4.835 -24.088 1.00 98.81 311 THR A O 1
ATOM 2454 N N . ILE A 1 312 ? 10.680 6.307 -23.462 1.00 98.81 312 ILE A N 1
ATOM 2455 C CA . ILE A 1 312 ? 9.709 7.265 -22.904 1.00 98.81 312 ILE A CA 1
ATOM 2456 C C . ILE A 1 312 ? 8.689 7.694 -23.971 1.00 98.81 312 ILE A C 1
ATOM 2458 O O . ILE A 1 312 ? 7.496 7.821 -23.687 1.00 98.81 312 ILE A O 1
ATOM 2462 N N . THR A 1 313 ? 9.147 7.935 -25.201 1.00 98.69 313 THR A N 1
ATOM 2463 C CA . THR A 1 313 ? 8.277 8.328 -26.320 1.00 98.69 313 THR A CA 1
ATOM 2464 C C . THR A 1 313 ? 7.358 7.184 -26.745 1.00 98.69 313 THR A C 1
ATOM 2466 O O . THR A 1 313 ? 6.166 7.413 -26.960 1.00 98.69 313 THR A O 1
ATOM 2469 N N . LEU A 1 314 ? 7.886 5.961 -26.796 1.00 98.81 314 LEU A N 1
ATOM 2470 C CA . LEU A 1 314 ? 7.135 4.744 -27.074 1.00 98.81 314 LEU A CA 1
ATOM 2471 C C . LEU A 1 314 ? 6.040 4.526 -26.024 1.00 98.81 314 LEU A C 1
ATOM 2473 O O . LEU A 1 314 ? 4.861 4.483 -26.370 1.00 98.81 314 LEU A O 1
ATOM 2477 N N . PHE A 1 315 ? 6.392 4.515 -24.737 1.00 98.81 315 PHE A N 1
ATOM 2478 C CA . PHE A 1 315 ? 5.447 4.323 -23.630 1.00 98.81 315 PHE A CA 1
ATOM 2479 C C . PHE A 1 315 ? 4.367 5.404 -23.617 1.00 98.81 315 PHE A C 1
ATOM 2481 O O . PHE A 1 315 ? 3.187 5.106 -23.443 1.00 98.81 315 PHE A O 1
ATOM 2488 N N . LYS A 1 316 ? 4.735 6.662 -23.896 1.00 98.75 316 LYS A N 1
ATOM 2489 C CA . LYS A 1 316 ? 3.772 7.762 -24.050 1.00 98.75 316 LYS A CA 1
ATOM 2490 C C . LYS A 1 316 ? 2.701 7.463 -25.100 1.00 98.75 316 LYS A C 1
ATOM 2492 O O . LYS A 1 316 ? 1.565 7.902 -24.923 1.00 98.75 316 LYS A O 1
ATOM 2497 N N . SER A 1 317 ? 3.043 6.781 -26.192 1.00 98.56 317 SER A N 1
ATOM 2498 C CA . SER A 1 317 ? 2.073 6.466 -27.245 1.00 98.56 317 SER A CA 1
ATOM 2499 C C . SER A 1 317 ? 1.004 5.472 -26.776 1.00 98.56 317 SER A C 1
ATOM 2501 O O . SER A 1 317 ? -0.166 5.673 -27.095 1.00 98.56 317 SER A O 1
ATOM 2503 N N . TYR A 1 318 ? 1.369 4.488 -25.946 1.00 98.62 318 TYR A N 1
ATOM 2504 C CA . TYR A 1 318 ? 0.427 3.549 -25.328 1.00 98.62 318 TYR A CA 1
ATOM 2505 C C . TYR A 1 318 ? -0.389 4.210 -24.222 1.00 98.62 318 TYR A C 1
ATOM 2507 O O . TYR A 1 318 ? -1.615 4.138 -24.234 1.00 98.62 318 TYR A O 1
ATOM 2515 N N . ILE A 1 319 ? 0.265 4.956 -23.325 1.00 98.62 319 ILE A N 1
ATOM 2516 C CA . ILE A 1 319 ? -0.400 5.654 -22.212 1.00 98.62 319 ILE A CA 1
ATOM 2517 C C . ILE A 1 319 ? -1.497 6.605 -22.717 1.00 98.62 319 ILE A C 1
ATOM 2519 O O . ILE A 1 319 ? -2.555 6.710 -22.107 1.00 98.62 319 ILE A O 1
ATOM 2523 N N . LYS A 1 320 ? -1.293 7.269 -23.861 1.00 97.94 320 LYS A N 1
ATOM 2524 C CA . LYS A 1 320 ? -2.309 8.144 -24.471 1.00 97.94 320 LYS A CA 1
ATOM 2525 C C . LYS A 1 320 ? -3.586 7.423 -24.911 1.00 97.94 320 LYS A C 1
ATOM 2527 O O . LYS A 1 320 ? -4.617 8.081 -25.007 1.00 97.94 320 LYS A O 1
ATOM 2532 N N . LYS A 1 321 ? -3.511 6.127 -25.222 1.00 97.19 321 LYS A N 1
ATOM 2533 C CA . LYS A 1 321 ? -4.667 5.314 -25.629 1.00 97.19 321 LYS A CA 1
ATOM 2534 C C . LYS A 1 321 ? -5.483 4.839 -24.425 1.00 97.19 321 LYS A C 1
ATOM 2536 O O . LYS A 1 321 ? -6.637 4.468 -24.597 1.00 97.19 321 LYS A O 1
ATOM 2541 N N . ALA A 1 322 ? -4.885 4.829 -23.233 1.00 97.88 322 ALA A N 1
ATOM 2542 C CA . ALA A 1 322 ? -5.454 4.202 -22.052 1.00 97.88 322 ALA A CA 1
ATOM 2543 C C . ALA A 1 322 ? -6.741 4.893 -21.584 1.00 97.88 322 ALA A C 1
ATOM 2545 O O . ALA A 1 322 ? -6.796 6.120 -21.468 1.00 97.88 322 ALA A O 1
ATOM 2546 N N . LYS A 1 323 ? -7.743 4.106 -21.202 1.00 97.94 323 LYS A N 1
ATOM 2547 C CA . LYS A 1 323 ? -8.849 4.553 -20.345 1.00 97.94 323 LYS A CA 1
ATOM 2548 C C . LYS A 1 323 ? -8.658 4.106 -18.896 1.00 97.94 323 LYS A C 1
ATOM 2550 O O . LYS A 1 323 ? -9.129 4.800 -17.997 1.00 97.94 323 LYS A O 1
ATOM 2555 N N . THR A 1 324 ? -7.882 3.052 -18.651 1.00 97.75 324 THR A N 1
ATOM 2556 C CA . THR A 1 324 ? -7.424 2.647 -17.315 1.00 97.75 324 THR A CA 1
ATOM 2557 C C . THR A 1 324 ? -5.909 2.455 -17.310 1.00 97.75 324 THR A C 1
ATOM 2559 O O . THR A 1 324 ? -5.350 1.845 -18.218 1.00 97.75 324 THR A O 1
ATOM 2562 N N . ILE A 1 325 ? -5.235 2.999 -16.296 1.00 97.81 325 ILE A N 1
ATOM 2563 C CA . ILE A 1 325 ? -3.790 2.883 -16.096 1.00 97.81 325 ILE A CA 1
ATOM 2564 C C . ILE A 1 325 ? -3.532 2.309 -14.709 1.00 97.81 325 ILE A C 1
ATOM 2566 O O . ILE A 1 325 ? -3.979 2.875 -13.709 1.00 97.81 325 ILE A O 1
ATOM 2570 N N . PHE A 1 326 ? -2.756 1.232 -14.658 1.00 96.00 326 PHE A N 1
ATOM 2571 C CA . PHE A 1 326 ? -2.188 0.701 -13.426 1.00 96.00 326 PHE A CA 1
ATOM 2572 C C . PHE A 1 326 ? -0.667 0.834 -13.463 1.00 96.00 326 PHE A C 1
ATOM 2574 O O . PHE A 1 326 ? -0.042 0.419 -14.436 1.00 96.00 326 PHE A O 1
ATOM 2581 N N . TRP A 1 327 ? -0.060 1.393 -12.416 1.00 96.25 327 TRP A N 1
ATOM 2582 C CA . TRP A 1 327 ? 1.394 1.492 -12.305 1.00 96.25 327 TRP A CA 1
ATOM 2583 C C . TRP A 1 327 ? 1.917 0.833 -11.026 1.00 96.25 327 TRP A C 1
ATOM 2585 O O . TRP A 1 327 ? 1.513 1.191 -9.919 1.00 96.25 327 TRP A O 1
ATOM 2595 N N . ASN A 1 328 ? 2.851 -0.108 -11.193 1.00 94.31 328 ASN A N 1
ATOM 2596 C CA . ASN A 1 328 ? 3.590 -0.747 -10.115 1.00 94.31 328 ASN A CA 1
ATOM 2597 C C . ASN A 1 328 ? 5.069 -0.990 -10.461 1.00 94.31 328 ASN A C 1
ATOM 2599 O O . ASN A 1 328 ? 5.437 -1.933 -11.148 1.00 94.31 328 ASN A O 1
ATOM 2603 N N . GLY A 1 329 ? 5.926 -0.155 -9.904 1.00 93.56 329 GLY A N 1
ATOM 2604 C CA . GLY A 1 329 ? 7.381 -0.241 -9.893 1.00 93.56 329 GLY A CA 1
ATOM 2605 C C . GLY A 1 329 ? 8.039 0.902 -10.678 1.00 93.56 329 GLY A C 1
ATOM 2606 O O . GLY A 1 329 ? 7.606 1.200 -11.793 1.00 93.56 329 GLY A O 1
ATOM 2607 N N . PRO A 1 330 ? 9.086 1.556 -10.143 1.00 96.12 330 PRO A N 1
ATOM 2608 C CA . PRO A 1 330 ? 9.802 2.607 -10.862 1.00 96.12 330 PRO A CA 1
ATOM 2609 C C . PRO A 1 330 ? 10.507 2.055 -12.112 1.00 96.12 330 PRO A C 1
ATOM 2611 O O . PRO A 1 330 ? 10.788 0.860 -12.223 1.00 96.12 330 PRO A O 1
ATOM 2614 N N . LEU A 1 331 ? 10.801 2.940 -13.067 1.00 98.00 331 LEU A N 1
ATOM 2615 C CA . LEU A 1 331 ? 11.369 2.574 -14.373 1.00 98.00 331 LEU A CA 1
ATOM 2616 C C . LEU A 1 331 ? 12.896 2.746 -14.441 1.00 98.00 331 LEU A C 1
ATOM 2618 O O . LEU A 1 331 ? 13.513 2.356 -15.430 1.00 98.00 331 LEU A O 1
ATOM 2622 N N . GLY A 1 332 ? 13.483 3.277 -13.371 1.00 96.50 332 GLY A N 1
ATOM 2623 C CA . GLY A 1 332 ? 14.909 3.485 -13.151 1.00 96.50 332 GLY A CA 1
ATOM 2624 C C . GLY A 1 332 ? 15.202 3.648 -11.658 1.00 96.50 332 GLY A C 1
ATOM 2625 O O . GLY A 1 332 ? 14.276 3.616 -10.842 1.00 96.50 332 GLY A O 1
ATOM 2626 N N . VAL A 1 333 ? 16.475 3.835 -11.309 1.00 95.94 333 VAL A N 1
ATOM 2627 C CA . VAL A 1 333 ? 16.952 4.020 -9.923 1.00 95.94 333 VAL A CA 1
ATOM 2628 C C . VAL A 1 333 ? 16.635 5.445 -9.448 1.00 95.94 333 VAL A C 1
ATOM 2630 O O . VAL A 1 333 ? 17.497 6.323 -9.421 1.00 95.94 333 VAL A O 1
ATOM 2633 N N . PHE A 1 334 ? 15.358 5.713 -9.175 1.00 94.69 334 PHE A N 1
ATOM 2634 C CA . PHE A 1 334 ? 14.834 7.069 -8.974 1.00 94.69 334 PHE A CA 1
ATOM 2635 C C . PHE A 1 334 ? 15.366 7.770 -7.716 1.00 94.69 334 PHE A C 1
ATOM 2637 O O . PHE A 1 334 ? 15.312 8.997 -7.631 1.00 94.69 334 PHE A O 1
ATOM 2644 N N . GLU A 1 335 ? 15.909 7.008 -6.773 1.00 92.06 335 GLU A N 1
ATOM 2645 C CA . GLU A 1 335 ? 16.589 7.485 -5.571 1.00 92.06 335 GLU A CA 1
ATOM 2646 C C . GLU A 1 335 ? 17.861 8.270 -5.916 1.00 92.06 335 GLU A C 1
ATOM 2648 O O . GLU A 1 335 ? 18.288 9.142 -5.161 1.00 92.06 335 GLU A O 1
ATOM 2653 N N . VAL A 1 336 ? 18.450 8.002 -7.086 1.00 94.00 336 VAL A N 1
ATOM 2654 C CA . VAL A 1 336 ? 19.584 8.751 -7.622 1.00 94.00 336 VAL A CA 1
ATOM 2655 C C . VAL A 1 336 ? 19.033 9.777 -8.622 1.00 94.00 336 VAL A C 1
ATOM 2657 O O . VAL A 1 336 ? 18.58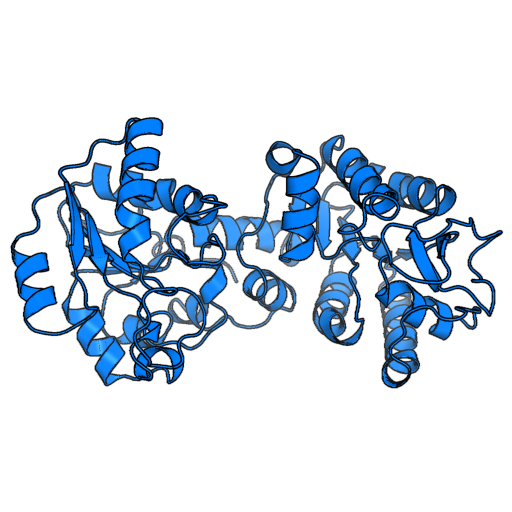7 9.397 -9.709 1.00 94.00 336 VAL A O 1
ATOM 2660 N N . PRO A 1 337 ? 19.095 11.094 -8.338 1.00 93.19 337 PRO A N 1
ATOM 2661 C CA . PRO A 1 337 ? 18.390 12.114 -9.126 1.00 93.19 337 PRO A CA 1
ATOM 2662 C C . PRO A 1 337 ? 18.665 12.073 -10.637 1.00 93.19 337 PRO A C 1
ATOM 2664 O O . PRO A 1 337 ? 17.791 12.347 -11.462 1.00 93.19 337 PRO A O 1
ATOM 2667 N N . GLN A 1 338 ? 19.882 11.694 -11.030 1.00 93.44 338 GLN A N 1
ATOM 2668 C CA . GLN A 1 338 ? 20.280 11.610 -12.434 1.00 93.44 338 GLN A CA 1
ATOM 2669 C C . GLN A 1 338 ? 19.695 10.404 -13.195 1.00 93.44 338 GLN A C 1
ATOM 2671 O O . GLN A 1 338 ? 19.705 10.434 -14.433 1.00 93.44 338 GLN A O 1
ATOM 2676 N N . PHE A 1 339 ? 19.159 9.405 -12.484 1.00 96.62 339 PHE A N 1
ATOM 2677 C CA . PHE A 1 339 ? 18.503 8.195 -13.007 1.00 96.62 339 PHE A CA 1
ATOM 2678 C C . PHE A 1 339 ? 16.984 8.167 -12.738 1.00 96.62 339 PHE A C 1
ATOM 2680 O O . PHE A 1 339 ? 16.317 7.174 -13.009 1.00 96.62 339 PHE A O 1
ATOM 2687 N N . ALA A 1 340 ? 16.408 9.267 -12.242 1.00 96.25 340 ALA A N 1
ATOM 2688 C CA . ALA A 1 340 ? 14.974 9.378 -11.956 1.00 96.25 340 ALA A CA 1
ATOM 2689 C C . ALA A 1 340 ? 14.123 9.846 -13.151 1.00 96.25 340 ALA A C 1
ATOM 2691 O O . ALA A 1 340 ? 12.891 9.911 -13.076 1.00 96.25 340 ALA A O 1
ATOM 2692 N N . LYS A 1 341 ? 14.763 10.234 -14.259 1.00 97.31 341 LYS A N 1
ATOM 2693 C CA . LYS A 1 341 ? 14.116 11.002 -15.328 1.00 97.31 341 LYS A CA 1
ATOM 2694 C C . LYS A 1 341 ? 13.016 10.209 -16.031 1.00 97.31 341 LYS A C 1
ATOM 2696 O O . LYS A 1 341 ? 11.972 10.794 -16.321 1.00 97.31 341 LYS A O 1
ATOM 2701 N N . GLY A 1 342 ? 13.230 8.932 -16.324 1.00 98.06 342 GLY A N 1
ATOM 2702 C CA . GLY A 1 342 ? 12.252 8.060 -16.966 1.00 98.06 342 GLY A CA 1
ATOM 2703 C C . GLY A 1 342 ? 11.018 7.881 -16.096 1.00 98.06 342 GLY A C 1
ATOM 2704 O O . GLY A 1 342 ? 9.918 8.234 -16.528 1.00 98.06 342 GLY A O 1
ATOM 2705 N N . THR A 1 343 ? 11.215 7.459 -14.845 1.00 98.25 343 THR A N 1
ATOM 2706 C CA . THR A 1 343 ? 10.163 7.348 -13.819 1.00 98.25 343 THR A CA 1
ATOM 2707 C C . THR A 1 343 ? 9.329 8.630 -13.724 1.00 98.25 343 THR A C 1
ATOM 2709 O O . THR A 1 343 ? 8.112 8.603 -13.923 1.00 98.25 343 THR A O 1
ATOM 2712 N N . PHE A 1 344 ? 9.965 9.787 -13.517 1.00 98.19 344 PHE A N 1
ATOM 2713 C CA . PHE A 1 344 ? 9.249 11.056 -13.336 1.00 98.19 344 PHE A CA 1
ATOM 2714 C C . PHE A 1 344 ? 8.574 11.545 -14.618 1.00 98.19 344 PHE A C 1
ATOM 2716 O O . PHE A 1 344 ? 7.499 12.154 -14.584 1.00 98.19 344 PHE A O 1
ATOM 2723 N N . LYS A 1 345 ? 9.171 11.278 -15.784 1.00 98.38 345 LYS A N 1
ATOM 2724 C CA . LYS A 1 345 ? 8.565 11.666 -17.056 1.00 98.38 345 LYS A CA 1
ATOM 2725 C C . LYS A 1 345 ? 7.314 10.848 -17.344 1.00 98.38 345 LYS A C 1
ATOM 2727 O O . LYS A 1 345 ? 6.335 11.431 -17.810 1.00 98.38 345 LYS A O 1
ATOM 2732 N N . ILE A 1 346 ? 7.331 9.551 -17.047 1.00 98.56 346 ILE A N 1
ATOM 2733 C CA . ILE A 1 346 ? 6.160 8.682 -17.178 1.00 98.56 346 ILE A CA 1
ATOM 2734 C C . ILE A 1 346 ? 5.072 9.084 -16.179 1.00 98.56 346 ILE A C 1
ATOM 2736 O O . ILE A 1 346 ? 3.938 9.281 -16.614 1.00 98.56 346 ILE A O 1
ATOM 2740 N N . ALA A 1 347 ? 5.414 9.374 -14.919 1.00 98.19 347 ALA A N 1
ATOM 2741 C CA . ALA A 1 347 ? 4.479 9.955 -13.947 1.00 98.19 347 ALA A CA 1
ATOM 2742 C C . ALA A 1 347 ? 3.776 11.209 -14.499 1.00 98.19 347 ALA A C 1
ATOM 2744 O O . ALA A 1 347 ? 2.548 11.299 -14.518 1.00 98.19 347 ALA A O 1
ATOM 2745 N N . SER A 1 348 ? 4.553 12.151 -15.045 1.00 98.19 348 SER A N 1
ATOM 2746 C CA . SER A 1 348 ? 4.032 13.388 -15.642 1.00 98.19 348 SER A CA 1
ATOM 2747 C C . SER A 1 348 ? 3.166 13.151 -16.883 1.00 98.19 348 SER A C 1
ATOM 2749 O O . SER A 1 348 ? 2.246 13.924 -17.153 1.00 98.19 348 SER A O 1
ATOM 2751 N N . ILE A 1 349 ? 3.456 12.112 -17.670 1.00 98.56 349 ILE A N 1
ATOM 2752 C CA . ILE A 1 349 ? 2.641 11.736 -18.829 1.00 98.56 349 ILE A CA 1
ATOM 2753 C C . ILE A 1 349 ? 1.299 11.171 -18.360 1.00 98.56 349 ILE A C 1
ATOM 2755 O O . ILE A 1 349 ? 0.268 11.641 -18.839 1.00 98.56 349 ILE A O 1
ATOM 2759 N N . ILE A 1 350 ? 1.310 10.231 -17.411 1.00 98.31 350 ILE A N 1
ATOM 2760 C CA . ILE A 1 350 ? 0.102 9.623 -16.834 1.00 98.31 350 ILE A CA 1
ATOM 2761 C C . ILE A 1 350 ? -0.790 10.703 -16.219 1.00 98.31 350 ILE A C 1
ATOM 2763 O O . ILE A 1 350 ? -1.969 10.784 -16.557 1.00 98.31 350 ILE A O 1
ATOM 2767 N N . ALA A 1 351 ? -0.217 11.601 -15.414 1.00 97.56 351 ALA A N 1
ATOM 2768 C CA . ALA A 1 351 ? -0.926 12.691 -14.739 1.00 97.56 351 ALA A CA 1
ATOM 2769 C C . ALA A 1 351 ? -1.676 13.652 -15.686 1.00 97.56 351 ALA A C 1
ATOM 2771 O O . ALA A 1 351 ? -2.577 14.368 -15.256 1.00 97.56 351 ALA A O 1
ATOM 2772 N N . LYS A 1 352 ? -1.310 13.694 -16.975 1.00 97.69 352 LYS A N 1
ATOM 2773 C CA . LYS A 1 352 ? -1.966 14.528 -17.999 1.00 97.69 352 LYS A CA 1
ATOM 2774 C C . LYS A 1 352 ? -3.098 13.812 -18.735 1.00 97.69 352 LYS A C 1
ATOM 2776 O O . LYS A 1 352 ? -3.767 14.432 -19.560 1.00 97.69 352 LYS A O 1
ATOM 2781 N N . THR A 1 353 ? -3.292 12.520 -18.490 1.00 97.69 353 THR A N 1
ATOM 2782 C CA . THR A 1 353 ? -4.362 11.737 -19.114 1.00 97.69 353 THR A CA 1
ATOM 2783 C C . THR A 1 353 ? -5.675 11.867 -18.341 1.00 97.69 353 THR A C 1
ATOM 2785 O O . THR A 1 353 ? -5.695 12.082 -17.126 1.00 97.69 353 THR A O 1
ATOM 2788 N N . LYS A 1 354 ? -6.792 11.701 -19.056 1.00 96.25 354 LYS A N 1
ATOM 2789 C CA . LYS A 1 354 ? -8.140 11.615 -18.468 1.00 96.25 354 LYS A CA 1
ATOM 2790 C C . LYS A 1 354 ? -8.519 10.188 -18.045 1.00 96.25 354 LYS A C 1
ATOM 2792 O O . LYS A 1 354 ? -9.655 9.959 -17.653 1.00 96.25 354 LYS A O 1
ATOM 2797 N N . SER A 1 355 ? -7.593 9.239 -18.168 1.00 96.75 355 SER A N 1
ATOM 2798 C CA . SER A 1 355 ? -7.776 7.836 -17.796 1.00 96.75 355 SER A CA 1
ATOM 2799 C C . SER A 1 355 ? -8.051 7.706 -16.297 1.00 96.75 355 SER A C 1
ATOM 2801 O O . SER A 1 355 ? -7.658 8.582 -15.531 1.00 96.75 355 SER A O 1
ATOM 2803 N N . PHE A 1 356 ? -8.660 6.606 -15.865 1.00 96.94 356 PHE A N 1
ATOM 2804 C CA . PHE A 1 356 ? -8.639 6.209 -14.458 1.00 96.94 356 PHE A CA 1
ATOM 2805 C C . PHE A 1 356 ? -7.231 5.707 -14.105 1.00 96.94 356 PHE A C 1
ATOM 2807 O O . PHE A 1 356 ? -6.719 4.814 -14.781 1.00 96.94 356 PHE A O 1
ATOM 2814 N N . LYS A 1 357 ? -6.581 6.306 -13.106 1.00 96.44 357 LYS A N 1
ATOM 2815 C CA . LYS A 1 357 ? -5.150 6.132 -12.813 1.00 96.44 357 LYS A CA 1
ATOM 2816 C C . LYS A 1 357 ? -4.952 5.604 -11.402 1.00 96.44 357 LYS A C 1
ATOM 2818 O O . LYS A 1 357 ? -5.263 6.300 -10.435 1.00 96.44 357 LYS A O 1
ATOM 2823 N N . VAL A 1 358 ? -4.360 4.420 -11.294 1.00 95.12 358 VAL A N 1
ATOM 2824 C CA . VAL A 1 358 ? -4.017 3.802 -10.013 1.00 95.12 358 VAL A CA 1
ATOM 2825 C C . VAL A 1 358 ? -2.525 3.533 -9.941 1.00 95.12 358 VAL A C 1
ATOM 2827 O O . VAL A 1 358 ? -1.940 2.964 -10.864 1.00 95.12 358 VAL A O 1
ATOM 2830 N N . VAL A 1 359 ? -1.917 3.905 -8.820 1.00 93.75 359 VAL A N 1
ATOM 2831 C CA . VAL A 1 359 ? -0.547 3.521 -8.478 1.00 93.75 359 VAL A CA 1
ATOM 2832 C C . VAL A 1 359 ? -0.557 2.634 -7.236 1.00 93.75 359 VAL A C 1
ATOM 2834 O O . VAL A 1 359 ? -1.274 2.898 -6.269 1.00 93.75 359 VAL A O 1
ATOM 2837 N N . GLY A 1 360 ? 0.229 1.563 -7.272 1.00 89.25 360 GLY A N 1
ATOM 2838 C CA . GLY A 1 360 ? 0.419 0.654 -6.145 1.00 89.25 360 GLY A CA 1
ATOM 2839 C C . GLY A 1 360 ? 1.883 0.274 -5.971 1.00 89.25 360 GLY A C 1
ATOM 2840 O O . GLY A 1 360 ? 2.683 0.418 -6.893 1.00 89.25 360 GLY A O 1
ATOM 2841 N N . GLY A 1 361 ? 2.226 -0.276 -4.805 1.00 85.12 361 GLY A N 1
ATOM 2842 C CA . GLY A 1 361 ? 3.600 -0.616 -4.425 1.00 85.12 361 GLY A CA 1
ATOM 2843 C C . GLY A 1 361 ? 4.367 0.573 -3.839 1.00 85.12 361 GLY A C 1
ATOM 2844 O O . GLY A 1 361 ? 4.339 1.674 -4.389 1.00 85.12 361 GLY A O 1
ATOM 2845 N N . GLY A 1 362 ? 5.068 0.334 -2.726 1.00 83.38 362 GLY A N 1
ATOM 2846 C CA . GLY A 1 362 ? 5.722 1.382 -1.929 1.00 83.38 362 GLY A CA 1
ATOM 2847 C C . GLY A 1 362 ? 6.641 2.293 -2.745 1.00 83.38 362 GLY A C 1
ATOM 2848 O O . GLY A 1 362 ? 6.476 3.508 -2.712 1.00 83.38 362 GLY A O 1
ATOM 2849 N N . ASP A 1 363 ? 7.523 1.717 -3.564 1.00 87.12 363 ASP A N 1
ATOM 2850 C CA . ASP A 1 363 ? 8.487 2.492 -4.361 1.00 87.12 363 ASP A CA 1
ATOM 2851 C C . ASP A 1 363 ? 7.812 3.380 -5.414 1.00 87.12 363 ASP A C 1
ATOM 2853 O O . ASP A 1 363 ? 8.299 4.457 -5.742 1.00 87.12 363 ASP A O 1
ATOM 2857 N N . SER A 1 364 ? 6.663 2.958 -5.950 1.00 90.00 364 SER A N 1
ATOM 2858 C CA . SER A 1 364 ? 5.927 3.765 -6.938 1.00 90.00 364 SER A CA 1
ATOM 2859 C C . SER A 1 364 ? 5.199 4.913 -6.282 1.00 90.00 364 SER A C 1
ATOM 2861 O O . SER A 1 364 ? 5.218 6.020 -6.805 1.00 90.00 364 SER A O 1
ATOM 2863 N N . VAL A 1 365 ? 4.602 4.663 -5.118 1.00 89.38 365 VAL A N 1
ATOM 2864 C CA . VAL A 1 365 ? 3.994 5.710 -4.296 1.00 89.38 365 VAL A CA 1
ATOM 2865 C C . VAL A 1 365 ? 5.049 6.749 -3.915 1.00 89.38 365 VAL A C 1
ATOM 2867 O O . VAL A 1 365 ? 4.827 7.937 -4.138 1.00 89.38 365 VAL A O 1
ATOM 2870 N N . ALA A 1 366 ? 6.228 6.314 -3.459 1.00 88.75 366 ALA A N 1
ATOM 2871 C CA . ALA A 1 366 ? 7.350 7.201 -3.152 1.00 88.75 366 ALA A CA 1
ATOM 2872 C C . ALA A 1 366 ? 7.830 7.988 -4.386 1.00 88.75 366 ALA A C 1
ATOM 2874 O O . ALA A 1 366 ? 8.051 9.198 -4.309 1.00 88.75 366 ALA A O 1
ATOM 2875 N N . ALA A 1 367 ? 7.936 7.335 -5.547 1.00 91.25 367 ALA A N 1
ATOM 2876 C CA . ALA A 1 367 ? 8.309 8.001 -6.790 1.00 91.25 367 ALA A CA 1
ATOM 2877 C C . ALA A 1 367 ? 7.272 9.045 -7.240 1.00 91.25 367 ALA A C 1
ATOM 2879 O O . ALA A 1 367 ? 7.658 10.119 -7.700 1.00 91.25 367 ALA A O 1
ATOM 2880 N N . ILE A 1 368 ? 5.968 8.772 -7.098 1.00 93.06 368 ILE A N 1
ATOM 2881 C CA . ILE A 1 368 ? 4.912 9.763 -7.363 1.00 93.06 368 ILE A CA 1
ATOM 2882 C C . ILE A 1 368 ? 5.012 10.928 -6.381 1.00 93.06 368 ILE A C 1
ATOM 2884 O O . ILE A 1 368 ? 4.955 12.080 -6.822 1.00 93.06 368 ILE A O 1
ATOM 2888 N N . ALA A 1 369 ? 5.225 10.649 -5.096 1.00 89.94 369 ALA A N 1
ATOM 2889 C CA . ALA A 1 369 ? 5.348 11.681 -4.074 1.00 89.94 369 ALA A CA 1
ATOM 2890 C C . ALA A 1 369 ? 6.518 12.636 -4.342 1.00 89.94 369 ALA A C 1
ATOM 2892 O O . ALA A 1 369 ? 6.366 13.859 -4.304 1.00 89.94 369 ALA A O 1
ATOM 2893 N N . ALA A 1 370 ? 7.662 12.102 -4.777 1.00 90.00 370 ALA A N 1
ATOM 2894 C CA . ALA A 1 370 ? 8.807 12.910 -5.198 1.00 90.00 370 ALA A CA 1
ATOM 2895 C C . ALA A 1 370 ? 8.487 13.865 -6.370 1.00 90.00 370 ALA A C 1
ATOM 2897 O O . ALA A 1 370 ? 9.141 14.898 -6.528 1.00 90.00 370 ALA A O 1
ATOM 2898 N N . THR A 1 371 ? 7.471 13.556 -7.186 1.00 93.25 371 THR A N 1
ATOM 2899 C CA . THR A 1 371 ? 7.012 14.429 -8.282 1.00 93.25 371 THR A CA 1
ATOM 2900 C C . THR A 1 371 ? 5.930 15.431 -7.883 1.00 93.25 371 THR A C 1
ATOM 2902 O O . THR A 1 371 ? 5.648 16.333 -8.676 1.00 93.25 371 THR A O 1
ATOM 2905 N N . LYS A 1 372 ? 5.336 15.305 -6.687 1.00 93.81 372 LYS A N 1
ATOM 2906 C CA . LYS A 1 372 ? 4.187 16.106 -6.223 1.00 93.81 372 LYS A CA 1
ATOM 2907 C C . LYS A 1 372 ? 2.951 15.978 -7.131 1.00 93.81 372 LYS A C 1
ATOM 2909 O O . LYS A 1 372 ? 2.240 16.956 -7.381 1.00 93.81 372 LYS A O 1
ATOM 2914 N N . LEU A 1 373 ? 2.742 14.794 -7.714 1.00 94.81 373 LEU A N 1
ATOM 2915 C CA . LEU A 1 373 ? 1.653 14.502 -8.657 1.00 94.81 373 LEU A CA 1
ATOM 2916 C C . LEU A 1 373 ? 0.561 13.594 -8.078 1.00 94.81 373 LEU A C 1
ATOM 2918 O O . LEU A 1 373 ? -0.331 13.205 -8.822 1.00 94.81 373 LEU A O 1
ATOM 2922 N N . GLU A 1 374 ? 0.584 13.278 -6.786 1.00 92.19 374 GLU A N 1
ATOM 2923 C CA . GLU A 1 374 ? -0.356 12.392 -6.082 1.00 92.19 374 GLU A CA 1
ATOM 2924 C C . GLU A 1 374 ? -1.809 12.770 -6.381 1.00 92.19 374 GLU A C 1
ATOM 2926 O O . GLU A 1 374 ? -2.602 11.929 -6.790 1.00 92.19 374 GLU A O 1
ATOM 2931 N N . SER A 1 375 ? -2.130 14.066 -6.291 1.00 92.94 375 SER A N 1
ATOM 2932 C CA . SER A 1 375 ? -3.470 14.616 -6.565 1.00 92.94 375 SER A CA 1
ATOM 2933 C C . SER A 1 375 ? -3.935 14.465 -8.017 1.00 92.94 375 SER A C 1
ATOM 2935 O O . SER A 1 375 ? -5.085 14.761 -8.340 1.00 92.94 375 SER A O 1
ATOM 2937 N N . LYS A 1 376 ? -3.043 14.054 -8.924 1.00 96.50 376 LYS A N 1
ATOM 2938 C CA . LYS A 1 376 ? -3.366 13.749 -10.320 1.00 96.50 376 LYS A CA 1
ATOM 2939 C C . LYS A 1 376 ? -3.691 12.280 -10.533 1.00 96.50 376 LYS A C 1
ATOM 2941 O O . LYS A 1 376 ? -4.063 11.950 -11.650 1.00 96.50 376 LYS A O 1
ATOM 2946 N N . PHE A 1 377 ? -3.552 11.416 -9.534 1.00 95.50 377 PHE A N 1
ATOM 2947 C CA . PHE A 1 377 ? -3.960 10.016 -9.605 1.00 95.50 377 PHE A CA 1
ATOM 2948 C C . PHE A 1 377 ? -5.315 9.843 -8.925 1.00 95.50 377 PHE A C 1
ATOM 2950 O O . PHE A 1 377 ? -5.603 10.490 -7.924 1.00 95.50 377 PHE A O 1
ATOM 2957 N N . ASP A 1 378 ? -6.151 8.972 -9.486 1.00 95.06 378 ASP A N 1
ATOM 2958 C CA . ASP A 1 378 ? -7.474 8.686 -8.929 1.00 95.06 378 ASP A CA 1
ATOM 2959 C C . ASP A 1 378 ? -7.365 7.797 -7.680 1.00 95.06 378 ASP A C 1
ATOM 2961 O O . ASP A 1 378 ? -8.226 7.847 -6.804 1.00 95.06 378 ASP A O 1
ATOM 2965 N N . HIS A 1 379 ? -6.296 6.995 -7.587 1.00 93.81 379 HIS A N 1
ATOM 2966 C CA . HIS A 1 379 ? -5.963 6.227 -6.390 1.00 93.81 379 HIS A CA 1
ATOM 2967 C C . HIS A 1 379 ? -4.452 6.023 -6.236 1.00 93.81 379 HIS A C 1
ATOM 2969 O O . HIS A 1 379 ? -3.783 5.520 -7.142 1.00 93.81 379 HIS A O 1
ATOM 2975 N N . VAL A 1 380 ? -3.927 6.365 -5.060 1.00 92.00 380 VAL A N 1
ATOM 2976 C CA . VAL A 1 380 ? -2.553 6.071 -4.632 1.00 92.00 380 VAL A CA 1
ATOM 2977 C C . VAL A 1 380 ? -2.651 5.089 -3.471 1.00 92.00 380 VAL A C 1
ATOM 2979 O O . VAL A 1 380 ? -3.020 5.474 -2.365 1.00 92.00 380 VAL A O 1
ATOM 2982 N N . SER A 1 381 ? -2.385 3.808 -3.732 1.00 89.88 381 SER A N 1
ATOM 2983 C CA . SER A 1 381 ? -2.592 2.762 -2.728 1.00 89.88 381 SER A CA 1
ATOM 2984 C C . SER A 1 381 ? -1.565 2.849 -1.604 1.00 89.88 381 SER A C 1
ATOM 2986 O O . SER A 1 381 ? -0.358 2.815 -1.832 1.00 89.88 381 SER A O 1
ATOM 2988 N N . SER A 1 382 ? -2.056 2.855 -0.373 1.00 80.62 382 SER A N 1
ATOM 2989 C CA . SER A 1 382 ? -1.276 2.764 0.864 1.00 80.62 382 SER A CA 1
ATOM 2990 C C . SER A 1 382 ? -0.943 1.325 1.268 1.00 80.62 382 SER A C 1
ATOM 2992 O O . SER A 1 382 ? -0.153 1.094 2.186 1.00 80.62 382 SER A O 1
ATOM 2994 N N . GLY A 1 383 ? -1.521 0.351 0.557 1.00 82.25 383 GLY A N 1
ATOM 2995 C CA . GLY A 1 383 ? -1.460 -1.070 0.886 1.00 82.25 383 GLY A CA 1
ATOM 2996 C C . GLY A 1 383 ? -0.081 -1.716 0.782 1.00 82.25 383 GLY A C 1
ATOM 2997 O O . GLY A 1 383 ? 0.129 -2.783 1.353 1.00 82.25 383 GLY A O 1
ATOM 2998 N N . GLY A 1 384 ? 0.868 -1.108 0.064 1.00 83.94 384 GLY A N 1
ATOM 2999 C CA . GLY A 1 384 ? 2.199 -1.683 -0.147 1.00 83.94 384 GLY A CA 1
ATOM 3000 C C . GLY A 1 384 ? 2.134 -3.118 -0.690 1.00 83.94 384 GLY A C 1
ATOM 3001 O O . GLY A 1 384 ? 1.720 -3.334 -1.824 1.00 83.94 384 GLY A O 1
ATOM 3002 N N . GLY A 1 385 ? 2.546 -4.097 0.122 1.00 83.50 385 GLY A N 1
ATOM 3003 C CA . GLY A 1 385 ? 2.436 -5.523 -0.214 1.00 83.50 385 GLY A CA 1
ATOM 3004 C C . GLY A 1 385 ? 0.991 -6.027 -0.305 1.00 83.50 385 GLY A C 1
ATOM 3005 O O . GLY A 1 385 ? 0.698 -6.857 -1.154 1.00 83.50 385 GLY A O 1
ATOM 3006 N N . ALA A 1 386 ? 0.063 -5.469 0.479 1.00 90.81 386 ALA A N 1
ATOM 3007 C CA . ALA A 1 386 ? -1.339 -5.880 0.445 1.00 90.81 386 ALA A CA 1
ATOM 3008 C C . ALA A 1 386 ? -2.014 -5.569 -0.895 1.00 90.81 386 ALA A C 1
ATOM 3010 O O . ALA A 1 386 ? -2.766 -6.397 -1.398 1.00 90.81 386 ALA A O 1
ATOM 3011 N N . SER A 1 387 ? -1.732 -4.410 -1.508 1.00 90.06 387 SER A N 1
ATOM 3012 C CA . SER A 1 387 ? -2.275 -4.109 -2.840 1.00 90.06 387 SER A CA 1
ATOM 3013 C C . SER A 1 387 ? -1.700 -5.020 -3.911 1.00 90.06 387 SER A C 1
ATOM 3015 O O . SER A 1 387 ? -2.423 -5.379 -4.835 1.00 90.06 387 SER A O 1
ATOM 3017 N N . LEU A 1 388 ? -0.433 -5.420 -3.782 1.00 87.25 388 LEU A N 1
ATOM 3018 C CA . LEU A 1 388 ? 0.174 -6.395 -4.682 1.00 87.25 388 LEU A CA 1
ATOM 3019 C C . LEU A 1 388 ? -0.495 -7.759 -4.559 1.00 87.25 388 LEU A C 1
ATOM 3021 O O . LEU A 1 388 ? -1.038 -8.236 -5.547 1.00 87.25 388 LEU A O 1
ATOM 3025 N N . GLU A 1 389 ? -0.559 -8.328 -3.356 1.00 90.56 389 GLU A N 1
ATOM 3026 C CA . GLU A 1 389 ? -1.211 -9.623 -3.130 1.00 90.56 389 GLU A CA 1
ATOM 3027 C C . GLU A 1 389 ? -2.692 -9.604 -3.552 1.00 90.56 389 GLU A C 1
ATOM 3029 O O . GLU A 1 389 ? -3.193 -10.564 -4.138 1.00 90.56 389 GLU A O 1
ATOM 3034 N N . TYR A 1 390 ? -3.385 -8.478 -3.352 1.00 91.62 390 TYR A N 1
ATOM 3035 C CA . TYR A 1 390 ? -4.753 -8.303 -3.842 1.00 91.62 390 TYR A CA 1
ATOM 3036 C C . TYR A 1 390 ? -4.840 -8.371 -5.374 1.00 91.62 390 TYR A C 1
ATOM 3038 O O . TYR A 1 390 ? -5.723 -9.031 -5.922 1.00 91.62 390 TYR A O 1
ATOM 3046 N N . ILE A 1 391 ? -3.918 -7.708 -6.080 1.00 88.69 391 ILE A N 1
ATOM 3047 C CA . ILE A 1 391 ? -3.839 -7.716 -7.550 1.00 88.69 391 ILE A CA 1
ATOM 3048 C C . ILE A 1 391 ? -3.444 -9.086 -8.091 1.00 88.69 391 ILE A C 1
ATOM 3050 O O . ILE A 1 391 ? -3.945 -9.495 -9.136 1.00 88.69 391 ILE A O 1
ATOM 3054 N N . GLU A 1 392 ? -2.611 -9.818 -7.358 1.00 89.31 392 GLU A N 1
ATOM 3055 C CA . GLU A 1 392 ? -2.263 -11.217 -7.631 1.00 89.31 392 GLU A CA 1
ATOM 3056 C C . GLU A 1 392 ? -3.477 -12.156 -7.500 1.00 89.31 392 GLU A C 1
ATOM 3058 O O . GLU A 1 392 ? -3.419 -13.316 -7.912 1.00 89.31 392 GLU A O 1
ATOM 3063 N N . GLY A 1 393 ? -4.604 -11.655 -6.981 1.00 86.44 393 GLY A N 1
ATOM 3064 C CA . GLY A 1 393 ? -5.825 -12.418 -6.751 1.00 86.44 393 GLY A CA 1
ATOM 3065 C C . GLY A 1 393 ? -5.752 -13.286 -5.498 1.00 86.44 393 GLY A C 1
ATOM 3066 O O . GLY A 1 393 ? -6.566 -14.199 -5.352 1.00 86.44 393 GLY A O 1
ATOM 3067 N N . LYS A 1 394 ? -4.786 -13.032 -4.604 1.00 89.81 394 LYS A N 1
ATOM 3068 C CA . LYS A 1 394 ? -4.660 -13.753 -3.336 1.00 89.81 394 LYS A CA 1
ATOM 3069 C C . LYS A 1 394 ? -5.760 -13.316 -2.377 1.00 89.81 394 LYS A C 1
ATOM 3071 O O . LYS A 1 394 ? -6.187 -12.159 -2.348 1.00 89.81 394 LYS A O 1
ATOM 3076 N N . LYS A 1 395 ? -6.209 -14.267 -1.561 1.00 90.06 395 LYS A N 1
ATOM 3077 C CA . LYS A 1 395 ? -7.133 -13.994 -0.466 1.00 90.06 395 LYS A CA 1
ATOM 3078 C C . LYS A 1 395 ? -6.359 -13.320 0.666 1.00 90.06 395 LYS A C 1
ATOM 3080 O O . LYS A 1 395 ? -5.448 -13.924 1.222 1.00 90.06 395 LYS A O 1
ATOM 3085 N N . LEU A 1 396 ? -6.711 -12.080 0.998 1.00 94.75 396 LEU A N 1
ATOM 3086 C CA . LEU A 1 396 ? -6.085 -11.358 2.106 1.00 94.75 396 LEU A CA 1
ATOM 3087 C C . LEU A 1 396 ? -6.776 -11.742 3.425 1.00 94.75 396 LEU A C 1
ATOM 3089 O O . LEU A 1 396 ? -7.986 -11.522 3.511 1.00 94.75 396 LEU A O 1
ATOM 3093 N N . PRO A 1 397 ? -6.070 -12.254 4.451 1.00 95.50 397 PRO A N 1
ATOM 3094 C CA . PRO A 1 397 ? -6.680 -12.668 5.721 1.00 95.50 397 PRO A CA 1
ATOM 3095 C C . PRO A 1 397 ? -7.601 -11.611 6.350 1.00 95.50 397 PRO A C 1
ATOM 3097 O O . PRO A 1 397 ? -8.737 -11.906 6.700 1.00 95.50 397 PRO A O 1
ATOM 3100 N N . GLY A 1 398 ? -7.174 -10.347 6.388 1.00 94.50 398 GLY A N 1
ATOM 3101 C CA . GLY A 1 398 ? -7.963 -9.241 6.942 1.00 94.50 398 GLY A CA 1
ATOM 3102 C C . GLY A 1 398 ? -9.160 -8.796 6.097 1.00 94.50 398 GLY A C 1
ATOM 3103 O O . GLY A 1 398 ? -9.961 -7.991 6.564 1.00 94.50 398 GLY A O 1
ATOM 3104 N N . LEU A 1 399 ? -9.289 -9.280 4.857 1.00 94.12 399 LEU A N 1
ATOM 3105 C CA . LEU A 1 399 ? -10.522 -9.148 4.070 1.00 94.12 399 LEU A CA 1
ATOM 3106 C C . LEU A 1 399 ? -11.375 -10.415 4.148 1.00 94.12 399 LEU A C 1
ATOM 3108 O O . LEU A 1 399 ? -12.595 -10.314 4.110 1.00 94.12 399 LEU A O 1
ATOM 3112 N N . ALA A 1 400 ? -10.737 -11.578 4.288 1.00 93.62 400 ALA A N 1
ATOM 3113 C CA . ALA A 1 400 ? -11.374 -12.885 4.375 1.00 93.62 400 ALA A CA 1
ATOM 3114 C C . ALA A 1 400 ? -12.307 -13.034 5.580 1.00 93.62 400 ALA A C 1
ATOM 3116 O O . ALA A 1 400 ? -13.206 -13.863 5.529 1.00 93.62 400 ALA A O 1
ATOM 3117 N N . ILE A 1 401 ? -12.106 -12.246 6.641 1.00 92.50 401 ILE A N 1
ATOM 3118 C CA . ILE A 1 401 ? -12.974 -12.263 7.828 1.00 92.50 401 ILE A CA 1
ATOM 3119 C C . ILE A 1 401 ? -14.430 -11.875 7.534 1.00 92.50 401 ILE A C 1
ATOM 3121 O O . ILE A 1 401 ? -15.301 -12.169 8.337 1.00 92.50 401 ILE A O 1
ATOM 3125 N N . PHE A 1 402 ? -14.688 -11.220 6.400 1.00 89.31 402 PHE A N 1
ATOM 3126 C CA . PHE A 1 402 ? -16.009 -10.737 5.995 1.00 89.31 402 PHE A CA 1
ATOM 3127 C C . PHE A 1 402 ? -16.695 -11.644 4.956 1.00 89.31 402 PHE A C 1
ATOM 3129 O O . PHE A 1 402 ? -17.675 -11.222 4.335 1.00 89.31 402 PHE A O 1
ATOM 3136 N N . GLU A 1 403 ? -16.127 -12.823 4.691 1.00 83.00 403 GLU A N 1
ATOM 3137 C CA . GLU A 1 403 ? -16.657 -13.803 3.732 1.00 83.00 403 GLU A CA 1
ATOM 3138 C C . GLU A 1 403 ? -17.557 -14.861 4.362 1.00 83.00 403 GLU A C 1
ATOM 3140 O O . GLU A 1 403 ? -17.306 -15.249 5.526 1.00 83.00 403 GLU A O 1
#

Foldseek 3Di:
DDFDPCQAPVNDPPLAAWEEEEEFEPQADAPPQLQGGPDCVRVLLQVQQLLVSLVSLYEYEYAYAYDQCLLADDPNGWPPNVQVVNVVSCVVVVRDADHEEEDAAQFDDSLLVVLVPTGRRYYYYYIHPSNHNQFQVLNLVSLQRNLVSTQAYEYQYLLCLQGSTSNQFNNLVHHHYHYGPNNVLLCVLLCCQQPPDDPQEEEEAEDAAPVLCLLLLVSCLQGHQEYEYAYLDLLLLCVLVVAAFAPGRYDVVCSVVSVVSVVSSVVSNRHYHGAFKAWKFQDLDLPTDTDIDPTPHDDNNIHGFAGDPVSLVVVLVVLQRAQAYEYYHARGPCVRVVRVCSRLSNLVSNLPHPHQAEYAADVNLVSNVVNVSCVSHPYYRPNHVSSVCVSSVHDRSSSVSSD

Radius of gyration: 22.98 Å; chains: 1; bounding box: 58×40×63 Å

Sequence (403 aa):
MLLSKELFIENVPDIQGKKVLLRVDYNVPTDEQGQTITDDSRIRMSIQTISYLLSKDCRIILMSHKGRPKGKRTEKETLRIIKPALENILTENQIKYNSVKFVDDCIGPKVKSEIDLLQPKDILILENLRFYKEEEDNDDNFAKKLAELGDLYVSDAFGAAHRAHASVEAIAKYIPHYYGFLIRNEVTNLNKILLNPVEPVVAIIGGAKVSSKIDVLNQLIKKADYILIGGAMAYTFLRANGLEVGKSLIEPEYVQTAYSILSEAAKARVEFVLPVDHIMAFDTSLSAKRFKSKGPDIDPDKMGVDIGPKTITLFKSYIKKAKTIFWNGPLGVFEVPQFAKGTFKIASIIAKTKSFKVVGGGDSVAAIAATKLESKFDHVSSGGGASLEYIEGKKLPGLAIFE

Secondary structure (DSSP, 8-state):
-PPPGGGBGGG-TT-TT-EEEEEE-----B-TTS-SBS--HHHHHTHHHHHHHHHTT-EEEEE---S--TT---GGG-STTHHHHHHHHHHHTT---SEEEE-S-SSSHHHHHHHHTPPTTEEEEPP-GGGSHHHHTT-HHHHHHHHTT-SEEEEE-GGGTTS--TTTTGGGGTS-EEE-HHHHHHHHHHHHHHTS--SSEEEEE-SS-SGGGHHHHHHHTTT-SEEEE-TTHHHHHHHHTT---TT----GGGHHHHHHHHHHHHHTT-EEE--SSEEEESS-STTPPPEE-SSSPPPTT-EEEEE-HHHHHHHHHHHTT-SEEEEES-SS-TTSGGG-HHHHHHHHHHTTS-SEEEE-SHHHHHHHHHHT-GGGSSEE---THHHHHHHTTPPPHHHHTT-